Protein 5GU6 (pdb70)

Organism: Homo sapiens (NCBI:txid9606)

Solvent-accessible surface area: 19655 Å² total; per-residue (Å²): 126,94,77,103,28,172,17,67,59,2,44,62,148,37,0,85,116,37,5,90,81,0,68,2,0,0,0,3,1,20,1,44,137,1,144,15,5,67,124,0,17,74,42,1,35,96,0,14,95,52,1,137,83,85,38,92,62,107,51,45,14,33,16,0,20,0,26,5,81,138,40,58,68,0,8,132,112,34,197,8,23,2,13,4,2,6,17,2,1,16,62,27,67,66,17,99,69,18,22,39,33,131,52,31,36,149,21,0,0,35,32,0,78,118,12,61,64,104,44,14,112,93,8,186,84,35,56,63,28,120,112,31,78,38,97,106,53,4,0,1,0,4,0,118,44,117,118,26,86,34,8,113,14,0,74,99,0,0,39,11,7,45,72,34,10,21,3,14,2,0,29,31,135,47,0,45,98,78,36,111,101,32,33,14,0,24,6,21,13,50,29,157,112,33,108,75,84,83,13,152,34,59,16,84,61,35,100,69,0,33,93,47,0,59,90,22,3,67,32,78,2,54,69,0,36,130,145,35,0,23,20,2,13,66,74,66,40,27,0,0,0,0,0,9,81,144,105,40,85,127,9,26,85,61,0,45,82,22,0,47,195,27,0,106,83,26,67,59,58,0,11,12,0,22,0,5,0,70,105,2,124,130,11,0,85,58,12,146,61,54,16,94,72,23,42,10,3,1,0,0,29,23,176,30,2,22,60,14,74,71,26,149,37,0,112,85,119,37,89,0,84,92,13,0,44,12,26,99,82,32,54,20,70,105,36,77,28,100,11,108,41,90,77,153,136,65,119,136,130,48,163,102,58,104,81,66,3,40,113,11,3,0,80,174,38,16,20,38,105,174,68,9,23,63,73,163,138

InterPro domains:
  IPR013766 Thioredoxin domain [PF00085] (33-137)
  IPR013766 Thioredoxin domain [PS51352] (18-141)
  IPR036249 Thioredoxin-like superfamily [SSF52833] (22-142)
  IPR036249 Thioredoxin-like superfamily [SSF52833] (141-243)
  IPR036249 Thioredoxin-like superfamily [SSF52833] (240-368)
  IPR041862 Endoplasmic reticulum resident protein 44, second TRX-like domain b [cd03072] (245-355)
  IPR041870 Endoplasmic reticulum resident protein 44, first TRX-like domain b [cd03070] (144-234)
  IPR052643 Endoplasmic reticulum resident protein 44 [PTHR46295] (4-406)

Structure (mmCIF, N/CA/C/O backbone):
data_5GU6
#
_entry.id   5GU6
#
_cell.length_a   81.630
_cell.length_b   81.630
_cell.length_c   139.910
_cell.angle_alpha   90.00
_cell.angle_beta   90.00
_cell.angle_gamma   120.00
#
_symmetry.space_group_name_H-M   'P 31 2 1'
#
loop_
_entity.id
_entity.type
_entity.pdbx_description
1 polymer 'Endoplasmic reticulum resident protein 44'
2 non-polymer 'CHLORIDE ION'
3 water water
#
loop_
_atom_site.group_PDB
_atom_site.id
_atom_site.type_symbol
_atom_site.label_atom_id
_atom_site.label_alt_id
_atom_site.label_comp_id
_atom_site.label_asym_id
_atom_site.label_entity_id
_atom_site.label_seq_id
_atom_site.pdbx_PDB_ins_code
_atom_site.Cartn_x
_atom_site.Cartn_y
_atom_site.Cartn_z
_atom_site.occupancy
_atom_site.B_iso_or_equiv
_atom_site.auth_seq_id
_atom_site.auth_comp_id
_atom_site.auth_asym_id
_atom_site.auth_atom_id
_atom_site.pdbx_PDB_model_num
ATOM 1 N N . SER A 1 2 ? -45.256 -6.635 11.229 1.00 114.40 -4 SER A N 1
ATOM 2 C CA . SER A 1 2 ? -44.083 -7.438 10.899 1.00 122.69 -4 SER A CA 1
ATOM 3 C C . SER A 1 2 ? -42.804 -6.617 11.027 1.00 134.71 -4 SER A C 1
ATOM 4 O O . SER A 1 2 ? -42.570 -5.706 10.239 1.00 142.29 -4 SER A O 1
ATOM 7 N N . HIS A 1 3 ? -41.976 -6.946 12.017 1.00 135.15 -3 HIS A N 1
ATOM 8 C CA . HIS A 1 3 ? -40.722 -6.244 12.254 1.00 128.93 -3 HIS A CA 1
ATOM 9 C C . HIS A 1 3 ? -39.586 -7.250 12.369 1.00 133.86 -3 HIS A C 1
ATOM 10 O O . HIS A 1 3 ? -39.767 -8.342 12.916 1.00 135.84 -3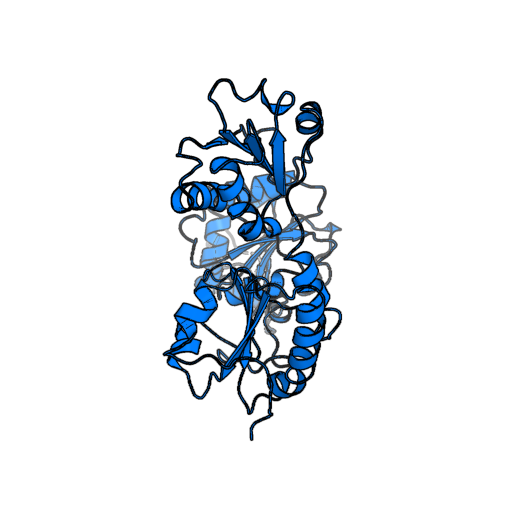 HIS A O 1
ATOM 12 N N . MET A 1 4 ? -38.418 -6.878 11.850 1.00 134.03 -2 MET A N 1
ATOM 13 C CA . MET A 1 4 ? -37.222 -7.708 11.912 1.00 130.99 -2 MET A CA 1
ATOM 14 C C . MET A 1 4 ? -36.220 -7.076 12.869 1.00 124.54 -2 MET A C 1
ATOM 15 O O . MET A 1 4 ? -35.882 -5.895 12.731 1.00 120.64 -2 MET A O 1
ATOM 20 N N . ALA A 1 5 ? -35.744 -7.868 13.828 1.00 117.10 -1 ALA A N 1
ATOM 21 C CA . ALA A 1 5 ? -34.900 -7.350 14.894 1.00 109.63 -1 ALA A CA 1
ATOM 22 C C . ALA A 1 5 ? -33.507 -6.998 14.380 1.00 111.37 -1 ALA A C 1
ATOM 23 O O . ALA A 1 5 ? -32.956 -7.663 13.500 1.00 108.90 -1 ALA A O 1
ATOM 25 N N . SER A 1 6 ? -32.933 -5.942 14.957 1.00 115.24 0 SER A N 1
ATOM 26 C CA . SER A 1 6 ? -31.604 -5.489 14.577 1.00 120.46 0 SER A CA 1
ATOM 27 C C . SER A 1 6 ? -30.911 -4.879 15.790 1.00 124.85 0 SER A C 1
ATOM 28 O O . SER A 1 6 ? -31.561 -4.332 16.684 1.00 125.92 0 SER A O 1
ATOM 31 N N . GLU A 1 7 ? -29.582 -4.988 15.813 1.00 120.47 1 GLU A N 1
ATOM 32 C CA . GLU A 1 7 ? -28.756 -4.361 16.838 1.00 112.93 1 GLU A CA 1
ATOM 33 C C . GLU A 1 7 ? -28.257 -2.984 16.424 1.00 108.11 1 GLU A C 1
ATOM 34 O O . GLU A 1 7 ? -27.378 -2.426 17.090 1.00 109.21 1 GLU A O 1
ATOM 40 N N . ILE A 1 8 ? -28.794 -2.436 15.347 1.00 97.05 2 ILE A N 1
ATOM 41 C CA . ILE A 1 8 ? -28.408 -1.131 14.827 1.00 80.53 2 ILE A CA 1
ATOM 42 C C . ILE A 1 8 ? -29.347 -0.086 15.412 1.00 75.06 2 ILE A C 1
ATOM 43 O O . ILE A 1 8 ? -30.537 -0.351 15.622 1.00 76.72 2 ILE A O 1
ATOM 48 N N . THR A 1 9 ? -28.818 1.104 15.689 1.00 72.09 3 THR A N 1
ATOM 49 C CA . THR A 1 9 ? -29.607 2.131 16.357 1.00 64.62 3 THR A CA 1
ATOM 50 C C . THR A 1 9 ? -30.717 2.645 15.445 1.00 68.16 3 THR A C 1
ATOM 51 O O . THR A 1 9 ? -30.462 3.058 14.310 1.00 74.15 3 THR A O 1
ATOM 55 N N . SER A 1 10 ? -31.951 2.616 15.946 1.00 61.48 4 SER A N 1
ATOM 56 C CA . SER A 1 10 ? -33.090 3.182 15.235 1.00 60.11 4 SER A CA 1
ATOM 57 C C . SER A 1 10 ? -33.238 4.651 15.607 1.00 62.03 4 SER A C 1
ATOM 58 O O . SER A 1 10 ? -33.311 4.997 16.792 1.00 66.89 4 SER A O 1
ATOM 61 N N . LEU A 1 11 ? -33.274 5.510 14.595 1.00 59.34 5 LEU A N 1
ATOM 62 C CA . LEU A 1 11 ? -33.409 6.940 14.823 1.00 61.21 5 LEU A CA 1
ATOM 63 C C . LEU A 1 11 ? -34.874 7.312 14.999 1.00 61.64 5 LEU A C 1
ATOM 64 O O . LEU A 1 11 ? -35.756 6.754 14.338 1.00 61.79 5 LEU A O 1
ATOM 69 N N . ASP A 1 12 ? -35.130 8.240 15.915 1.00 59.83 6 ASP A N 1
ATOM 70 C CA . ASP A 1 12 ? -36.434 8.864 16.078 1.00 58.61 6 ASP A CA 1
ATOM 71 C C . ASP A 1 12 ? -36.225 10.369 16.185 1.00 68.52 6 ASP A C 1
ATOM 72 O O . ASP A 1 12 ? -35.104 10.868 16.059 1.00 67.71 6 ASP A O 1
ATOM 77 N N . THR A 1 13 ? -37.312 11.099 16.434 1.00 74.30 7 THR A N 1
ATOM 78 C CA . THR A 1 13 ? -37.227 12.556 16.434 1.00 81.05 7 THR A CA 1
ATOM 79 C C . THR A 1 13 ? -36.302 13.070 17.532 1.00 86.79 7 THR A C 1
ATOM 80 O O . THR A 1 13 ? -35.668 14.119 17.369 1.00 78.61 7 THR A O 1
ATOM 84 N N . GLU A 1 14 ? -36.195 12.339 18.644 1.00 91.67 8 GLU A N 1
ATOM 85 C CA . GLU A 1 14 ? -35.415 12.813 19.783 1.00 94.07 8 GLU A CA 1
ATOM 86 C C . GLU A 1 14 ? -33.918 12.621 19.570 1.00 86.56 8 GLU A C 1
ATOM 87 O O . GLU A 1 14 ? -33.129 13.535 19.826 1.00 91.50 8 GLU A O 1
ATOM 93 N N . ASN A 1 15 ? -33.505 11.444 19.103 1.00 78.86 9 ASN A N 1
ATOM 94 C CA . ASN A 1 15 ? -32.088 11.106 19.078 1.00 77.65 9 ASN A CA 1
ATOM 95 C C . ASN A 1 15 ? -31.404 11.407 17.749 1.00 69.31 9 ASN A C 1
ATOM 96 O O . ASN A 1 15 ? -30.175 11.318 17.679 1.00 70.80 9 ASN A O 1
ATOM 101 N N . ILE A 1 16 ? -32.150 11.767 16.701 1.00 66.53 10 ILE A N 1
ATOM 102 C CA . ILE A 1 16 ? -31.568 11.761 15.360 1.00 60.64 10 ILE A CA 1
ATOM 103 C C . ILE A 1 16 ? -30.514 12.857 15.214 1.00 65.00 10 ILE A C 1
ATOM 104 O O . ILE A 1 16 ? -29.428 12.619 14.673 1.00 63.90 10 ILE A O 1
ATOM 109 N N . ASP A 1 17 ? -30.810 14.067 15.696 1.00 59.31 11 ASP A N 1
ATOM 110 C CA . ASP A 1 17 ? -29.895 15.183 15.473 1.00 70.13 11 ASP A CA 1
ATOM 111 C C . ASP A 1 17 ? -28.569 14.957 16.186 1.00 69.07 11 ASP A C 1
ATOM 112 O O . ASP A 1 17 ? -27.500 15.144 15.592 1.00 68.89 11 ASP A O 1
ATOM 117 N N . GLU A 1 18 ? -28.621 14.524 17.451 1.00 68.73 12 GLU A N 1
ATOM 118 C CA . GLU A 1 18 ? -27.403 14.241 18.207 1.00 76.21 12 GLU A CA 1
ATOM 119 C C . GLU A 1 18 ? -26.587 13.135 17.547 1.00 72.71 12 GLU A C 1
ATOM 120 O O . GLU A 1 18 ? -25.368 13.258 17.387 1.00 73.90 12 GLU A O 1
ATOM 126 N N . ILE A 1 19 ? -27.246 12.046 17.148 1.00 70.57 13 ILE A N 1
ATOM 127 C CA . ILE A 1 19 ? -26.521 10.900 16.603 1.00 70.53 13 ILE A CA 1
ATOM 128 C C . ILE A 1 19 ? -25.876 11.250 15.266 1.00 67.09 13 ILE A C 1
ATOM 129 O O . ILE A 1 19 ? -24.717 10.900 15.012 1.00 69.95 13 ILE A O 1
ATOM 134 N N . LEU A 1 20 ? -26.603 11.955 14.395 1.00 63.39 14 LEU A N 1
ATOM 135 C CA . LEU A 1 20 ? -26.046 12.290 13.087 1.00 58.77 14 LEU A CA 1
ATOM 136 C C . LEU A 1 20 ? -24.937 13.334 13.200 1.00 64.42 14 LEU A C 1
ATOM 137 O O . LEU A 1 20 ? -23.941 13.267 12.471 1.00 68.20 14 LEU A O 1
ATOM 142 N N . ASN A 1 21 ? -25.087 14.303 14.108 1.00 60.22 15 ASN A N 1
ATOM 143 C CA . ASN A 1 21 ? -24.072 15.342 14.249 1.00 70.00 15 ASN A CA 1
ATOM 144 C C . ASN A 1 21 ? -22.769 14.784 14.815 1.00 68.94 15 ASN A C 1
ATOM 145 O O . ASN A 1 21 ? -21.681 15.233 14.436 1.00 79.44 15 ASN A O 1
ATOM 150 N N . ASN A 1 22 ? -22.855 13.805 15.719 1.00 68.55 16 ASN A N 1
ATOM 151 C CA . ASN A 1 22 ? -21.654 13.287 16.371 1.00 78.20 16 ASN A CA 1
ATOM 152 C C . ASN A 1 22 ? -20.878 12.316 15.490 1.00 74.28 16 ASN A C 1
ATOM 153 O O . ASN A 1 22 ? -19.667 12.154 15.672 1.00 75.05 16 ASN A O 1
ATOM 158 N N . ALA A 1 23 ? -21.545 11.661 14.548 1.00 66.45 17 ALA A N 1
ATOM 159 C CA . ALA A 1 23 ? -20.908 10.635 13.732 1.00 68.34 17 ALA A CA 1
ATOM 160 C C . ALA A 1 23 ? -20.080 11.287 12.633 1.00 73.71 17 ALA A C 1
ATOM 161 O O . ALA A 1 23 ? -20.614 12.039 11.810 1.00 64.04 17 ALA A O 1
ATOM 163 N N . ASP A 1 24 ? -18.773 11.003 12.626 1.00 72.82 18 ASP A N 1
ATOM 164 C CA . ASP A 1 24 ? -17.924 11.470 11.534 1.00 73.68 18 ASP A CA 1
ATOM 165 C C . ASP A 1 24 ? -18.431 10.958 10.196 1.00 71.02 18 ASP A C 1
ATOM 166 O O . ASP A 1 24 ? -18.480 11.706 9.213 1.00 71.00 18 ASP A O 1
ATOM 171 N N . VAL A 1 25 ? -18.800 9.681 10.138 1.00 73.49 19 VAL A N 1
ATOM 172 C CA . VAL A 1 25 ? -19.468 9.086 8.988 1.00 70.06 19 VAL A CA 1
ATOM 173 C C . VAL A 1 25 ? -20.645 8.273 9.507 1.00 67.53 19 VAL A C 1
ATOM 174 O O . VAL A 1 25 ? -20.499 7.503 1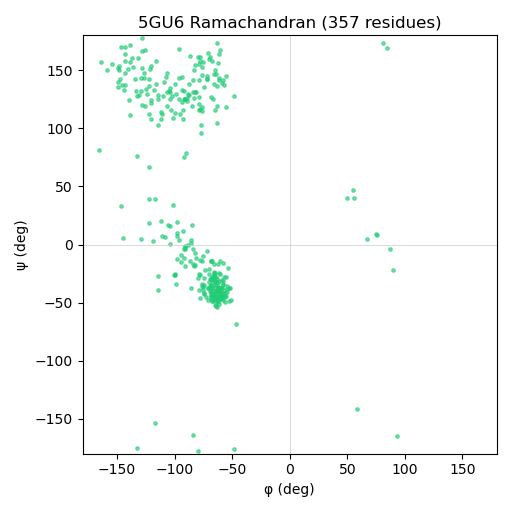0.463 1.00 65.48 19 VAL A O 1
ATOM 178 N N . ALA A 1 26 ? -21.813 8.458 8.897 1.00 64.01 20 ALA A N 1
ATOM 179 C CA . ALA A 1 26 ? -23.009 7.728 9.287 1.00 59.57 20 ALA A CA 1
ATOM 180 C C . ALA A 1 26 ? -23.693 7.188 8.041 1.00 52.89 20 ALA A C 1
ATOM 181 O O . ALA A 1 26 ? -23.940 7.937 7.094 1.00 55.43 20 ALA A O 1
ATOM 183 N N . LEU A 1 27 ? -23.977 5.888 8.037 1.00 55.17 21 LEU A N 1
ATOM 184 C CA . LEU A 1 27 ? -24.751 5.254 6.979 1.00 50.43 21 LEU A CA 1
ATOM 185 C C . LEU A 1 27 ? -26.129 4.933 7.537 1.00 59.02 21 LEU A C 1
ATOM 186 O O . LEU A 1 27 ? -26.246 4.171 8.503 1.00 59.53 21 LEU A O 1
ATOM 191 N N . VAL A 1 28 ? -27.165 5.509 6.929 1.00 52.14 22 VAL A N 1
ATOM 192 C CA . VAL A 1 28 ? -28.519 5.454 7.462 1.00 55.16 22 VAL A CA 1
ATOM 193 C C . VAL A 1 28 ? -29.428 4.775 6.447 1.00 54.03 22 VAL A C 1
ATOM 194 O O . VAL A 1 28 ? -29.562 5.245 5.307 1.00 47.73 22 VAL A O 1
ATOM 198 N N . ASN A 1 29 ? -30.070 3.688 6.874 1.00 52.00 23 ASN A N 1
ATOM 199 C CA . ASN A 1 29 ? -30.995 2.933 6.036 1.00 48.33 23 ASN A CA 1
ATOM 200 C C . ASN A 1 29 ? -32.417 3.417 6.303 1.00 47.51 23 ASN A C 1
ATOM 201 O O . ASN A 1 29 ? -32.957 3.207 7.394 1.00 50.96 23 ASN A O 1
ATOM 206 N N . PHE A 1 30 ? -33.017 4.068 5.309 1.00 47.57 24 PHE A N 1
ATOM 207 C CA . PHE A 1 30 ? -34.411 4.496 5.370 1.00 45.93 24 PHE A CA 1
ATOM 208 C C . PHE A 1 30 ? -35.271 3.406 4.749 1.00 47.80 24 PHE A C 1
ATOM 209 O O . PHE A 1 30 ? -35.160 3.143 3.547 1.00 49.66 24 PHE A O 1
ATOM 217 N N . TYR A 1 31 ? -36.133 2.786 5.556 1.00 48.90 25 TYR A N 1
ATOM 218 C CA . TYR A 1 31 ? -36.815 1.559 5.159 1.00 51.01 25 TYR A CA 1
ATOM 219 C C . TYR A 1 31 ? -38.270 1.588 5.608 1.00 50.33 25 TYR A C 1
ATOM 220 O O . TYR A 1 31 ? -38.694 2.457 6.372 1.00 47.03 25 TYR A O 1
ATOM 229 N N . ALA A 1 32 ? -39.024 0.590 5.149 1.00 49.78 26 ALA A N 1
ATOM 230 C CA . ALA A 1 32 ? -40.355 0.287 5.653 1.00 50.19 26 ALA A CA 1
ATOM 231 C C . ALA A 1 32 ? -40.462 -1.212 5.883 1.00 44.20 26 ALA A C 1
ATOM 232 O O . ALA A 1 32 ? -39.913 -2.002 5.109 1.00 47.15 26 ALA A O 1
ATOM 234 N N . ASP A 1 33 ? -41.165 -1.594 6.956 1.00 44.40 27 ASP A N 1
ATOM 235 C CA . ASP A 1 33 ? -41.333 -3.010 7.290 1.00 49.37 27 ASP A CA 1
ATOM 236 C C . ASP A 1 33 ? -41.900 -3.821 6.134 1.00 52.36 27 ASP A C 1
ATOM 237 O O . ASP A 1 33 ? -41.548 -4.999 5.970 1.00 49.45 27 ASP A O 1
ATOM 242 N N . TRP A 1 34 ? -42.800 -3.229 5.352 1.00 47.41 28 TRP A N 1
ATOM 243 C CA . TRP A 1 34 ? -43.546 -3.972 4.344 1.00 54.25 28 TRP A CA 1
ATOM 244 C C . TRP A 1 34 ? -42.879 -3.955 2.976 1.00 55.43 28 TRP A C 1
ATOM 245 O O . TRP A 1 34 ? -43.377 -4.606 2.052 1.00 51.43 28 TRP A O 1
ATOM 256 N N . CYS A 1 35 ? -41.779 -3.224 2.825 1.00 44.59 29 CYS A N 1
ATOM 257 C CA . CYS A 1 35 ? -41.024 -3.212 1.580 1.00 45.71 29 CYS A CA 1
ATOM 258 C C . CYS A 1 35 ? -40.215 -4.496 1.459 1.00 51.33 29 CYS A C 1
ATOM 259 O O . CYS A 1 35 ? -39.350 -4.766 2.298 1.00 49.50 29 CYS A O 1
ATOM 262 N N . ARG A 1 36 ? -40.493 -5.295 0.420 1.00 45.33 30 ARG A N 1
ATOM 263 C CA . ARG A 1 36 ? -39.779 -6.560 0.259 1.00 50.04 30 ARG A CA 1
ATOM 264 C C . ARG A 1 36 ? -38.299 -6.335 -0.022 1.00 48.60 30 ARG A C 1
ATOM 265 O O . ARG A 1 36 ? -37.465 -7.198 0.281 1.00 49.31 30 ARG A O 1
ATOM 273 N N . PHE A 1 37 ? -37.950 -5.182 -0.582 1.00 45.57 31 PHE A N 1
ATOM 274 C CA . PHE A 1 37 ? -36.546 -4.884 -0.827 1.00 53.68 31 PHE A CA 1
ATOM 275 C C . PHE A 1 37 ? -35.851 -4.435 0.454 1.00 52.69 31 PHE A C 1
ATOM 276 O O . PHE A 1 37 ? -34.712 -4.837 0.710 1.00 48.78 31 PHE A O 1
ATOM 284 N N . SER A 1 38 ? -36.530 -3.636 1.285 1.00 47.97 32 SER A N 1
ATOM 285 C CA . SER A 1 38 ? -36.012 -3.363 2.623 1.00 44.45 32 SER A CA 1
ATOM 286 C C . SER A 1 38 ? -35.814 -4.656 3.404 1.00 51.35 32 SER A C 1
ATOM 287 O O . SER A 1 38 ? -34.797 -4.830 4.086 1.00 50.26 32 SER A O 1
ATOM 290 N N . GLN A 1 39 ? -36.772 -5.581 3.299 1.00 45.06 33 GLN A N 1
ATOM 291 C CA . GLN A 1 39 ? -36.670 -6.859 3.997 1.00 49.29 33 GLN A CA 1
ATOM 292 C C . GLN A 1 39 ? -35.430 -7.637 3.572 1.00 51.37 33 GLN A C 1
ATOM 293 O O . GLN A 1 39 ? -34.720 -8.192 4.418 1.00 52.99 33 GLN A O 1
ATOM 299 N N . MET A 1 40 ? -35.153 -7.695 2.270 1.00 58.67 34 MET A N 1
ATOM 300 C CA . MET A 1 40 ? -33.970 -8.413 1.805 1.00 58.91 34 MET A CA 1
ATOM 301 C C . MET A 1 40 ? -32.685 -7.722 2.239 1.00 57.29 34 MET A C 1
ATOM 302 O O . MET A 1 40 ? -31.669 -8.386 2.449 1.00 52.42 34 MET A O 1
ATOM 307 N N . LEU A 1 41 ? -32.705 -6.392 2.368 1.00 54.58 35 LEU A N 1
ATOM 308 C CA . LEU A 1 41 ? -31.505 -5.643 2.722 1.00 49.99 35 LEU A CA 1
ATOM 309 C C . LEU A 1 41 ? -31.183 -5.738 4.209 1.00 51.24 35 LEU A C 1
ATOM 310 O O . LEU A 1 41 ? -30.009 -5.632 4.592 1.00 60.07 35 LEU A O 1
ATOM 315 N N A HIS A 1 42 ? -32.202 -5.951 5.042 0.55 52.25 36 HIS A N 1
ATOM 316 N N B HIS A 1 42 ? -32.195 -5.955 5.052 0.45 52.55 36 HIS A N 1
ATOM 317 C CA A HIS A 1 42 ? -32.048 -5.942 6.498 0.55 54.24 36 HIS A CA 1
ATOM 318 C CA B HIS A 1 42 ? -32.004 -5.912 6.503 0.45 54.39 36 HIS A CA 1
ATOM 319 C C A HIS A 1 42 ? -30.915 -6.826 7.011 0.55 54.06 36 HIS A C 1
ATOM 320 C C B HIS A 1 42 ? -30.891 -6.824 7.010 0.45 54.22 36 HIS A C 1
ATOM 321 O O A HIS A 1 42 ? -30.068 -6.321 7.767 0.55 53.84 36 HIS A O 1
ATOM 322 O O B HIS A 1 42 ? -30.026 -6.335 7.756 0.45 54.07 36 HIS A O 1
ATOM 335 N N . PRO A 1 43 ? -30.830 -8.119 6.666 1.00 53.66 37 PRO A N 1
ATOM 336 C CA . PRO A 1 43 ? -29.712 -8.928 7.186 1.00 64.83 37 PRO A CA 1
ATOM 337 C C . PRO A 1 43 ? -28.367 -8.528 6.606 1.00 62.08 37 PRO A C 1
ATOM 338 O O . PRO A 1 43 ? -27.350 -8.642 7.298 1.00 64.47 37 PRO A O 1
ATOM 342 N N . ILE A 1 44 ? -28.335 -8.051 5.361 1.00 54.51 38 ILE A N 1
ATOM 343 C CA . ILE A 1 44 ? -27.088 -7.591 4.760 1.00 55.23 38 ILE A CA 1
ATOM 344 C C . ILE A 1 44 ? -26.590 -6.334 5.463 1.00 59.57 38 ILE A C 1
ATOM 345 O O . ILE A 1 44 ? -25.400 -6.208 5.778 1.00 58.50 38 ILE A O 1
ATOM 350 N N . PHE A 1 45 ? -27.492 -5.382 5.711 1.00 60.58 39 PHE A N 1
ATOM 351 C CA . PHE A 1 45 ? -27.139 -4.183 6.464 1.00 52.85 39 PHE A CA 1
ATOM 352 C C . PHE A 1 45 ? -26.675 -4.543 7.870 1.00 55.18 39 PHE A C 1
ATOM 353 O O . PHE A 1 45 ? -25.739 -3.935 8.401 1.00 56.54 39 PHE A O 1
ATOM 361 N N . GLU A 1 46 ? -27.311 -5.544 8.478 1.00 55.30 40 GLU A N 1
ATOM 362 C CA . GLU A 1 46 ? -26.908 -5.997 9.808 1.00 68.76 40 GLU A CA 1
ATOM 363 C C . GLU A 1 46 ? -25.471 -6.509 9.814 1.00 68.04 40 GLU A C 1
ATOM 364 O O . GLU A 1 46 ? -24.657 -6.106 10.654 1.00 69.55 40 GLU A O 1
ATOM 370 N N . GLU A 1 47 ? -25.146 -7.412 8.887 1.00 69.69 41 GLU A N 1
ATOM 371 C CA . GLU A 1 47 ? -23.808 -7.995 8.853 1.00 65.13 41 GLU A CA 1
ATOM 372 C C . GLU A 1 47 ? -22.757 -6.976 8.432 1.00 69.19 41 GLU A C 1
ATOM 373 O O . GLU A 1 47 ? -21.631 -7.008 8.940 1.00 72.99 41 GLU A O 1
ATOM 379 N N . ALA A 1 48 ? -23.098 -6.067 7.515 1.00 63.13 42 ALA A N 1
ATOM 380 C CA . ALA A 1 48 ? -22.132 -5.060 7.087 1.00 61.26 42 ALA A CA 1
ATOM 381 C C . ALA A 1 48 ? -21.700 -4.181 8.252 1.00 65.17 42 ALA A C 1
ATOM 382 O O . ALA A 1 48 ? -20.517 -3.834 8.372 1.00 72.95 42 ALA A O 1
ATOM 384 N N . SER A 1 49 ? -22.643 -3.816 9.126 1.00 63.71 43 SER A N 1
ATOM 385 C CA . SER A 1 49 ? -22.298 -2.981 10.274 1.00 69.07 43 SER A CA 1
ATOM 386 C C . SER A 1 49 ? -21.337 -3.702 11.208 1.00 70.30 43 SER A C 1
ATOM 387 O O . SER A 1 49 ? -20.463 -3.073 11.816 1.00 66.71 43 SER A O 1
ATOM 390 N N . ASP A 1 50 ? -21.484 -5.023 11.338 1.00 61.63 44 ASP A N 1
ATOM 391 C CA . ASP A 1 50 ? -20.550 -5.788 12.159 1.00 68.32 44 ASP A CA 1
ATOM 392 C C . ASP A 1 50 ? -19.161 -5.807 11.531 1.00 68.66 44 ASP A C 1
ATOM 393 O O . ASP A 1 50 ? -18.153 -5.624 12.223 1.00 74.98 44 ASP A O 1
ATOM 398 N N . VAL A 1 51 ? -19.089 -6.020 10.216 1.00 71.38 45 VAL A N 1
ATOM 399 C CA . VAL A 1 51 ? -17.797 -6.037 9.532 1.00 76.48 45 VAL A CA 1
ATOM 400 C C . VAL A 1 51 ? -17.113 -4.681 9.652 1.00 80.11 45 VAL A C 1
ATOM 401 O O . VAL A 1 51 ? -15.893 -4.594 9.839 1.00 77.46 45 VAL A O 1
ATOM 405 N N . ILE A 1 52 ? -17.888 -3.600 9.561 1.00 65.46 46 ILE A N 1
ATOM 406 C CA . ILE A 1 52 ? -17.302 -2.266 9.598 1.00 66.98 46 ILE A CA 1
ATOM 407 C C . ILE A 1 52 ? -16.891 -1.884 11.016 1.00 75.95 46 ILE A C 1
ATOM 408 O O . ILE A 1 52 ? -15.835 -1.274 11.222 1.00 80.64 46 ILE A O 1
ATOM 413 N N . LYS A 1 53 ? -17.701 -2.242 12.017 1.00 74.05 47 LYS A N 1
ATOM 414 C CA . LYS A 1 53 ? -17.376 -1.864 13.389 1.00 84.69 47 LYS A CA 1
ATOM 415 C C . LYS A 1 53 ? -16.105 -2.547 13.878 1.00 81.20 47 LYS A C 1
ATOM 416 O O . LYS A 1 53 ? -15.407 -2.003 14.741 1.00 78.55 47 LYS A O 1
ATOM 422 N N . GLU A 1 54 ? -15.789 -3.731 13.350 1.00 79.79 48 GLU A N 1
ATOM 423 C CA . GLU A 1 54 ? -14.495 -4.337 13.649 1.00 83.30 48 GLU A CA 1
ATOM 424 C C . GLU A 1 54 ? -13.365 -3.545 13.006 1.00 78.57 48 GLU A C 1
ATOM 425 O O . GLU A 1 54 ? -12.341 -3.278 13.646 1.00 87.25 48 GLU A O 1
ATOM 427 N N . GLU A 1 55 ? -13.540 -3.149 11.744 1.00 76.96 49 GLU A N 1
ATOM 428 C CA . GLU A 1 55 ? -12.531 -2.353 11.053 1.00 86.46 49 GLU A CA 1
ATOM 429 C C . GLU A 1 55 ? -12.441 -0.937 11.605 1.00 94.44 49 GLU A C 1
ATOM 430 O O . GLU A 1 55 ? -11.361 -0.336 11.592 1.00 96.10 49 GLU A O 1
ATOM 436 N N . PHE A 1 56 ? -13.557 -0.385 12.076 1.00 87.73 50 PHE A N 1
ATOM 437 C CA . PHE A 1 56 ? -13.640 1.009 12.514 1.00 84.91 50 PHE A CA 1
ATOM 438 C C . PHE A 1 56 ? -14.343 1.067 13.864 1.00 78.93 50 PHE A C 1
ATOM 439 O O . PHE A 1 56 ? -15.515 1.462 13.955 1.00 82.05 50 PHE A O 1
ATOM 447 N N . PRO A 1 57 ? -13.649 0.695 14.939 1.00 81.56 51 PRO A N 1
ATOM 448 C CA . PRO A 1 57 ? -14.290 0.586 16.255 1.00 88.68 51 PRO A CA 1
ATOM 449 C C . PRO A 1 57 ? -14.246 1.838 17.120 1.00 98.75 51 PRO A C 1
ATOM 450 O O . PRO A 1 57 ? -14.821 1.813 18.214 1.00 100.70 51 PRO A O 1
ATOM 454 N N . ASN A 1 58 ? -13.588 2.912 16.683 1.00 102.57 52 ASN A N 1
ATOM 455 C CA . ASN A 1 58 ? -13.411 4.077 17.538 1.00 107.69 52 ASN A CA 1
ATOM 456 C C . ASN A 1 58 ? -14.762 4.700 17.894 1.00 114.43 52 ASN A C 1
ATOM 457 O O . ASN A 1 58 ? -15.816 4.319 17.377 1.00 115.39 52 ASN A O 1
ATOM 459 N N . GLU A 1 59 ? -14.705 5.695 18.785 1.00 117.19 53 GLU A N 1
ATOM 460 C CA . GLU A 1 59 ? -15.904 6.182 19.462 1.00 114.74 53 GLU A CA 1
ATOM 461 C C . GLU A 1 59 ? -16.986 6.624 18.485 1.00 117.02 53 GLU A C 1
ATOM 462 O O . GLU A 1 59 ? -18.169 6.331 18.690 1.00 127.18 53 GLU A O 1
ATOM 464 N N . ASN A 1 60 ? -16.607 7.326 17.406 1.00 107.11 54 ASN A N 1
ATOM 465 C CA . ASN A 1 60 ? -17.624 7.895 16.525 1.00 101.49 54 ASN A CA 1
ATOM 466 C C . ASN A 1 60 ? -17.199 7.923 15.061 1.00 92.20 54 ASN A C 1
ATOM 467 O O . ASN A 1 60 ? -17.607 8.830 14.325 1.00 88.67 54 ASN A O 1
ATOM 472 N N . GLN A 1 61 ? -16.410 6.950 14.605 1.00 85.45 55 GLN A N 1
ATOM 473 C CA . GLN A 1 61 ? -15.880 7.101 13.254 1.00 86.01 55 GLN A CA 1
ATOM 474 C C . GLN A 1 61 ? -16.821 6.580 12.171 1.00 71.70 55 GLN A C 1
ATOM 475 O O . GLN A 1 61 ? -16.907 7.191 11.102 1.00 80.78 55 GLN A O 1
ATOM 481 N N . VAL A 1 62 ? -17.532 5.473 12.400 1.00 67.64 56 VAL A N 1
ATOM 482 C CA . VAL A 1 62 ? -18.552 5.004 11.459 1.00 65.33 56 VAL A CA 1
ATOM 483 C C . VAL A 1 62 ? -19.756 4.502 12.245 1.00 67.70 56 VAL A C 1
ATOM 484 O O . VAL A 1 62 ? -19.622 3.605 13.085 1.00 64.42 56 VAL A O 1
ATOM 488 N N . VAL A 1 63 ? -20.935 5.054 11.957 1.00 63.27 57 VAL A N 1
ATOM 489 C CA . VAL A 1 63 ? -22.161 4.719 12.675 1.00 61.00 57 VAL A CA 1
ATOM 490 C C . VAL A 1 63 ? -23.215 4.287 11.666 1.00 64.00 57 VAL A C 1
ATOM 491 O O . VAL A 1 63 ? -23.604 5.074 10.795 1.00 63.98 57 VAL A O 1
ATOM 495 N N . PHE A 1 64 ? -23.681 3.047 11.789 1.00 59.23 58 PHE A N 1
ATOM 496 C CA . PHE A 1 64 ? -24.832 2.570 11.032 1.00 59.24 58 PHE A CA 1
ATOM 497 C C . PHE A 1 64 ? -26.106 2.900 11.800 1.00 61.19 58 PHE A C 1
ATOM 498 O O . PHE A 1 64 ? -26.164 2.744 13.023 1.00 61.33 58 PHE A O 1
ATOM 506 N N . ALA A 1 65 ? -27.128 3.357 11.082 1.00 60.05 59 ALA A N 1
ATOM 507 C CA . ALA A 1 65 ? -28.408 3.639 11.715 1.00 55.94 59 ALA A CA 1
ATOM 508 C C . ALA A 1 65 ? -29.522 3.324 10.730 1.00 54.15 59 ALA A C 1
ATOM 509 O O . ALA A 1 65 ? -29.282 3.070 9.548 1.00 54.51 59 ALA A O 1
ATOM 511 N N . ARG A 1 66 ? -30.755 3.334 11.238 1.00 51.11 60 ARG A N 1
ATOM 512 C CA . ARG A 1 66 ? -31.926 3.035 10.425 1.00 53.56 60 ARG A CA 1
ATOM 513 C C . ARG A 1 66 ? -33.068 3.959 10.813 1.00 49.15 60 ARG A C 1
ATOM 514 O O . ARG A 1 66 ? -33.186 4.373 11.969 1.00 52.25 60 ARG A O 1
ATOM 522 N N . VAL A 1 67 ? -33.933 4.239 9.840 1.00 49.00 61 VAL A N 1
ATOM 523 C CA . VAL A 1 67 ? -35.128 5.050 10.047 1.00 50.02 61 VAL A CA 1
ATOM 524 C C . VAL A 1 67 ? -36.330 4.279 9.515 1.00 50.25 61 VAL A C 1
ATOM 525 O O . VAL A 1 67 ? -36.388 3.960 8.323 1.00 48.59 61 VAL A O 1
ATOM 529 N N . ASP A 1 68 ? -37.287 3.997 10.396 1.00 52.53 62 ASP A N 1
ATOM 530 C CA . ASP A 1 68 ? -38.590 3.439 10.034 1.00 54.69 62 ASP A CA 1
ATOM 531 C C . ASP A 1 68 ? -39.437 4.568 9.460 1.00 50.73 62 ASP A C 1
ATOM 532 O O . ASP A 1 68 ? -39.970 5.397 10.200 1.00 49.97 62 ASP A O 1
ATOM 537 N N . CYS A 1 69 ? -39.577 4.606 8.133 1.00 47.19 63 CYS A N 1
ATOM 538 C CA . CYS A 1 69 ? -40.249 5.738 7.504 1.00 49.90 63 CYS A CA 1
ATOM 539 C C . CYS A 1 69 ? -41.765 5.706 7.653 1.00 50.13 63 CYS A C 1
ATOM 540 O O . CYS A 1 69 ? -42.417 6.720 7.388 1.00 53.74 63 CYS A O 1
ATOM 543 N N . ASP A 1 70 ? -42.348 4.575 8.046 1.00 51.14 64 ASP A N 1
ATOM 544 C CA . ASP A 1 70 ? -43.775 4.564 8.353 1.00 50.64 64 ASP A CA 1
ATOM 545 C C . ASP A 1 70 ? -44.045 5.236 9.690 1.00 55.51 64 ASP A C 1
ATOM 546 O O . ASP A 1 70 ? -45.012 5.992 9.832 1.00 53.04 64 ASP A O 1
ATOM 551 N N . GLN A 1 71 ? -43.206 4.958 10.688 1.00 54.27 65 GLN A N 1
ATOM 552 C CA . GLN A 1 71 ? -43.391 5.544 12.009 1.00 57.65 65 GLN A CA 1
ATOM 553 C C . GLN A 1 71 ? -42.882 6.974 12.074 1.00 61.20 65 GLN A C 1
ATOM 554 O O . GLN A 1 71 ? -43.383 7.771 12.873 1.00 66.03 65 GLN A O 1
ATOM 560 N N . HIS A 1 72 ? -41.885 7.320 11.267 1.00 56.19 66 HIS A N 1
ATOM 561 C CA . HIS A 1 72 ? -41.324 8.664 11.338 1.00 56.55 66 HIS A CA 1
ATOM 562 C C . HIS A 1 72 ? -41.428 9.340 9.978 1.00 55.24 66 HIS A C 1
ATOM 563 O O . HIS A 1 72 ? -40.422 9.601 9.311 1.00 52.99 66 HIS A O 1
ATOM 570 N N . SER A 1 73 ? -42.663 9.606 9.561 1.00 54.53 67 SER A N 1
ATOM 571 C CA . SER A 1 73 ? -42.888 10.233 8.268 1.00 61.70 67 SER A CA 1
ATOM 572 C C . SER A 1 73 ? -42.304 11.639 8.224 1.00 61.47 67 SER A C 1
ATOM 573 O O . SER A 1 73 ? -41.920 12.115 7.149 1.00 52.65 67 SER A O 1
ATOM 576 N N . ASP A 1 74 ? -42.224 12.313 9.375 1.00 60.96 68 ASP A N 1
ATOM 577 C CA . ASP A 1 74 ? -41.607 13.635 9.418 1.00 63.89 68 ASP A CA 1
ATOM 578 C C . ASP A 1 74 ? -40.137 13.560 9.022 1.00 56.95 68 ASP A C 1
ATOM 579 O O . ASP A 1 74 ? -39.654 14.374 8.226 1.00 53.90 68 ASP A O 1
ATOM 584 N N . ILE A 1 75 ? -39.421 12.564 9.546 1.00 53.55 69 ILE A N 1
ATOM 585 C CA . ILE A 1 75 ? -38.006 12.400 9.226 1.00 54.89 69 ILE A CA 1
ATOM 586 C C . ILE A 1 75 ? -37.826 11.998 7.767 1.00 53.18 69 ILE A C 1
ATOM 587 O O . ILE A 1 75 ? -36.918 12.490 7.083 1.00 51.51 69 ILE A O 1
ATOM 592 N N . ALA A 1 76 ? -38.671 11.089 7.268 1.00 52.71 70 ALA A N 1
ATOM 593 C CA . ALA A 1 76 ? -38.568 10.674 5.871 1.00 47.74 70 ALA A CA 1
ATOM 594 C C . ALA A 1 76 ? -38.742 11.863 4.928 1.00 53.76 70 ALA A C 1
ATOM 595 O O . ALA A 1 76 ? -37.999 12.010 3.950 1.00 47.46 70 ALA A O 1
ATOM 597 N N . GLN A 1 77 ? -39.726 12.726 5.206 1.00 50.41 71 GLN A N 1
ATOM 598 C CA . GLN A 1 77 ? -39.906 13.923 4.388 1.00 49.87 71 GLN A CA 1
ATOM 599 C C . GLN A 1 77 ? -38.745 14.885 4.567 1.00 48.87 71 GLN A C 1
ATOM 600 O O . GLN A 1 77 ? -38.308 15.523 3.603 1.00 51.55 71 GLN A O 1
ATOM 606 N N . ARG A 1 78 ? -38.236 14.993 5.796 1.00 48.31 72 ARG A N 1
ATOM 607 C CA . ARG A 1 78 ? -37.104 15.867 6.080 1.00 53.41 72 ARG A CA 1
ATOM 608 C C . ARG A 1 78 ? -35.933 15.580 5.152 1.00 58.66 72 ARG A C 1
ATOM 609 O O . ARG A 1 78 ? -35.246 16.504 4.702 1.00 60.39 72 ARG A O 1
ATOM 617 N N . TYR A 1 79 ? -35.701 14.305 4.830 1.00 48.66 73 TYR A N 1
ATOM 618 C CA . TYR A 1 79 ? -34.575 13.936 3.983 1.00 45.03 73 TYR A CA 1
ATOM 619 C C . TYR A 1 79 ? -35.010 13.562 2.574 1.00 46.78 73 TYR A C 1
ATOM 620 O O . TYR A 1 79 ? -34.235 12.950 1.826 1.00 50.83 73 TYR A O 1
ATOM 629 N N . ARG A 1 80 ? -36.235 13.940 2.199 1.00 49.07 74 ARG A N 1
ATOM 630 C CA . ARG A 1 80 ? -36.743 13.793 0.834 1.00 40.45 74 ARG A CA 1
ATOM 631 C C . ARG A 1 80 ? -36.659 12.345 0.355 1.00 45.05 74 ARG A C 1
ATOM 632 O O . ARG A 1 80 ? -36.326 12.068 -0.797 1.00 51.04 74 ARG A O 1
ATOM 640 N N . ILE A 1 81 ? -36.970 11.412 1.250 1.00 43.66 75 ILE A N 1
ATOM 641 C CA . ILE A 1 81 ? -36.965 10.000 0.880 1.00 37.79 75 ILE A CA 1
ATOM 642 C C . ILE A 1 81 ? -38.084 9.756 -0.127 1.00 44.74 75 ILE A C 1
ATOM 643 O O . ILE A 1 81 ? -39.250 10.083 0.126 1.00 45.37 75 ILE A O 1
ATOM 648 N N . SER A 1 82 ? -37.728 9.191 -1.279 1.00 46.56 76 SER A N 1
ATOM 649 C CA . SER A 1 82 ? -38.667 8.932 -2.362 1.00 46.90 76 SER A CA 1
ATOM 650 C C . SER A 1 82 ? -38.780 7.449 -2.701 1.00 44.91 76 SER A C 1
ATOM 651 O O . SER A 1 82 ? -39.493 7.095 -3.647 1.00 43.08 76 SER A O 1
ATOM 654 N N . LYS A 1 83 ? -38.093 6.577 -1.963 1.00 45.97 77 LYS A N 1
ATOM 655 C CA . LYS A 1 83 ? -38.083 5.146 -2.257 1.00 42.96 77 LYS A CA 1
ATOM 656 C C . LYS A 1 83 ? -37.553 4.397 -1.043 1.00 46.11 77 LYS A C 1
ATOM 657 O O . LYS A 1 83 ? -36.836 4.965 -0.217 1.00 40.80 77 LYS A O 1
ATOM 663 N N . TYR A 1 84 ? -37.909 3.112 -0.948 1.00 42.36 78 TYR A N 1
ATOM 664 C CA . TYR A 1 84 ? -37.299 2.215 0.042 1.00 46.61 78 TYR A CA 1
ATOM 665 C C . TYR A 1 84 ? -36.651 1.003 -0.642 1.00 37.41 78 TYR A C 1
ATOM 666 O O . TYR A 1 84 ? -37.185 0.484 -1.623 1.00 47.74 78 TYR A O 1
ATOM 675 N N . PRO A 1 85 ? -35.496 0.544 -0.129 1.00 42.28 79 PRO A N 1
ATOM 676 C CA . PRO A 1 85 ? -34.720 1.194 0.925 1.00 38.31 79 PRO A CA 1
ATOM 677 C C . PRO A 1 85 ? -33.827 2.274 0.348 1.00 47.00 79 PRO A C 1
ATOM 678 O O . PRO A 1 85 ? -33.382 2.167 -0.792 1.00 48.61 79 PRO A O 1
ATOM 682 N N . THR A 1 86 ? -33.553 3.304 1.138 1.00 40.12 80 THR A N 1
ATOM 683 C CA . THR A 1 86 ? -32.631 4.361 0.750 1.00 47.41 80 THR A CA 1
ATOM 684 C C . THR A 1 86 ? -31.469 4.360 1.735 1.00 49.34 80 THR A C 1
ATOM 685 O O . THR A 1 86 ? -31.680 4.299 2.951 1.00 48.80 80 THR A O 1
ATOM 689 N N . LEU A 1 87 ? -30.248 4.415 1.214 1.00 46.80 81 LEU A N 1
ATOM 690 C CA . LEU A 1 87 ? -29.034 4.411 2.030 1.00 48.39 81 LEU A CA 1
ATOM 691 C C . LEU A 1 87 ? -28.348 5.760 1.861 1.00 49.23 81 LEU A C 1
ATOM 692 O O . LEU A 1 87 ? -27.712 6.012 0.834 1.00 44.83 81 LEU A O 1
ATOM 697 N N . LYS A 1 88 ? -28.492 6.627 2.861 1.00 43.92 82 LYS A N 1
ATOM 698 C CA . LYS A 1 88 ? -27.877 7.946 2.862 1.00 42.66 82 LYS A CA 1
ATOM 699 C C . LYS A 1 88 ? -26.567 7.912 3.639 1.00 48.17 82 LYS A C 1
ATOM 700 O O . LYS A 1 88 ? -26.455 7.233 4.660 1.00 52.31 82 LYS A O 1
ATOM 706 N N . LEU A 1 89 ? -25.587 8.663 3.163 1.00 44.09 83 LEU A N 1
ATOM 707 C CA . LEU A 1 89 ? -24.334 8.860 3.884 1.00 48.31 83 LEU A CA 1
ATOM 708 C C . LEU A 1 89 ? -24.328 10.257 4.485 1.00 51.26 83 LEU A C 1
ATOM 709 O O . LEU A 1 89 ? -24.654 11.234 3.797 1.00 49.78 83 LEU A O 1
ATOM 714 N N . PHE A 1 90 ? -23.980 10.350 5.769 1.00 50.45 84 PHE A N 1
ATOM 715 C CA . PHE A 1 90 ? -23.795 11.633 6.436 1.00 55.20 84 PHE A CA 1
ATOM 716 C C . PHE A 1 90 ? -22.344 11.788 6.872 1.00 56.70 84 PHE A C 1
ATOM 717 O O . PHE A 1 90 ? -21.636 10.802 7.091 1.00 55.76 84 PHE A O 1
ATOM 725 N N . ARG A 1 91 ? -21.945 13.037 7.067 1.00 52.91 85 ARG A N 1
ATOM 726 C CA . ARG A 1 91 ? -20.628 13.391 7.571 1.00 60.03 85 ARG A CA 1
ATOM 727 C C . ARG A 1 91 ? -20.828 14.535 8.563 1.00 59.12 85 ARG A C 1
ATOM 728 O O . ARG A 1 91 ? -21.211 15.625 8.184 1.00 55.80 85 ARG A O 1
ATOM 736 N N . ASN A 1 92 ? -20.593 14.266 9.838 1.00 58.45 86 ASN A N 1
ATOM 737 C CA . ASN A 1 92 ? -20.782 15.267 10.889 1.00 59.07 86 ASN A CA 1
ATOM 738 C C . ASN A 1 92 ? -22.151 15.939 10.774 1.00 69.61 86 ASN A C 1
ATOM 739 O O . ASN A 1 92 ? -22.290 17.152 10.959 1.00 66.51 86 ASN A O 1
ATOM 744 N N . GLY A 1 93 ? -23.173 15.140 10.451 1.00 69.58 87 GLY A N 1
ATOM 745 C CA . GLY A 1 93 ? -24.534 15.628 10.345 1.00 63.57 87 GLY A CA 1
ATOM 746 C C . GLY A 1 93 ? -24.922 16.192 8.995 1.00 68.03 87 GLY A C 1
ATOM 747 O O . GLY A 1 93 ? -26.090 16.565 8.809 1.00 65.03 87 GLY A O 1
ATOM 748 N N . MET A 1 94 ? -23.991 16.265 8.050 1.00 61.39 88 MET A N 1
ATOM 749 C CA . MET A 1 94 ? -24.247 16.810 6.725 1.00 60.30 88 MET A CA 1
ATOM 750 C C . MET A 1 94 ? -24.556 15.667 5.770 1.00 60.70 88 MET A C 1
ATOM 751 O O . MET A 1 94 ? -23.775 14.714 5.661 1.00 50.91 88 MET A O 1
ATOM 756 N N . MET A 1 95 ? -25.701 15.751 5.096 1.00 61.57 89 MET A N 1
ATOM 757 C CA . MET A 1 95 ? -26.098 14.690 4.186 1.00 51.48 89 MET A CA 1
ATOM 758 C C . MET A 1 95 ? -25.343 14.825 2.873 1.00 52.61 89 MET A C 1
ATOM 759 O O . MET A 1 95 ? -25.353 15.886 2.240 1.00 56.36 89 MET A O 1
ATOM 764 N N . MET A 1 96 ? -24.694 13.745 2.467 1.00 50.60 90 MET A N 1
ATOM 765 C CA . MET A 1 96 ? -23.958 13.731 1.217 1.00 48.98 90 MET A CA 1
ATOM 766 C C . MET A 1 96 ? -24.921 13.617 0.043 1.00 47.92 90 MET A C 1
ATOM 767 O O . MET A 1 96 ? -25.966 12.963 0.133 1.00 46.95 90 MET A O 1
ATOM 772 N N . LYS A 1 97 ? -24.557 14.267 -1.067 1.00 49.51 91 LYS A N 1
ATOM 773 C CA . LYS A 1 97 ? -25.419 14.263 -2.247 1.00 50.06 91 LYS A CA 1
ATOM 774 C C . LYS A 1 97 ? -25.636 12.852 -2.779 1.00 50.37 91 LYS A C 1
ATOM 775 O O . LYS A 1 97 ? -26.750 12.500 -3.183 1.00 47.79 91 LYS A O 1
ATOM 781 N N . ARG A 1 98 ? -24.590 12.025 -2.786 1.00 46.54 92 ARG A N 1
ATOM 782 C CA . ARG A 1 98 ? -24.680 10.693 -3.371 1.00 51.01 92 ARG A CA 1
ATOM 783 C C . ARG A 1 98 ? -25.160 9.677 -2.332 1.00 49.46 92 ARG A C 1
ATOM 784 O O . ARG A 1 98 ? -24.642 9.625 -1.210 1.00 53.50 92 ARG A O 1
ATOM 792 N N . GLU A 1 99 ? -26.178 8.897 -2.695 1.00 46.52 93 GLU A N 1
ATOM 793 C CA . GLU A 1 99 ? -26.613 7.747 -1.911 1.00 44.75 93 GLU A CA 1
ATOM 794 C C . GLU A 1 99 ? -25.805 6.522 -2.308 1.00 48.10 93 GLU A C 1
ATOM 795 O O . GLU A 1 99 ? -25.204 6.467 -3.385 1.00 50.40 93 GLU A O 1
ATOM 801 N N . TYR A 1 100 ? -25.823 5.508 -1.450 1.00 47.81 94 TYR A N 1
ATOM 802 C CA . TYR A 1 100 ? -25.298 4.217 -1.872 1.00 49.72 94 TYR A CA 1
ATOM 803 C C . TYR A 1 100 ? -26.319 3.551 -2.782 1.00 53.41 94 TYR A C 1
ATOM 804 O O . TYR A 1 100 ? -27.417 3.203 -2.338 1.00 53.74 94 TYR A O 1
ATOM 813 N N . ARG A 1 101 ? -25.950 3.359 -4.049 1.00 50.54 95 ARG A N 1
ATOM 814 C CA . ARG A 1 101 ? -26.814 2.701 -5.022 1.00 48.08 95 ARG A CA 1
ATOM 815 C C . ARG A 1 101 ? -26.158 1.463 -5.633 1.00 53.92 95 ARG A C 1
ATOM 816 O O . ARG A 1 101 ? -26.598 0.988 -6.684 1.00 54.22 95 ARG A O 1
ATOM 824 N N . GLY A 1 102 ? -25.123 0.924 -4.991 1.00 57.46 96 GLY A N 1
ATOM 825 C CA . GLY A 1 102 ? -24.381 -0.198 -5.533 1.00 60.35 96 GLY A CA 1
ATOM 826 C C . GLY A 1 102 ? -25.028 -1.536 -5.227 1.00 62.33 96 GLY A C 1
ATOM 827 O O . GLY A 1 102 ? -26.194 -1.633 -4.844 1.00 55.16 96 GLY A O 1
ATOM 828 N N . GLN A 1 103 ? -24.236 -2.593 -5.406 1.00 53.65 97 GLN A N 1
ATOM 829 C CA . GLN A 1 103 ? -24.707 -3.945 -5.140 1.00 51.31 97 GLN A CA 1
ATOM 830 C C . GLN A 1 103 ? -25.101 -4.098 -3.672 1.00 51.99 97 GLN A C 1
ATOM 831 O O . GLN A 1 103 ? -24.444 -3.561 -2.775 1.00 54.19 97 GLN A O 1
ATOM 837 N N . ARG A 1 104 ? -26.180 -4.845 -3.423 1.00 49.06 98 ARG A N 1
ATOM 838 C CA . ARG A 1 104 ? -26.648 -5.089 -2.056 1.00 52.27 98 ARG A CA 1
ATOM 839 C C . ARG A 1 104 ? -26.012 -6.375 -1.542 1.00 56.93 98 ARG A C 1
ATOM 840 O O . ARG A 1 104 ? -26.637 -7.433 -1.452 1.00 60.64 98 ARG A O 1
ATOM 848 N N . SER A 1 105 ? -24.734 -6.272 -1.194 1.00 55.21 99 SER A N 1
ATOM 849 C CA . SER A 1 105 ? -24.014 -7.385 -0.594 1.00 62.98 99 SER A CA 1
ATOM 850 C C . SER A 1 105 ? -23.176 -6.854 0.556 1.00 63.40 99 SER A C 1
ATOM 851 O O . SER A 1 105 ? -22.904 -5.655 0.650 1.00 63.43 99 SER A O 1
ATOM 854 N N . VAL A 1 106 ? -22.779 -7.767 1.442 1.00 58.04 100 VAL A N 1
ATOM 855 C CA . VAL A 1 106 ? -21.953 -7.378 2.580 1.00 63.84 100 VAL A CA 1
ATOM 856 C C . VAL A 1 106 ? -20.653 -6.752 2.096 1.00 67.21 100 VAL A C 1
ATOM 857 O O . VAL A 1 106 ? -20.253 -5.674 2.558 1.00 62.15 100 VAL A O 1
ATOM 861 N N A LYS A 1 107 ? -19.979 -7.414 1.150 0.50 65.53 101 LYS A N 1
ATOM 862 N N B LYS A 1 107 ? -19.975 -7.413 1.153 0.50 65.56 101 LYS A N 1
ATOM 863 C CA A LYS A 1 107 ? -18.696 -6.915 0.664 0.50 67.19 101 LYS A CA 1
ATOM 864 C CA B LYS A 1 107 ? -18.692 -6.904 0.674 0.50 67.19 101 LYS A CA 1
ATOM 865 C C A LYS A 1 107 ? -18.842 -5.549 0.006 0.50 61.96 101 LYS A C 1
ATOM 866 C C B LYS A 1 107 ? -18.845 -5.542 0.011 0.50 61.88 101 LYS A C 1
ATOM 867 O O A LYS A 1 107 ? -18.031 -4.647 0.243 0.50 65.19 101 LYS A O 1
ATOM 868 O O B LYS A 1 107 ? -18.042 -4.633 0.252 0.50 65.28 101 LYS A O 1
ATOM 879 N N . ALA A 1 108 ? -19.867 -5.383 -0.834 1.00 57.95 102 ALA A N 1
ATOM 880 C CA . ALA A 1 108 ? -20.049 -4.120 -1.543 1.00 58.99 102 ALA A CA 1
ATOM 881 C C . ALA A 1 108 ? -20.298 -2.969 -0.577 1.00 61.11 102 ALA A C 1
ATOM 882 O O . ALA A 1 108 ? -19.708 -1.892 -0.720 1.00 68.81 102 ALA A O 1
ATOM 884 N N . LEU A 1 109 ? -21.157 -3.182 0.424 1.00 65.41 103 LEU A N 1
ATOM 885 C CA . LEU A 1 109 ? -21.408 -2.147 1.425 1.00 68.43 103 LEU A CA 1
ATOM 886 C C . LEU A 1 109 ? -20.146 -1.828 2.218 1.00 63.11 103 LEU A C 1
ATOM 887 O O . LEU A 1 109 ? -19.784 -0.658 2.391 1.00 62.20 103 LEU A O 1
ATOM 892 N N . ALA A 1 110 ? -19.469 -2.862 2.720 1.00 61.97 104 ALA A N 1
ATOM 893 C CA . ALA A 1 110 ? -18.245 -2.640 3.483 1.00 56.50 104 ALA A CA 1
ATOM 894 C C . ALA A 1 110 ? -17.194 -1.924 2.643 1.00 58.84 104 ALA A C 1
ATOM 895 O O . ALA A 1 110 ? -16.529 -1.002 3.128 1.00 66.57 104 ALA A O 1
ATOM 897 N N . ASP A 1 111 ? -17.039 -2.326 1.377 1.00 62.52 105 ASP A N 1
ATOM 898 C CA . ASP A 1 111 ? -16.085 -1.653 0.497 1.00 58.51 105 ASP A CA 1
ATOM 899 C C . ASP A 1 111 ? -16.429 -0.176 0.335 1.00 56.93 105 ASP A C 1
ATOM 900 O O . ASP A 1 111 ? -15.535 0.678 0.340 1.00 62.39 105 ASP A O 1
ATOM 905 N N . TYR A 1 112 ? -17.718 0.142 0.194 1.00 56.65 106 TYR A N 1
ATOM 906 C CA . TYR A 1 112 ? -18.134 1.536 0.056 1.00 51.62 106 TYR A CA 1
ATOM 907 C C . TYR A 1 112 ? -17.685 2.360 1.254 1.00 57.36 106 TYR A C 1
ATOM 908 O O . TYR A 1 112 ? -17.104 3.440 1.098 1.00 73.17 106 TYR A O 1
ATOM 917 N N . ILE A 1 113 ? -17.936 1.855 2.464 1.00 52.18 107 ILE A N 1
ATOM 918 C CA . ILE A 1 113 ? -17.457 2.526 3.669 1.00 56.74 107 ILE A CA 1
ATOM 919 C C . ILE A 1 113 ? -15.935 2.639 3.643 1.00 65.60 107 ILE A C 1
ATOM 920 O O . ILE A 1 113 ? -15.368 3.709 3.903 1.00 56.88 107 ILE A O 1
ATOM 925 N N . ARG A 1 114 ? -15.253 1.537 3.314 1.00 60.22 108 ARG A N 1
ATOM 926 C CA . ARG A 1 114 ? -13.794 1.560 3.243 1.00 69.28 108 ARG A CA 1
ATOM 927 C C . ARG A 1 114 ? -13.312 2.638 2.283 1.00 66.84 108 ARG A C 1
ATOM 928 O O . ARG A 1 114 ? -12.392 3.400 2.603 1.00 65.18 108 ARG A O 1
ATOM 936 N N . GLN A 1 115 ? -13.936 2.724 1.106 1.00 61.40 109 GLN A N 1
ATOM 937 C CA . GLN A 1 115 ? -13.543 3.737 0.133 1.00 68.37 109 GLN A CA 1
ATOM 938 C C . GLN A 1 115 ? -13.819 5.139 0.661 1.00 73.21 109 GLN A C 1
ATOM 939 O O . GLN A 1 115 ? -12.986 6.042 0.511 1.00 72.55 109 GLN A O 1
ATOM 945 N N . GLN A 1 116 ? -14.960 5.331 1.293 1.00 64.96 110 GLN A N 1
ATOM 946 C CA . GLN A 1 116 ? -15.309 6.636 1.807 1.00 69.00 110 GLN A CA 1
ATOM 947 C C . GLN A 1 116 ? -14.410 7.072 2.940 1.00 65.30 110 GLN A C 1
ATOM 948 O O . GLN A 1 116 ? -14.187 8.239 3.127 1.00 72.92 110 GLN A O 1
ATOM 954 N N A LYS A 1 117 ? -13.902 6.142 3.730 0.50 61.79 111 LYS A N 1
ATOM 955 N N B LYS A 1 117 ? -13.901 6.142 3.730 0.50 61.79 111 LYS A N 1
ATOM 956 C CA A LYS A 1 117 ? -13.029 6.459 4.852 0.50 63.92 111 LYS A CA 1
ATOM 957 C CA B LYS A 1 117 ? -13.027 6.458 4.852 0.50 63.93 111 LYS A CA 1
ATOM 958 C C A LYS A 1 117 ? -11.572 6.643 4.446 0.50 67.58 111 LYS A C 1
ATOM 959 C C B LYS A 1 117 ? -11.572 6.641 4.446 0.50 67.58 111 LYS A C 1
ATOM 960 O O A LYS A 1 117 ? -10.777 7.123 5.260 0.50 69.04 111 LYS A O 1
ATOM 961 O O B LYS A 1 117 ? -10.776 7.118 5.262 0.50 69.01 111 LYS A O 1
ATOM 972 N N . SER A 1 118 ? -11.201 6.271 3.224 1.00 66.58 112 SER A N 1
ATOM 973 C CA . SER A 1 118 ? -9.819 6.417 2.797 1.00 74.74 112 SER A CA 1
ATOM 974 C C . SER A 1 118 ? -9.506 7.877 2.479 1.00 83.56 112 SER A C 1
ATOM 975 O O . SER A 1 118 ? -10.398 8.716 2.309 1.00 81.65 112 SER A O 1
ATOM 978 N N . ASP A 1 119 ? -8.212 8.168 2.400 1.00 77.05 113 ASP A N 1
ATOM 979 C CA . ASP A 1 119 ? -7.744 9.517 2.115 1.00 70.55 113 ASP A CA 1
ATOM 980 C C . ASP A 1 119 ? -7.863 9.800 0.623 1.00 65.36 113 ASP A C 1
ATOM 981 O O . ASP A 1 119 ? -7.179 9.152 -0.176 1.00 68.60 113 ASP A O 1
ATOM 986 N N . PRO A 1 120 ? -8.705 10.749 0.206 1.00 65.36 114 PRO A N 1
ATOM 987 C CA . PRO A 1 120 ? -8.871 11.026 -1.226 1.00 67.13 114 PRO A CA 1
ATOM 988 C C . PRO A 1 120 ? -7.870 12.015 -1.803 1.00 67.42 114 PRO A C 1
ATOM 989 O O . PRO A 1 120 ? -7.757 12.105 -3.034 1.00 69.69 114 PRO A O 1
ATOM 993 N N . ILE A 1 121 ? -7.150 12.748 -0.960 1.00 57.81 115 ILE A N 1
ATOM 994 C CA . ILE A 1 121 ? -6.252 13.802 -1.422 1.00 67.29 115 ILE A CA 1
ATOM 995 C C . ILE A 1 121 ? -4.932 13.187 -1.867 1.00 68.29 115 ILE A C 1
ATOM 996 O O . ILE A 1 121 ? -4.331 12.380 -1.147 1.00 67.03 115 ILE A O 1
ATOM 1001 N N . GLN A 1 122 ? -4.473 13.572 -3.054 1.00 68.80 116 GLN A N 1
ATOM 1002 C CA . GLN A 1 122 ? -3.166 13.154 -3.547 1.00 75.20 116 GLN A CA 1
ATOM 1003 C C . GLN A 1 122 ? -2.136 14.219 -3.192 1.00 73.84 116 GLN A C 1
ATOM 1004 O O . GLN A 1 122 ? -2.284 15.385 -3.574 1.00 63.09 116 GLN A O 1
ATOM 1010 N N . GLU A 1 123 ? -1.099 13.822 -2.460 1.00 76.18 117 GLU A N 1
ATOM 1011 C CA . GLU A 1 123 ? -0.037 14.740 -2.071 1.00 77.78 117 GLU A CA 1
ATOM 1012 C C . GLU A 1 123 ? 0.996 14.820 -3.188 1.00 71.97 117 GLU A C 1
ATOM 1013 O O . GLU A 1 123 ? 1.617 13.812 -3.542 1.00 76.64 117 GLU A O 1
ATOM 1019 N N . ILE A 1 124 ? 1.176 16.019 -3.737 1.00 70.89 118 ILE A N 1
ATOM 1020 C CA . ILE A 1 124 ? 2.201 16.233 -4.745 1.00 82.39 118 ILE A CA 1
ATOM 1021 C C . ILE A 1 124 ? 3.573 16.200 -4.082 1.00 85.18 118 ILE A C 1
ATOM 1022 O O . ILE A 1 124 ? 3.751 16.665 -2.947 1.00 85.49 118 ILE A O 1
ATOM 1027 N N . ARG A 1 125 ? 4.547 15.618 -4.775 1.00 83.16 119 ARG A N 1
ATOM 1028 C CA . ARG A 1 125 ? 5.912 15.560 -4.266 1.00 87.24 119 ARG A CA 1
ATOM 1029 C C . ARG A 1 125 ? 6.812 16.628 -4.865 1.00 91.68 119 ARG A C 1
ATOM 1030 O O . ARG A 1 125 ? 7.784 17.034 -4.221 1.00 100.18 119 ARG A O 1
ATOM 1038 N N . ASP A 1 126 ? 6.503 17.094 -6.073 1.00 92.60 120 ASP A N 1
ATOM 1039 C CA . ASP A 1 126 ? 7.270 18.136 -6.740 1.00 99.21 120 ASP A CA 1
ATOM 1040 C C . ASP A 1 126 ? 6.330 18.943 -7.621 1.00 92.00 120 ASP A C 1
ATOM 1041 O O . ASP A 1 126 ? 5.523 18.372 -8.359 1.00 83.73 120 ASP A O 1
ATOM 1046 N N . LEU A 1 127 ? 6.466 20.273 -7.561 1.00 91.01 121 LEU A N 1
ATOM 1047 C CA . LEU A 1 127 ? 5.535 21.168 -8.246 1.00 91.20 121 LEU A CA 1
ATOM 1048 C C . LEU A 1 127 ? 5.466 20.931 -9.751 1.00 91.17 121 LEU A C 1
ATOM 1049 O O . LEU A 1 127 ? 4.519 21.397 -10.394 1.00 83.82 121 LEU A O 1
ATOM 1054 N N . ALA A 1 128 ? 6.437 20.224 -10.330 1.00 92.73 122 ALA A N 1
ATOM 1055 C CA . ALA A 1 128 ? 6.370 19.911 -11.751 1.00 90.62 122 ALA A CA 1
ATOM 1056 C C . ALA A 1 128 ? 5.243 18.941 -12.087 1.00 87.34 122 ALA A C 1
ATOM 1057 O O . ALA A 1 128 ? 4.910 18.799 -13.269 1.00 90.27 122 ALA A O 1
ATOM 1059 N N . GLU A 1 129 ? 4.654 18.273 -11.089 1.00 88.69 123 GLU A N 1
ATOM 1060 C CA . GLU A 1 129 ? 3.486 17.433 -11.338 1.00 94.86 123 GLU A CA 1
ATOM 1061 C C . GLU A 1 129 ? 2.272 18.243 -11.770 1.00 94.44 123 GLU A C 1
ATOM 1062 O O . GLU A 1 129 ? 1.362 17.688 -12.397 1.00 99.13 123 GLU A O 1
ATOM 1068 N N . ILE A 1 130 ? 2.225 19.532 -11.431 1.00 84.22 124 ILE A N 1
ATOM 1069 C CA . ILE A 1 130 ? 1.104 20.368 -11.849 1.00 89.12 124 ILE A CA 1
ATOM 1070 C C . ILE A 1 130 ? 1.134 20.580 -13.357 1.00 96.69 124 ILE A C 1
ATOM 1071 O O . ILE A 1 130 ? 0.086 20.642 -14.011 1.00 93.77 124 ILE A O 1
ATOM 1076 N N . THR A 1 131 ? 2.332 20.682 -13.935 1.00 105.61 125 THR A N 1
ATOM 1077 C CA . THR A 1 131 ? 2.441 20.809 -15.384 1.00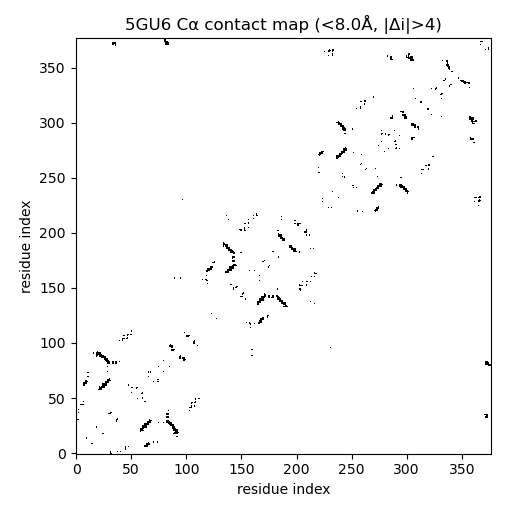 109.71 125 THR A CA 1
ATOM 1078 C C . THR A 1 131 ? 1.908 19.565 -16.083 1.00 108.73 125 THR A C 1
ATOM 1079 O O . THR A 1 131 ? 1.238 19.661 -17.119 1.00 108.60 125 THR A O 1
ATOM 1083 N N . THR A 1 132 ? 2.185 18.386 -15.524 1.00 110.03 126 THR A N 1
ATOM 1084 C CA . THR A 1 132 ? 1.742 17.112 -16.072 1.00 108.96 126 THR A CA 1
ATOM 1085 C C . THR A 1 132 ? 0.335 16.733 -15.624 1.00 103.16 126 THR A C 1
ATOM 1086 O O . THR A 1 132 ? -0.048 15.562 -15.741 1.00 99.75 126 THR A O 1
ATOM 1090 N N . LEU A 1 133 ? -0.437 17.690 -15.118 1.00 98.79 127 LEU A N 1
ATOM 1091 C CA . LEU A 1 133 ? -1.744 17.395 -14.551 1.00 92.55 127 LEU A CA 1
ATOM 1092 C C . LEU A 1 133 ? -2.760 17.099 -15.645 1.00 91.55 127 LEU A C 1
ATOM 1093 O O . LEU A 1 133 ? -2.828 17.801 -16.658 1.00 93.48 127 LEU A O 1
ATOM 1098 N N . ASP A 1 134 ? -3.553 16.050 -15.429 1.00 87.68 128 ASP A N 1
ATOM 1099 C CA . ASP A 1 134 ? -4.636 15.698 -16.339 1.00 91.57 128 ASP A CA 1
ATOM 1100 C C . ASP A 1 134 ? -5.676 16.813 -16.374 1.00 92.70 128 ASP A C 1
ATOM 1101 O O . ASP A 1 134 ? -6.467 16.962 -15.437 1.00 96.87 128 ASP A O 1
ATOM 1106 N N . ARG A 1 135 ? -5.680 17.602 -17.447 1.00 88.46 129 ARG A N 1
ATOM 1107 C CA . ARG A 1 135 ? -6.598 18.725 -17.577 1.00 84.38 129 ARG A CA 1
ATOM 1108 C C . ARG A 1 135 ? -7.951 18.324 -18.150 1.00 88.63 129 ARG A C 1
ATOM 1109 O O . ARG A 1 135 ? -8.788 19.199 -18.395 1.00 93.15 129 ARG A O 1
ATOM 1117 N N . SER A 1 136 ? -8.183 17.032 -18.382 1.00 93.65 130 SER A N 1
ATOM 1118 C CA . SER A 1 136 ? -9.527 16.579 -18.717 1.00 91.75 130 SER A CA 1
ATOM 1119 C C . SER A 1 136 ? -10.462 16.715 -17.524 1.00 94.44 130 SER A C 1
ATOM 1120 O O . SER A 1 136 ? -11.670 16.916 -17.702 1.00 90.17 130 SER A O 1
ATOM 1123 N N . LYS A 1 137 ? -9.923 16.614 -16.314 1.00 97.22 131 LYS A N 1
ATOM 1124 C CA . LYS A 1 137 ? -10.690 16.740 -15.085 1.00 96.92 131 LYS A CA 1
ATOM 1125 C C . LYS A 1 137 ? -10.597 18.157 -14.534 1.00 84.04 131 LYS A C 1
ATOM 1126 O O . LYS A 1 137 ? -9.775 18.974 -14.958 1.00 79.60 131 LYS A O 1
ATOM 1132 N N . ARG A 1 138 ? -11.458 18.436 -13.563 1.00 69.03 132 ARG A N 1
ATOM 1133 C CA . ARG A 1 138 ? -11.242 19.565 -12.677 1.00 68.29 132 ARG A CA 1
ATOM 1134 C C . ARG A 1 138 ? -10.213 19.180 -11.620 1.00 69.17 132 ARG A C 1
ATOM 1135 O O . ARG A 1 138 ? -10.027 18.001 -11.302 1.00 71.76 132 ARG A O 1
ATOM 1143 N N . ASN A 1 139 ? -9.533 20.188 -11.079 1.00 65.95 133 ASN A N 1
ATOM 1144 C CA . ASN A 1 139 ? -8.543 19.955 -10.036 1.00 63.12 133 ASN A CA 1
ATOM 1145 C C . ASN A 1 139 ? -8.564 21.097 -9.037 1.00 59.68 133 ASN A C 1
ATOM 1146 O O . ASN A 1 139 ? -8.566 22.270 -9.427 1.00 64.96 133 ASN A O 1
ATOM 1151 N N . ILE A 1 140 ? -8.585 20.745 -7.754 1.00 56.41 134 ILE A N 1
ATOM 1152 C CA . ILE A 1 140 ? -8.447 21.692 -6.656 1.00 56.59 134 ILE A CA 1
ATOM 1153 C C . ILE A 1 140 ? -7.138 21.382 -5.944 1.00 59.03 134 ILE A C 1
ATOM 1154 O O . ILE A 1 140 ? -6.910 20.242 -5.527 1.00 58.05 134 ILE A O 1
ATOM 1159 N N . ILE A 1 141 ? -6.278 22.390 -5.812 1.00 58.28 135 ILE A N 1
ATOM 1160 C CA . ILE A 1 141 ? -4.945 22.218 -5.242 1.00 59.63 135 ILE A CA 1
ATOM 1161 C C . ILE A 1 141 ? -4.822 23.113 -4.016 1.00 59.53 135 ILE A C 1
ATOM 1162 O O . ILE A 1 141 ? -5.040 24.331 -4.109 1.00 58.83 135 ILE A O 1
ATOM 1167 N N . GLY A 1 142 ? -4.476 22.519 -2.884 1.00 48.89 136 GLY A N 1
ATOM 1168 C CA . GLY A 1 142 ? -4.166 23.266 -1.688 1.00 53.67 136 GLY A CA 1
ATOM 1169 C C . GLY A 1 142 ? -2.668 23.310 -1.455 1.00 59.64 136 GLY A C 1
ATOM 1170 O O . GLY A 1 142 ? -2.008 22.270 -1.417 1.00 63.08 136 GLY A O 1
ATOM 1171 N N . TYR A 1 143 ? -2.134 24.526 -1.322 1.00 57.88 137 TYR A N 1
ATOM 1172 C CA . TYR A 1 143 ? -0.739 24.746 -0.945 1.00 65.46 137 TYR A CA 1
ATOM 1173 C C . TYR A 1 143 ? -0.709 25.147 0.526 1.00 65.53 137 TYR A C 1
ATOM 1174 O O . TYR A 1 143 ? -1.236 26.201 0.900 1.00 68.03 137 TYR A O 1
ATOM 1183 N N . PHE A 1 144 ? -0.091 24.314 1.356 1.00 58.32 138 PHE A N 1
ATOM 1184 C CA . PHE A 1 144 ? -0.038 24.536 2.793 1.00 65.67 138 PHE A CA 1
ATOM 1185 C C . PHE A 1 144 ? 1.402 24.620 3.271 1.00 73.87 138 PHE A C 1
ATOM 1186 O O . PHE A 1 144 ? 2.304 24.008 2.689 1.00 73.39 138 PHE A O 1
ATOM 1194 N N . GLU A 1 145 ? 1.607 25.379 4.348 1.00 67.06 139 GLU A N 1
ATOM 1195 C CA . GLU A 1 145 ? 2.886 25.321 5.044 1.00 75.51 139 GLU A CA 1
ATOM 1196 C C . GLU A 1 145 ? 3.061 23.974 5.738 1.00 83.60 139 GLU A C 1
ATOM 1197 O O . GL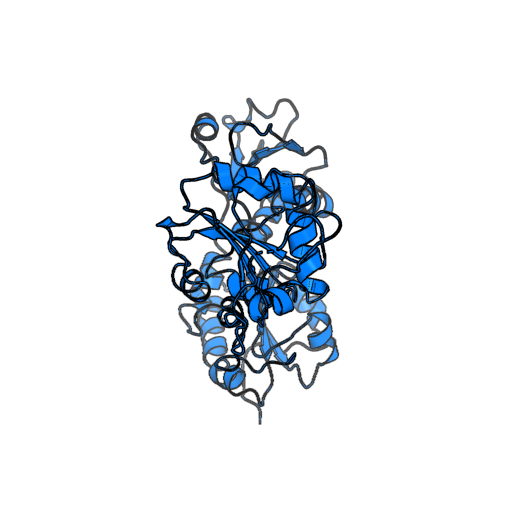U A 1 145 ? 4.110 23.332 5.611 1.00 80.96 139 GLU A O 1
ATOM 1203 N N . GLN A 1 146 ? 2.034 23.516 6.454 1.00 72.57 140 GLN A N 1
ATOM 1204 C CA . GLN A 1 146 ? 2.124 22.281 7.220 1.00 77.16 140 GLN A CA 1
ATOM 1205 C C . GLN A 1 146 ? 0.797 21.537 7.168 1.00 81.83 140 GLN A C 1
ATOM 1206 O O . GLN A 1 146 ? -0.274 22.145 7.108 1.00 81.04 140 GLN A O 1
ATOM 1208 N N . LYS A 1 147 ? 0.883 20.205 7.210 1.00 73.90 141 LYS A N 1
ATOM 1209 C CA . LYS A 1 147 ? -0.323 19.384 7.232 1.00 78.08 141 LYS A CA 1
ATOM 1210 C C . LYS A 1 147 ? -1.069 19.517 8.553 1.00 77.10 141 LYS A C 1
ATOM 1211 O O . LYS A 1 147 ? -2.297 19.380 8.587 1.00 70.02 141 LYS A O 1
ATOM 1217 N N . ASP A 1 148 ? -0.350 19.787 9.643 1.00 71.22 142 ASP A N 1
ATOM 1218 C CA . ASP A 1 148 ? -0.962 19.961 10.961 1.00 79.30 142 ASP A CA 1
ATOM 1219 C C . ASP A 1 148 ? -1.308 21.436 11.143 1.00 77.98 142 ASP A C 1
ATOM 1220 O O . ASP A 1 148 ? -0.613 22.199 11.817 1.00 74.42 142 ASP A O 1
ATOM 1225 N N . SER A 1 149 ? -2.418 21.836 10.527 1.00 72.41 143 SER A N 1
ATOM 1226 C CA . SER A 1 149 ? -2.878 23.213 10.595 1.00 77.63 143 SER A CA 1
ATOM 1227 C C . SER A 1 149 ? -4.396 23.235 10.533 1.00 75.56 143 SER A C 1
ATOM 1228 O O . SER A 1 149 ? -5.025 22.320 9.993 1.00 69.22 143 SER A O 1
ATOM 1231 N N . ASP A 1 150 ? -4.981 24.288 11.106 1.00 70.06 144 ASP A N 1
ATOM 1232 C CA . ASP A 1 150 ? -6.417 24.488 10.963 1.00 65.88 144 ASP A CA 1
ATOM 1233 C C . ASP A 1 150 ? -6.801 24.611 9.495 1.00 63.77 144 ASP A C 1
ATOM 1234 O O . ASP A 1 150 ? -7.846 24.098 9.078 1.00 67.59 144 ASP A O 1
ATOM 1239 N N . ASN A 1 151 ? -5.956 25.272 8.695 1.00 60.72 145 ASN A N 1
ATOM 1240 C CA . ASN A 1 151 ? -6.231 25.425 7.270 1.00 65.35 145 ASN A CA 1
ATOM 1241 C C . ASN A 1 151 ? -6.357 24.070 6.588 1.00 71.40 145 ASN A C 1
ATOM 1242 O O . ASN A 1 151 ? -7.283 23.844 5.800 1.00 68.80 145 ASN A O 1
ATOM 1247 N N . TYR A 1 152 ? -5.429 23.151 6.870 1.00 64.67 146 TYR A N 1
ATOM 1248 C CA . TYR A 1 152 ? -5.491 21.856 6.205 1.00 62.59 146 TYR A CA 1
ATOM 1249 C C . TYR A 1 152 ? -6.691 21.046 6.677 1.00 66.09 146 TYR A C 1
ATOM 1250 O O . TYR A 1 152 ? -7.318 20.343 5.876 1.00 61.41 146 TYR A O 1
ATOM 1259 N N . ARG A 1 153 ? -7.025 21.128 7.970 1.00 68.51 147 ARG A N 1
ATOM 1260 C CA . ARG A 1 153 ? -8.151 20.357 8.488 1.00 74.49 147 ARG A CA 1
ATOM 1261 C C . ARG A 1 153 ? -9.471 20.767 7.836 1.00 69.99 147 ARG A C 1
ATOM 1262 O O . ARG A 1 153 ? -10.351 19.920 7.639 1.00 60.41 147 ARG A O 1
ATOM 1270 N N . VAL A 1 154 ? -9.621 22.045 7.474 1.00 65.22 148 VAL A N 1
ATOM 1271 C CA . VAL A 1 154 ? -10.783 22.461 6.690 1.00 58.46 148 VAL A CA 1
ATOM 1272 C C . VAL A 1 154 ? -10.724 21.852 5.294 1.00 49.89 148 VAL A C 1
ATOM 1273 O O . VAL A 1 154 ? -11.706 21.282 4.801 1.00 51.50 148 VAL A O 1
ATOM 1277 N N . PHE A 1 155 ? -9.566 21.964 4.638 1.00 51.69 149 PHE A N 1
ATOM 1278 C CA . PHE A 1 155 ? -9.392 21.400 3.303 1.00 56.69 149 PHE A CA 1
ATOM 1279 C C . PHE A 1 155 ? -9.691 19.907 3.296 1.00 54.94 149 PHE A C 1
ATOM 1280 O O . PHE A 1 155 ? -10.362 19.401 2.389 1.00 54.53 149 PHE A O 1
ATOM 1288 N N A GLU A 1 156 ? -9.170 19.191 4.295 0.50 53.31 150 GLU A N 1
ATOM 1289 N N B GLU A 1 156 ? -9.220 19.183 4.315 0.50 53.15 150 GLU A N 1
ATOM 1290 C CA A GLU A 1 156 ? -9.427 17.764 4.454 0.50 55.50 150 GLU A CA 1
ATOM 1291 C CA B GLU A 1 156 ? -9.451 17.742 4.358 0.50 55.21 150 GLU A CA 1
ATOM 1292 C C A GLU A 1 156 ? -10.922 17.479 4.511 0.50 57.07 150 GLU A C 1
ATOM 1293 C C B GLU A 1 156 ? -10.931 17.422 4.553 0.50 57.04 150 GLU A C 1
ATOM 1294 O O A GLU A 1 156 ? -11.431 16.599 3.806 0.50 55.00 150 GLU A O 1
ATOM 1295 O O B GLU A 1 156 ? -11.438 16.447 3.984 0.50 56.95 150 GLU A O 1
ATOM 1306 N N . ARG A 1 157 ? -11.644 18.233 5.342 1.00 51.64 151 ARG A N 1
ATOM 1307 C CA . ARG A 1 157 ? -13.081 18.027 5.493 1.00 54.31 151 ARG A CA 1
ATOM 1308 C C . ARG A 1 157 ? -13.814 18.271 4.181 1.00 52.98 151 ARG A C 1
ATOM 1309 O O . ARG A 1 157 ? -14.694 17.493 3.799 1.00 59.33 151 ARG A O 1
ATOM 1317 N N . VAL A 1 158 ? -13.463 19.347 3.475 1.00 48.95 152 VAL A N 1
ATOM 1318 C CA . VAL A 1 158 ? -14.111 19.638 2.199 1.00 46.58 152 VAL A CA 1
ATOM 1319 C C . VAL A 1 158 ? -13.846 18.520 1.201 1.00 51.99 152 VAL A C 1
ATOM 1320 O O . VAL A 1 158 ? -14.757 18.057 0.505 1.00 55.23 152 VAL A O 1
ATOM 1324 N N . ALA A 1 159 ? -12.602 18.084 1.126 1.00 47.01 153 ALA A N 1
ATOM 1325 C CA . ALA A 1 159 ? -12.230 17.030 0.204 1.00 53.70 153 ALA A CA 1
ATOM 1326 C C . ALA A 1 159 ? -12.991 15.744 0.469 1.00 56.51 153 ALA A C 1
ATOM 1327 O O . ALA A 1 159 ? -13.349 15.036 -0.449 1.00 54.74 153 ALA A O 1
ATOM 1329 N N . ASN A 1 160 ? -13.229 15.441 1.733 1.00 57.07 154 ASN A N 1
ATOM 1330 C CA . ASN A 1 160 ? -13.962 14.244 2.078 1.00 59.21 154 ASN A CA 1
ATOM 1331 C C . ASN A 1 160 ? -15.366 14.311 1.510 1.00 62.61 154 ASN A C 1
ATOM 1332 O O . ASN A 1 160 ? -15.904 13.311 1.081 1.00 61.47 154 ASN A O 1
ATOM 1337 N N . ILE A 1 161 ? -15.957 15.498 1.506 1.00 53.68 155 ILE A N 1
ATOM 1338 C CA . ILE A 1 161 ? -17.316 15.657 1.007 1.00 58.49 155 ILE A CA 1
ATOM 1339 C C . ILE A 1 161 ? -17.350 15.584 -0.514 1.00 57.71 155 ILE A C 1
ATOM 1340 O O . ILE A 1 161 ? -18.220 14.932 -1.098 1.00 55.94 155 ILE A O 1
ATOM 1345 N N . LEU A 1 162 ? -16.399 16.228 -1.182 1.00 49.67 156 LEU A N 1
ATOM 1346 C CA . LEU A 1 162 ? -16.517 16.518 -2.605 1.00 53.50 156 LEU A CA 1
ATOM 1347 C C . LEU A 1 162 ? -15.590 15.686 -3.481 1.00 52.79 156 LEU A C 1
ATOM 1348 O O . LEU A 1 162 ? -15.497 15.957 -4.685 1.00 50.16 156 LEU A O 1
ATOM 1353 N N . HIS A 1 163 ? -14.895 14.715 -2.908 1.00 55.65 157 HIS A N 1
ATOM 1354 C CA . HIS A 1 163 ? -13.953 13.922 -3.690 1.00 57.79 157 HIS A CA 1
ATOM 1355 C C . HIS A 1 163 ? -14.579 13.208 -4.873 1.00 60.06 157 HIS A C 1
ATOM 1356 O O . HIS A 1 163 ? -13.941 13.046 -5.894 1.00 59.36 157 HIS A O 1
ATOM 1363 N N . ASP A 1 164 ? -15.818 12.765 -4.730 1.00 58.97 158 ASP A N 1
ATOM 1364 C CA . ASP A 1 164 ? -16.494 12.123 -5.850 1.00 62.60 158 ASP A CA 1
ATOM 1365 C C . ASP A 1 164 ? -16.800 13.096 -6.980 1.00 66.88 158 ASP A C 1
ATOM 1366 O O . ASP A 1 164 ? -17.118 12.654 -8.090 1.00 67.49 158 ASP A O 1
ATOM 1371 N N . ASP A 1 165 ? -16.701 14.400 -6.728 1.00 63.08 159 ASP A N 1
ATOM 1372 C CA . ASP A 1 165 ? -16.962 15.421 -7.736 1.00 69.46 159 ASP A CA 1
ATOM 1373 C C . ASP A 1 165 ? -15.702 15.987 -8.370 1.00 67.30 159 ASP A C 1
ATOM 1374 O O . ASP A 1 165 ? -15.760 16.468 -9.507 1.00 64.16 159 ASP A O 1
ATOM 1379 N N . CYS A 1 166 ? -14.569 15.942 -7.670 1.00 65.00 160 CYS A N 1
ATOM 1380 C CA . CYS A 1 166 ? -13.386 16.665 -8.110 1.00 63.65 160 CYS A CA 1
ATOM 1381 C C . CYS A 1 166 ? -12.149 16.050 -7.469 1.00 64.74 160 CYS A C 1
ATOM 1382 O O . CYS A 1 166 ? -12.216 15.498 -6.366 1.00 65.18 160 CYS A O 1
ATOM 1385 N N . ALA A 1 167 ? -11.023 16.146 -8.177 1.00 61.05 161 ALA A N 1
ATOM 1386 C CA . ALA A 1 167 ? -9.747 15.673 -7.654 1.00 62.71 161 ALA A CA 1
ATOM 1387 C C . ALA A 1 167 ? -9.140 16.733 -6.747 1.00 67.34 161 ALA A C 1
ATOM 1388 O O . ALA A 1 167 ? -9.071 17.912 -7.112 1.00 70.06 161 ALA A O 1
ATOM 1390 N N . PHE A 1 168 ? -8.701 16.314 -5.564 1.00 58.69 162 PHE A N 1
ATOM 1391 C CA . PHE A 1 168 ? -8.132 17.218 -4.575 1.00 56.23 162 PHE A CA 1
ATOM 1392 C C . PHE A 1 168 ? -6.664 16.883 -4.364 1.00 59.81 162 PHE A C 1
ATOM 1393 O O . PHE A 1 168 ? -6.314 15.722 -4.121 1.00 60.25 162 PHE A O 1
ATOM 1401 N N . LEU A 1 169 ? -5.813 17.901 -4.456 1.00 60.53 163 LEU A N 1
ATOM 1402 C CA . LEU A 1 169 ? -4.373 17.728 -4.359 1.00 66.57 163 LEU A CA 1
ATOM 1403 C C . LEU A 1 169 ? -3.814 18.656 -3.290 1.00 63.74 163 LEU A C 1
ATOM 1404 O O . LEU A 1 169 ? -4.321 19.762 -3.078 1.00 58.32 163 LEU A O 1
ATOM 1409 N N . SER A 1 170 ? -2.757 18.195 -2.620 1.00 66.82 164 SER A N 1
ATOM 1410 C CA . SER A 1 170 ? -2.141 18.932 -1.528 1.00 61.17 164 SER A CA 1
ATOM 1411 C C . SER A 1 170 ? -0.642 19.059 -1.764 1.00 60.55 164 SER A C 1
ATOM 1412 O O . SER A 1 170 ? -0.024 18.209 -2.410 1.00 69.79 164 SER A O 1
ATOM 1415 N N . ALA A 1 171 ? -0.065 20.132 -1.223 1.00 60.53 165 ALA A N 1
ATOM 1416 C CA . ALA A 1 171 ? 1.363 20.413 -1.299 1.00 73.25 165 ALA A CA 1
ATOM 1417 C C . ALA A 1 171 ? 1.807 21.041 0.011 1.00 79.81 165 ALA A C 1
ATOM 1418 O O . ALA A 1 171 ? 1.120 21.916 0.547 1.00 72.70 165 ALA A O 1
ATOM 1420 N N . PHE A 1 172 ? 2.964 20.613 0.515 1.00 84.45 166 PHE A N 1
ATOM 1421 C CA . PHE A 1 172 ? 3.414 21.024 1.836 1.00 77.06 166 PHE A CA 1
ATOM 1422 C C . PHE A 1 172 ? 4.859 21.502 1.805 1.00 83.10 166 PHE A C 1
ATOM 1423 O O . PHE A 1 172 ? 5.618 21.214 0.877 1.00 86.20 166 PHE A O 1
ATOM 1431 N N . GLY A 1 173 ? 5.218 22.255 2.844 1.00 76.72 167 GLY A N 1
ATOM 1432 C CA . GLY A 1 173 ? 6.612 22.540 3.149 1.00 77.70 167 GLY A CA 1
ATOM 1433 C C . GLY A 1 173 ? 7.348 23.221 2.017 1.00 86.54 167 GLY A C 1
ATOM 1434 O O . GLY A 1 173 ? 6.806 24.085 1.318 1.00 81.06 167 GLY A O 1
ATOM 1435 N N . ASP A 1 174 ? 8.614 22.826 1.837 1.00 90.71 168 ASP A N 1
ATOM 1436 C CA . ASP A 1 174 ? 9.446 23.392 0.783 1.00 96.16 168 ASP A CA 1
ATOM 1437 C C . ASP A 1 174 ? 8.884 23.129 -0.607 1.00 101.03 168 ASP A C 1
ATOM 1438 O O . ASP A 1 174 ? 9.191 23.880 -1.539 1.00 111.63 168 ASP A O 1
ATOM 1443 N N . VAL A 1 175 ? 8.075 22.079 -0.769 1.00 95.72 169 VAL A N 1
ATOM 1444 C CA . VAL A 1 175 ? 7.448 21.822 -2.061 1.00 89.81 169 VAL A CA 1
ATOM 1445 C C . VAL A 1 175 ? 6.487 22.950 -2.417 1.00 81.24 169 VAL A C 1
ATOM 1446 O O . VAL A 1 175 ? 6.459 23.425 -3.557 1.00 79.79 169 VAL A O 1
ATOM 1450 N N . SER A 1 176 ? 5.703 23.413 -1.445 1.00 80.07 170 SER A N 1
ATOM 1451 C CA . SER A 1 176 ? 4.670 24.408 -1.708 1.00 76.54 170 SER A CA 1
ATOM 1452 C C . SER A 1 176 ? 5.122 25.843 -1.471 1.00 80.16 170 SER A C 1
ATOM 1453 O O . SER A 1 176 ? 4.437 26.766 -1.923 1.00 75.43 170 SER A O 1
ATOM 1456 N N . LYS A 1 177 ? 6.248 26.053 -0.787 1.00 86.11 171 LYS A N 1
ATOM 1457 C CA . LYS A 1 177 ? 6.675 27.409 -0.448 1.00 88.26 171 LYS A CA 1
ATOM 1458 C C . LYS A 1 177 ? 6.774 28.343 -1.651 1.00 92.42 171 LYS A C 1
ATOM 1459 O O . LYS A 1 177 ? 6.381 29.514 -1.512 1.00 94.98 171 LYS A O 1
ATOM 1461 N N . PRO A 1 178 ? 7.278 27.929 -2.821 1.00 98.29 172 PRO A N 1
ATOM 1462 C CA . PRO A 1 178 ? 7.253 28.840 -3.979 1.00 98.46 172 PRO A CA 1
ATOM 1463 C C . PRO A 1 178 ? 5.871 29.374 -4.328 1.00 96.53 172 PRO A C 1
ATOM 1464 O O . PRO A 1 178 ? 5.773 30.475 -4.883 1.00 105.74 172 PRO A O 1
ATOM 1468 N N . GLU A 1 179 ? 4.799 28.640 -4.026 1.00 85.24 173 GLU A N 1
ATOM 1469 C CA . GLU A 1 179 ? 3.443 29.077 -4.338 1.00 81.58 173 GLU A CA 1
ATOM 1470 C C . GLU A 1 179 ? 2.738 29.722 -3.150 1.00 81.10 173 GLU A C 1
ATOM 1471 O O . GLU A 1 179 ? 1.529 29.971 -3.223 1.00 78.71 173 GLU A O 1
ATOM 1477 N N . ARG A 1 180 ? 3.458 30.000 -2.065 1.00 78.43 174 ARG A N 1
ATOM 1478 C CA . ARG A 1 180 ? 2.866 30.464 -0.815 1.00 87.11 174 ARG A CA 1
ATOM 1479 C C . ARG A 1 180 ? 3.442 31.806 -0.373 1.00 98.67 174 ARG A C 1
ATOM 1480 O O . ARG A 1 180 ? 3.672 32.038 0.817 1.00 99.85 174 ARG A O 1
ATOM 1488 N N . TYR A 1 181 ? 3.682 32.716 -1.322 1.00 95.89 175 TYR A N 1
ATOM 1489 C CA . TYR A 1 181 ? 4.087 34.067 -0.941 1.00 95.56 175 TYR A CA 1
ATOM 1490 C C . TYR A 1 181 ? 2.976 34.776 -0.175 1.00 96.90 175 TYR A C 1
ATOM 1491 O O . TYR A 1 181 ? 3.245 35.689 0.614 1.00 95.39 175 TYR A O 1
ATOM 1493 N N . SER A 1 182 ? 1.731 34.362 -0.386 1.00 106.35 176 SER A N 1
ATOM 1494 C CA . SER A 1 182 ? 0.573 34.885 0.322 1.00 111.41 176 SER A CA 1
ATOM 1495 C C . SER A 1 182 ? 0.245 34.101 1.583 1.00 108.33 176 SER A C 1
ATOM 1496 O O . SER A 1 182 ? -0.695 34.466 2.297 1.00 112.75 176 SER A O 1
ATOM 1499 N N . GLY A 1 183 ? 1.000 33.053 1.880 1.00 98.39 177 GLY A N 1
ATOM 1500 C CA . GLY A 1 183 ? 0.577 32.077 2.856 1.00 93.63 177 GLY A CA 1
ATOM 1501 C C . GLY A 1 183 ? -0.145 30.935 2.172 1.00 80.82 177 GLY A C 1
ATOM 1502 O O . GLY A 1 183 ? -0.080 30.754 0.951 1.00 83.47 177 GLY A O 1
ATOM 1503 N N . ASP A 1 184 ? -0.848 30.146 2.981 1.00 70.95 178 ASP A N 1
ATOM 1504 C CA . ASP A 1 184 ? -1.653 29.063 2.432 1.00 62.33 178 ASP A CA 1
ATOM 1505 C C . ASP A 1 184 ? -2.668 29.617 1.440 1.00 58.38 178 ASP A C 1
ATOM 1506 O O . ASP A 1 184 ? -3.236 30.694 1.643 1.00 59.50 178 ASP A O 1
ATOM 1511 N N . ASN A 1 185 ? -2.887 28.884 0.349 1.00 54.60 179 ASN A N 1
ATOM 1512 C CA . ASN A 1 185 ? -3.885 29.299 -0.624 1.00 59.60 179 ASN A CA 1
ATOM 1513 C C . ASN A 1 185 ? -4.390 28.081 -1.380 1.00 56.26 179 ASN A C 1
ATOM 1514 O O . ASN A 1 185 ? -3.715 27.052 -1.471 1.00 57.50 179 ASN A O 1
ATOM 1519 N N . ILE A 1 186 ? -5.606 28.209 -1.903 1.00 51.27 180 ILE A N 1
ATOM 1520 C CA . ILE A 1 186 ? -6.284 27.153 -2.642 1.00 55.43 180 ILE A CA 1
ATOM 1521 C C . ILE A 1 186 ? -6.484 27.636 -4.069 1.00 57.14 180 ILE A C 1
ATOM 1522 O O . ILE A 1 186 ? -6.854 28.794 -4.294 1.00 59.23 180 ILE A O 1
ATOM 1527 N N . ILE A 1 187 ? -6.250 26.752 -5.033 1.00 60.46 181 ILE A N 1
ATOM 1528 C CA . ILE A 1 187 ? -6.343 27.104 -6.444 1.00 63.86 181 ILE A CA 1
ATOM 1529 C C . ILE A 1 187 ? -7.219 26.085 -7.158 1.00 65.52 181 ILE A C 1
ATOM 1530 O O . ILE A 1 187 ? -7.046 24.873 -6.980 1.00 60.82 181 ILE A O 1
ATOM 1535 N N . TYR A 1 188 ? -8.164 26.577 -7.957 1.00 63.98 182 TYR A N 1
ATOM 1536 C CA . TYR A 1 188 ? -9.015 25.734 -8.785 1.00 63.63 182 TYR A CA 1
ATOM 1537 C C . TYR A 1 188 ? -8.517 25.777 -10.222 1.00 67.08 182 TYR A C 1
ATOM 1538 O O . TYR A 1 188 ? -8.340 26.859 -10.792 1.00 66.13 182 TYR A O 1
ATOM 1547 N N . LYS A 1 189 ? -8.294 24.604 -10.800 1.00 71.69 183 LYS A N 1
ATOM 1548 C CA . LYS A 1 189 ? -7.816 24.513 -12.172 1.00 71.68 183 LYS A CA 1
ATOM 1549 C C . LYS A 1 189 ? -8.915 23.931 -13.047 1.00 66.68 183 LYS A C 1
ATOM 1550 O O . LYS A 1 189 ? -9.215 22.731 -12.943 1.00 65.07 183 LYS A O 1
ATOM 1556 N N . PRO A 1 190 ? -9.546 24.733 -13.899 1.00 67.71 184 PRO A N 1
ATOM 1557 C CA . PRO A 1 190 ? -10.664 24.237 -14.711 1.00 65.95 184 PRO A CA 1
ATOM 1558 C C . PRO A 1 190 ? -10.172 23.285 -15.784 1.00 73.51 184 PRO A C 1
ATOM 1559 O O . PRO A 1 190 ? -8.964 23.217 -16.056 1.00 79.37 184 PRO A O 1
ATOM 1563 N N . PRO A 1 191 ? -11.070 22.521 -16.405 1.00 79.79 185 PRO A N 1
ATOM 1564 C CA . PRO A 1 191 ? -10.653 21.656 -17.513 1.00 84.98 185 PRO A CA 1
ATOM 1565 C C . PRO A 1 191 ? -10.170 22.473 -18.701 1.00 92.15 185 PRO A C 1
ATOM 1566 O O . PRO A 1 191 ? -10.611 23.601 -18.931 1.00 94.94 185 PRO A O 1
ATOM 1570 N N . GLY A 1 192 ? -9.246 21.889 -19.458 1.00 96.22 186 GLY A N 1
ATOM 1571 C CA . GLY A 1 192 ? -8.694 22.539 -20.627 1.00 98.64 186 GLY A CA 1
ATOM 1572 C C . GLY A 1 192 ? -7.544 23.469 -20.289 1.00 101.73 186 GLY A C 1
ATOM 1573 O O . GLY A 1 192 ? -7.275 23.799 -19.132 1.00 107.48 186 GLY A O 1
ATOM 1574 N N . HIS A 1 193 ? -6.851 23.907 -21.338 1.00 98.92 187 HIS A N 1
ATOM 1575 C CA . HIS A 1 193 ? -5.698 24.784 -21.197 1.00 101.96 187 HIS A CA 1
ATOM 1576 C C . HIS A 1 193 ? -6.002 26.231 -21.559 1.00 106.76 187 HIS A C 1
ATOM 1577 O O . HIS A 1 193 ? -5.104 27.074 -21.483 1.00 104.86 187 HIS A O 1
ATOM 1584 N N . SER A 1 194 ? -7.239 26.538 -21.945 1.00 114.15 188 SER A N 1
ATOM 1585 C CA . SER A 1 194 ? -7.635 27.912 -22.220 1.00 116.52 188 SER A CA 1
ATOM 1586 C C . SER A 1 194 ? -8.192 28.620 -20.994 1.00 111.31 188 SER A C 1
ATOM 1587 O O . SER A 1 194 ? -8.239 29.856 -20.977 1.00 109.07 188 SER A O 1
ATOM 1590 N N . ALA A 1 195 ? -8.607 27.874 -19.973 1.00 107.65 189 ALA A N 1
ATOM 1591 C CA . ALA A 1 195 ? -9.218 28.472 -18.793 1.00 101.47 189 ALA A CA 1
ATOM 1592 C C . ALA A 1 195 ? -8.147 28.854 -17.781 1.00 99.11 189 ALA A C 1
ATOM 1593 O O . ALA A 1 195 ? -7.300 28.019 -17.439 1.00 100.18 189 ALA A O 1
ATOM 1595 N N . PRO A 1 196 ? -8.149 30.089 -17.290 1.00 94.46 190 PRO A N 1
ATOM 1596 C CA . PRO A 1 196 ? -7.163 30.492 -16.287 1.00 89.18 190 PRO A CA 1
ATOM 1597 C C . PRO A 1 196 ? -7.531 29.977 -14.904 1.00 79.44 190 PRO A C 1
ATOM 1598 O O . PRO A 1 196 ? -8.676 29.613 -14.626 1.00 76.57 190 PRO A O 1
ATOM 1602 N N . ASP A 1 197 ? -6.526 29.961 -14.032 1.00 75.81 191 ASP A N 1
ATOM 1603 C CA . ASP A 1 197 ? -6.737 29.529 -12.660 1.00 76.54 191 ASP A CA 1
ATOM 1604 C C . ASP A 1 197 ? -7.735 30.449 -11.960 1.00 71.57 191 ASP A C 1
ATOM 1605 O O . ASP A 1 197 ? -7.935 31.604 -12.342 1.00 77.83 191 ASP A O 1
ATOM 1610 N N . MET A 1 198 ? -8.374 29.914 -10.924 1.00 61.45 192 MET A N 1
ATOM 1611 C CA . MET A 1 198 ? -9.231 30.685 -10.034 1.00 63.50 192 MET A CA 1
ATOM 1612 C C . MET A 1 198 ? -8.722 30.504 -8.612 1.00 62.03 192 MET A C 1
ATOM 1613 O O . MET A 1 198 ? -8.515 29.372 -8.163 1.00 63.23 192 MET A O 1
ATOM 1618 N N . VAL A 1 199 ? -8.520 31.610 -7.909 1.00 60.47 193 VAL A N 1
ATOM 1619 C CA . VAL A 1 199 ? -7.903 31.596 -6.588 1.00 66.30 193 VAL A CA 1
ATOM 1620 C C . VAL A 1 199 ? -8.965 31.889 -5.537 1.00 65.33 193 VAL A C 1
ATOM 1621 O O . VAL A 1 199 ? -9.900 32.663 -5.777 1.00 57.86 193 VAL A O 1
ATOM 1625 N N . TYR A 1 200 ? -8.834 31.241 -4.383 1.00 61.39 194 TYR A N 1
ATOM 1626 C CA . TYR A 1 200 ? -9.745 31.435 -3.265 1.00 53.13 194 TYR A CA 1
ATOM 1627 C C . TYR A 1 200 ? -9.213 32.537 -2.365 1.00 53.98 194 TYR A C 1
ATOM 1628 O O . TYR A 1 200 ? -8.069 32.471 -1.903 1.00 51.68 194 TYR A O 1
ATOM 1637 N N . LEU A 1 201 ? -10.044 33.547 -2.112 1.00 54.54 195 LEU A N 1
ATOM 1638 C CA . LEU A 1 201 ? -9.629 34.701 -1.325 1.00 55.41 195 LEU A CA 1
ATOM 1639 C C . LEU A 1 201 ? -10.322 34.762 0.025 1.00 60.50 195 LEU A C 1
ATOM 1640 O O . LEU A 1 201 ? -10.173 35.757 0.741 1.00 65.14 195 LEU A O 1
ATOM 1645 N N . GLY A 1 202 ? -11.079 33.730 0.391 1.00 52.66 196 GLY A N 1
ATOM 1646 C CA . GLY A 1 202 ? -11.657 33.666 1.712 1.00 54.52 196 GLY A CA 1
ATOM 1647 C C . GLY A 1 202 ? -10.649 33.190 2.737 1.00 55.59 196 GLY A C 1
ATOM 1648 O O . GLY A 1 202 ? -9.479 32.946 2.446 1.00 54.25 196 GLY A O 1
ATOM 1649 N N . ALA A 1 203 ? -11.123 33.065 3.970 1.00 48.54 197 ALA A N 1
ATOM 1650 C CA . ALA A 1 203 ? -10.295 32.575 5.060 1.00 55.88 197 ALA A CA 1
ATOM 1651 C C . ALA A 1 203 ? -10.305 31.054 5.019 1.00 50.76 197 ALA A C 1
ATOM 1652 O O . ALA A 1 203 ? -11.373 30.435 5.006 1.00 49.35 197 ALA A O 1
ATOM 1654 N N . MET A 1 204 ? -9.120 30.451 4.980 1.00 54.45 198 MET A N 1
ATOM 1655 C CA . MET A 1 204 ? -9.071 29.001 4.860 1.00 59.84 198 MET A CA 1
ATOM 1656 C C . MET A 1 204 ? -9.413 28.288 6.163 1.00 59.16 198 MET A C 1
ATOM 1657 O O . MET A 1 204 ? -9.609 27.069 6.143 1.00 55.56 198 MET A O 1
ATOM 1662 N N . THR A 1 205 ? -9.514 29.010 7.282 1.00 57.06 199 THR A N 1
ATOM 1663 C CA . THR A 1 205 ? -10.031 28.426 8.515 1.00 56.19 199 THR A CA 1
ATOM 1664 C C . THR A 1 205 ? -11.554 28.376 8.555 1.00 55.70 199 THR A C 1
ATOM 1665 O O . THR A 1 205 ? -12.117 27.731 9.445 1.00 51.41 199 THR A O 1
ATOM 1669 N N . ASN A 1 206 ? -12.234 29.045 7.633 1.00 50.46 200 ASN A N 1
ATOM 1670 C CA . ASN A 1 206 ? -13.689 29.140 7.650 1.00 49.26 200 ASN A CA 1
ATOM 1671 C C . ASN A 1 206 ? -14.256 28.008 6.803 1.00 49.57 200 ASN A C 1
ATOM 1672 O O . ASN A 1 206 ? -14.158 28.041 5.572 1.00 48.06 200 ASN A O 1
ATOM 1677 N N . PHE A 1 207 ? -14.858 27.010 7.453 1.00 49.64 201 PHE A N 1
ATOM 1678 C CA . PHE A 1 207 ? -15.344 25.854 6.704 1.00 50.81 201 PHE A CA 1
ATOM 1679 C C . PHE A 1 207 ? -16.465 26.241 5.748 1.00 43.67 201 PHE A C 1
ATOM 1680 O O . PHE A 1 207 ? -16.411 25.917 4.557 1.00 46.34 201 PHE A O 1
ATOM 1688 N N . ASP A 1 208 ? -17.498 26.925 6.258 1.00 49.94 202 ASP A N 1
ATOM 1689 C CA . ASP A 1 208 ? -18.656 27.273 5.436 1.00 51.95 202 ASP A CA 1
ATOM 1690 C C . ASP A 1 208 ? -18.239 27.986 4.156 1.00 50.88 202 ASP A C 1
ATOM 1691 O O . ASP A 1 208 ? -18.682 27.633 3.055 1.00 42.39 202 ASP A O 1
ATOM 1696 N N . VAL A 1 209 ? -17.377 28.997 4.284 1.00 43.43 203 VAL A N 1
ATOM 1697 C CA . VAL A 1 209 ? -17.013 29.809 3.127 1.00 46.55 203 VAL A CA 1
ATOM 1698 C C . VAL A 1 209 ? -16.094 29.025 2.197 1.00 47.12 203 VAL A C 1
ATOM 1699 O O . VAL A 1 209 ? -16.276 29.026 0.973 1.00 46.27 203 VAL A O 1
ATOM 1703 N N . THR A 1 210 ? -15.095 28.342 2.763 1.00 47.55 204 THR A N 1
ATOM 1704 C CA . THR A 1 210 ? -14.189 27.559 1.931 1.00 42.86 204 THR A CA 1
ATOM 1705 C C . THR A 1 210 ? -14.944 26.466 1.192 1.00 42.37 204 THR A C 1
ATOM 1706 O O . THR A 1 210 ? -14.749 26.278 -0.015 1.00 47.38 204 THR A O 1
ATOM 1710 N N . TYR A 1 211 ? -15.835 25.754 1.893 1.00 45.66 205 TYR A N 1
ATOM 1711 C CA . TYR A 1 211 ? -16.635 24.720 1.240 1.00 50.48 205 TYR A CA 1
ATOM 1712 C C . TYR A 1 211 ? -17.495 25.312 0.132 1.00 50.08 205 TYR A C 1
ATOM 1713 O O . TYR A 1 211 ? -17.561 24.769 -0.979 1.00 45.79 205 TYR A O 1
ATOM 1722 N N . ASN A 1 212 ? -18.171 26.429 0.418 1.00 43.39 206 ASN A N 1
ATOM 1723 C CA . ASN A 1 212 ? -19.073 27.013 -0.571 1.00 46.75 206 ASN A CA 1
ATOM 1724 C C . ASN A 1 212 ? -18.325 27.424 -1.835 1.00 47.05 206 ASN A C 1
ATOM 1725 O O . ASN A 1 212 ? -18.814 27.208 -2.952 1.00 45.88 206 ASN A O 1
ATOM 1730 N N . TRP A 1 213 ? -17.136 28.012 -1.681 1.00 41.26 207 TRP A N 1
ATOM 1731 C CA . TRP A 1 213 ? -16.358 28.410 -2.850 1.00 42.86 207 TRP A CA 1
ATOM 1732 C C . TRP A 1 213 ? -15.879 27.194 -3.636 1.00 49.97 207 TRP A C 1
ATOM 1733 O O . TRP A 1 213 ? -15.961 27.173 -4.870 1.00 49.62 207 TRP A O 1
ATOM 1744 N N . ILE A 1 214 ? -15.389 26.168 -2.941 1.00 45.42 208 ILE A N 1
ATOM 1745 C CA . ILE A 1 214 ? -14.900 24.975 -3.629 1.00 43.01 208 ILE A CA 1
ATOM 1746 C C . ILE A 1 214 ? -16.049 24.244 -4.314 1.00 52.16 208 ILE A C 1
ATOM 1747 O O . ILE A 1 214 ? -15.964 23.892 -5.498 1.00 50.24 208 ILE A O 1
ATOM 1752 N N . GLN A 1 215 ? -17.146 24.017 -3.583 1.00 51.84 209 GLN A N 1
ATOM 1753 C CA . GLN A 1 215 ? -18.306 23.331 -4.152 1.00 53.33 209 GLN A CA 1
ATOM 1754 C C . GLN A 1 215 ? -18.797 24.018 -5.422 1.00 54.06 209 GLN A C 1
ATOM 1755 O O . GLN A 1 215 ? -19.215 23.351 -6.377 1.00 50.68 209 GLN A O 1
ATOM 1761 N N . ASP A 1 216 ? -18.756 25.353 -5.448 1.00 48.88 210 ASP A N 1
ATOM 1762 C CA . ASP A 1 216 ? -19.174 26.102 -6.627 1.00 52.25 210 ASP A CA 1
ATOM 1763 C C . ASP A 1 216 ? -18.320 25.767 -7.842 1.00 57.58 210 ASP A C 1
ATOM 1764 O O . ASP A 1 216 ? -18.808 25.815 -8.976 1.00 58.61 210 ASP A O 1
ATOM 1769 N N . LYS A 1 217 ? -17.045 25.441 -7.633 1.00 52.24 211 LYS A N 1
ATOM 1770 C CA . LYS A 1 217 ? -16.173 25.111 -8.750 1.00 49.76 211 LYS A CA 1
ATOM 1771 C C . LYS A 1 217 ? -16.316 23.659 -9.193 1.00 51.07 211 LYS A C 1
ATOM 1772 O O . LYS A 1 217 ? -15.929 23.326 -10.317 1.00 64.88 211 LYS A O 1
ATOM 1778 N N . CYS A 1 218 ? -16.872 22.795 -8.344 1.00 53.65 212 CYS A N 1
ATOM 1779 C CA . CYS A 1 218 ? -16.911 21.367 -8.634 1.00 55.36 212 CYS A CA 1
ATOM 1780 C C . CYS A 1 218 ? -18.060 20.960 -9.548 1.00 65.49 212 CYS A C 1
ATOM 1781 O O . CYS A 1 218 ? -18.005 19.869 -10.124 1.00 73.16 212 CYS A O 1
ATOM 1784 N N . VAL A 1 219 ? -19.087 21.791 -9.695 1.00 69.90 213 VAL A N 1
ATOM 1785 C CA . VAL A 1 219 ? -20.315 21.411 -10.390 1.00 85.44 213 VAL A CA 1
ATOM 1786 C C . VAL A 1 219 ? -20.274 22.005 -11.794 1.00 80.02 213 VAL A C 1
ATOM 1787 O O . VAL A 1 219 ? -20.435 23.229 -11.944 1.00 81.00 213 VAL A O 1
ATOM 1791 N N . PRO A 1 220 ? -20.094 21.201 -12.840 1.00 69.68 214 PRO A N 1
ATOM 1792 C CA . PRO A 1 220 ? -20.125 21.740 -14.201 1.00 70.58 214 PRO A CA 1
ATOM 1793 C C . PRO A 1 220 ? -21.535 22.160 -14.582 1.00 74.85 214 PRO A C 1
ATOM 1794 O O . PRO A 1 220 ? -22.526 21.725 -13.990 1.00 71.84 214 PRO A O 1
ATOM 1798 N N . LEU A 1 221 ? -21.618 23.028 -15.592 1.00 69.15 215 LEU A N 1
ATOM 1799 C CA . LEU A 1 221 ? -22.927 23.405 -16.112 1.00 71.35 215 LEU A CA 1
ATOM 1800 C C . LEU A 1 221 ? -23.613 22.212 -16.764 1.00 71.10 215 LEU A C 1
ATOM 1801 O O . LE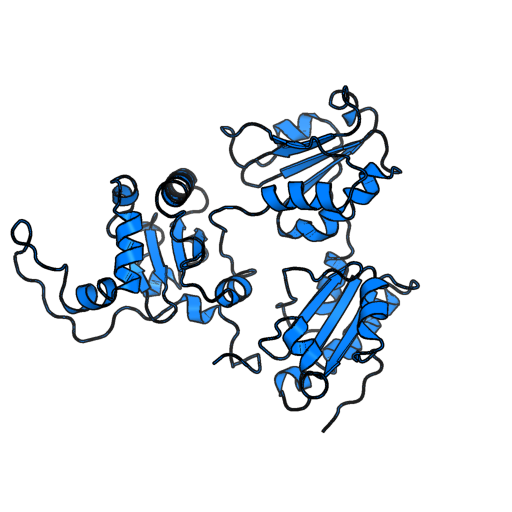U A 1 221 ? -24.800 21.958 -16.521 1.00 65.96 215 LEU A O 1
ATOM 1806 N N . VAL A 1 222 ? -22.881 21.465 -17.585 1.00 64.01 216 VAL A N 1
ATOM 1807 C CA . VAL A 1 222 ? -23.376 20.238 -18.191 1.00 73.38 216 VAL A CA 1
ATOM 1808 C C . VAL A 1 222 ? -22.599 19.082 -17.564 1.00 71.86 216 VAL A C 1
ATOM 1809 O O . VAL A 1 222 ? -21.378 18.958 -17.730 1.00 69.59 216 VAL A O 1
ATOM 1813 N N . ARG A 1 223 ? -23.293 18.263 -16.790 1.00 61.59 217 ARG A N 1
ATOM 1814 C CA . ARG A 1 223 ? -22.642 17.141 -16.139 1.00 66.15 217 ARG A CA 1
ATOM 1815 C C . ARG A 1 223 ? -22.531 15.971 -17.104 1.00 71.99 217 ARG A C 1
ATOM 1816 O O . ARG A 1 223 ? -23.310 15.846 -18.054 1.00 65.32 217 ARG A O 1
ATOM 1824 N N . GLU A 1 224 ? -21.542 15.117 -16.867 1.00 65.70 218 GLU A N 1
ATOM 1825 C CA . GLU A 1 224 ? -21.452 13.878 -17.621 1.00 66.42 218 GLU A CA 1
ATOM 1826 C C . GLU A 1 224 ? -22.353 12.841 -16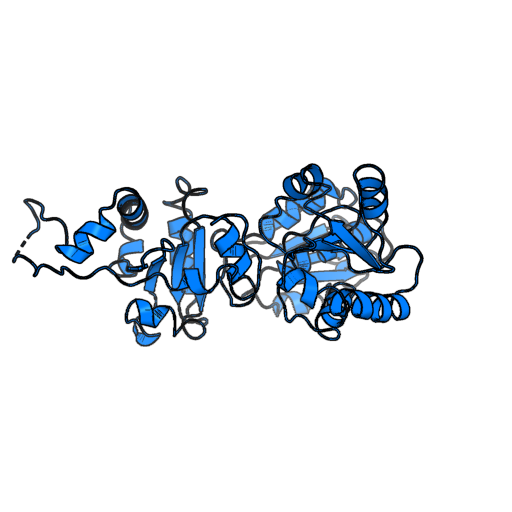.973 1.00 58.78 218 GLU A C 1
ATOM 1827 O O . GLU A 1 224 ? -22.324 12.657 -15.754 1.00 63.02 218 GLU A O 1
ATOM 1833 N N . ILE A 1 225 ? -23.173 12.184 -17.773 1.00 58.55 219 ILE A N 1
ATOM 1834 C CA . ILE A 1 225 ? -23.980 11.087 -17.267 1.00 52.95 219 ILE A CA 1
ATOM 1835 C C . ILE A 1 225 ? -23.200 9.797 -17.463 1.00 55.56 219 ILE A C 1
ATOM 1836 O O . ILE A 1 225 ? -22.608 9.568 -18.527 1.00 55.38 219 ILE A O 1
ATOM 1841 N N . THR A 1 226 ? -23.141 8.987 -16.410 1.00 53.59 220 THR A N 1
ATOM 1842 C CA . THR A 1 226 ? -22.495 7.686 -16.431 1.00 57.43 220 THR A CA 1
ATOM 1843 C C . THR A 1 226 ? -23.471 6.653 -15.882 1.00 56.06 220 THR A C 1
ATOM 1844 O O . THR A 1 226 ? -24.580 6.983 -15.451 1.00 60.26 220 THR A O 1
ATOM 1848 N N . PHE A 1 227 ? -23.049 5.387 -15.879 1.00 57.73 221 PHE A N 1
ATOM 1849 C CA . PHE A 1 227 ? -23.848 4.371 -15.200 1.00 59.10 221 PHE A CA 1
ATOM 1850 C C . PHE A 1 227 ? -23.905 4.625 -13.701 1.00 60.74 221 PHE A C 1
ATOM 1851 O O . PHE A 1 227 ? -24.901 4.287 -13.052 1.00 59.85 221 PHE A O 1
ATOM 1859 N N . GLU A 1 228 ? -22.868 5.254 -13.147 1.00 65.07 222 GLU A N 1
ATOM 1860 C CA . GLU A 1 228 ? -22.802 5.466 -11.705 1.00 78.95 222 GLU A CA 1
ATOM 1861 C C . GLU A 1 228 ? -23.820 6.505 -11.242 1.00 75.31 222 GLU A C 1
ATOM 1862 O O . GLU A 1 228 ? -24.542 6.280 -10.263 1.00 69.47 222 GLU A O 1
ATOM 1868 N N . ASN A 1 229 ? -23.898 7.650 -11.926 1.00 62.04 223 ASN A N 1
ATOM 1869 C CA . ASN A 1 229 ? -24.771 8.736 -11.489 1.00 67.89 223 ASN A CA 1
ATOM 1870 C C . ASN A 1 229 ? -26.125 8.755 -12.193 1.00 68.54 223 ASN A C 1
ATOM 1871 O O . ASN A 1 229 ? -26.920 9.668 -11.944 1.00 66.31 223 ASN A O 1
ATOM 1876 N N . GLY A 1 230 ? -26.407 7.777 -13.054 1.00 62.52 224 GLY A N 1
ATOM 1877 C CA . GLY A 1 230 ? -27.622 7.833 -13.854 1.00 59.83 224 GLY A CA 1
ATOM 1878 C C . GLY A 1 230 ? -28.884 7.913 -13.017 1.00 59.16 224 GLY A C 1
ATOM 1879 O O . GLY A 1 230 ? -29.784 8.704 -13.307 1.00 55.76 224 GLY A O 1
ATOM 1880 N N . GLU A 1 231 ? -28.964 7.095 -11.966 1.00 50.61 225 GLU A N 1
ATOM 1881 C CA . GLU A 1 231 ? -30.145 7.080 -11.109 1.00 56.57 225 GLU A CA 1
ATOM 1882 C C . GLU A 1 231 ? -30.350 8.430 -10.439 1.00 57.11 225 GLU A C 1
ATOM 1883 O O . GLU A 1 231 ? -31.459 8.982 -10.448 1.00 61.50 225 GLU A O 1
ATOM 1889 N N . GLU A 1 232 ? -29.285 8.970 -9.843 1.00 46.95 226 GLU A N 1
ATOM 1890 C CA . GLU A 1 232 ? -29.362 10.269 -9.183 1.00 54.30 226 GLU A CA 1
ATOM 1891 C C . GLU A 1 232 ? -29.834 11.361 -10.138 1.00 63.59 226 GLU A C 1
ATOM 1892 O O . GLU A 1 232 ? -30.596 12.255 -9.746 1.00 64.43 226 GLU A O 1
ATOM 1898 N N . LEU A 1 233 ? -29.383 11.319 -11.391 1.00 60.73 227 LEU A N 1
ATOM 1899 C CA . LEU A 1 233 ? -29.758 12.377 -12.324 1.00 58.46 227 LEU A CA 1
ATOM 1900 C C . LEU A 1 233 ? -31.239 12.299 -12.672 1.00 56.54 227 LEU A C 1
ATOM 1901 O O . LEU A 1 233 ? -31.917 13.330 -12.754 1.00 54.85 227 LEU A O 1
ATOM 1906 N N . THR A 1 234 ? -31.769 11.086 -12.855 1.00 48.19 228 THR A N 1
ATOM 1907 C CA . THR A 1 234 ? -33.196 10.956 -13.129 1.00 56.25 228 THR A CA 1
ATOM 1908 C C . THR A 1 234 ? -34.040 11.427 -11.950 1.00 62.80 228 THR A C 1
ATOM 1909 O O . THR A 1 234 ? -35.142 11.952 -12.149 1.00 59.17 228 THR A O 1
ATOM 1913 N N . GLU A 1 235 ? -33.544 11.260 -10.722 1.00 59.63 229 GLU A N 1
ATOM 1914 C CA . GLU A 1 235 ? -34.306 11.675 -9.548 1.00 59.10 229 GLU A CA 1
ATOM 1915 C C . GLU A 1 235 ? -34.452 13.181 -9.433 1.00 67.89 229 GLU A C 1
ATOM 1916 O O . GLU A 1 235 ? -35.282 13.646 -8.644 1.00 71.97 229 GLU A O 1
ATOM 1922 N N . GLU A 1 236 ? -33.671 13.955 -10.180 1.00 70.34 230 GLU A N 1
ATOM 1923 C CA . GLU A 1 236 ? -33.874 15.396 -10.164 1.00 68.38 230 GLU A CA 1
ATOM 1924 C C . GLU A 1 236 ? -35.150 15.813 -10.884 1.00 70.55 230 GLU A C 1
ATOM 1925 O O . GLU A 1 236 ? -35.503 16.996 -10.847 1.00 72.32 230 GLU A O 1
ATOM 1931 N N . GLY A 1 237 ? -35.851 14.874 -11.522 1.00 66.37 231 GLY A N 1
ATOM 1932 C CA . GLY A 1 237 ? -37.191 15.114 -12.020 1.00 68.78 231 GLY A CA 1
ATOM 1933 C C . GLY A 1 237 ? -37.294 15.959 -13.267 1.00 64.40 231 GLY A C 1
ATOM 1934 O O . GLY A 1 237 ? -38.407 16.337 -13.646 1.00 60.97 231 GLY A O 1
ATOM 1935 N N . LEU A 1 238 ? -36.177 16.263 -13.919 1.00 63.34 232 LEU A N 1
ATOM 1936 C CA . LEU A 1 238 ? -36.168 17.064 -15.129 1.00 60.67 232 LEU A CA 1
ATOM 1937 C C . LEU A 1 238 ? -35.887 16.193 -16.350 1.00 61.68 232 LEU A C 1
ATOM 1938 O O . LEU A 1 238 ? -35.148 15.209 -16.258 1.00 51.25 232 LEU A O 1
ATOM 1943 N N . PRO A 1 239 ? -36.458 16.529 -17.507 1.00 57.87 233 PRO A N 1
ATOM 1944 C CA . PRO A 1 239 ? -36.037 15.876 -18.752 1.00 56.12 233 PRO A CA 1
ATOM 1945 C C . PRO A 1 239 ? -34.565 16.151 -19.038 1.00 51.95 233 PRO A C 1
ATOM 1946 O O . PRO A 1 239 ? -33.955 17.058 -18.470 1.00 58.93 233 PRO A O 1
ATOM 1950 N N . PHE A 1 240 ? -33.999 15.350 -19.942 1.00 52.56 234 PHE A N 1
ATOM 1951 C CA . PHE A 1 240 ? -32.579 15.383 -20.282 1.00 53.37 234 PHE A CA 1
ATOM 1952 C C . PHE A 1 240 ? -32.374 16.019 -21.652 1.00 52.45 234 PHE A C 1
ATOM 1953 O O . PHE A 1 240 ? -33.038 15.634 -22.622 1.00 50.38 234 PHE A O 1
ATOM 1961 N N . LEU A 1 241 ? -31.435 16.966 -21.732 1.00 50.71 235 LEU A N 1
ATOM 1962 C CA . LEU A 1 241 ? -30.874 17.445 -22.995 1.00 48.97 235 LEU A CA 1
ATOM 1963 C C . LEU A 1 241 ? -29.426 16.972 -23.030 1.00 57.62 235 LEU A C 1
ATOM 1964 O O . LEU A 1 241 ? -28.610 17.406 -22.210 1.00 57.40 235 LEU A O 1
ATOM 1969 N N . ILE A 1 242 ? -29.102 16.080 -23.965 1.00 53.54 236 ILE A N 1
ATOM 1970 C CA . ILE A 1 242 ? -27.877 15.293 -23.892 1.00 54.49 236 ILE A CA 1
ATOM 1971 C C . ILE A 1 242 ? -27.066 15.475 -25.160 1.00 55.40 236 ILE A C 1
ATOM 1972 O O . ILE A 1 242 ? -27.607 15.391 -26.268 1.00 53.88 236 ILE A O 1
ATOM 1977 N N . LEU A 1 243 ? -25.766 15.694 -24.994 1.00 56.40 237 LEU A N 1
ATOM 1978 C CA . LEU A 1 243 ? -24.807 15.617 -26.087 1.00 54.90 237 LEU A CA 1
ATOM 1979 C C . LEU A 1 243 ? -24.117 14.259 -26.026 1.00 57.20 237 LEU A C 1
ATOM 1980 O O . LEU A 1 243 ? -23.375 13.976 -25.082 1.00 51.03 237 LEU A O 1
ATOM 1985 N N . PHE A 1 244 ? -24.364 13.418 -27.026 1.00 53.29 238 PHE A N 1
ATOM 1986 C CA . PHE A 1 244 ? -23.623 12.174 -27.181 1.00 54.18 238 PHE A CA 1
ATOM 1987 C C . PHE A 1 244 ? -22.393 12.455 -28.030 1.00 59.74 238 PHE A C 1
ATOM 1988 O O . PHE A 1 244 ? -22.511 12.952 -29.156 1.00 58.74 238 PHE A O 1
ATOM 1996 N N . HIS A 1 245 ? -21.216 12.137 -27.497 1.00 63.30 239 HIS A N 1
ATOM 1997 C CA . HIS A 1 245 ? -19.977 12.406 -28.206 1.00 65.30 239 HIS A CA 1
ATOM 1998 C C . HIS A 1 245 ? -18.945 11.358 -27.826 1.00 67.68 239 HIS A C 1
ATOM 1999 O O . HIS A 1 245 ? -18.986 10.793 -26.730 1.00 67.79 239 HIS A O 1
ATOM 2006 N N . MET A 1 246 ? -18.024 11.097 -28.745 1.00 70.37 240 MET A N 1
ATOM 2007 C CA . MET A 1 246 ? -16.874 10.276 -28.405 1.00 82.50 240 MET A CA 1
ATOM 2008 C C . MET A 1 246 ? -16.026 10.984 -27.353 1.00 82.66 240 MET A C 1
ATOM 2009 O O . MET A 1 246 ? -15.952 12.215 -27.310 1.00 75.96 240 MET A O 1
ATOM 2014 N N . LYS A 1 247 ? -15.402 10.189 -26.478 1.00 80.10 241 LYS A N 1
ATOM 2015 C CA . LYS A 1 247 ? -14.691 10.752 -25.331 1.00 90.95 241 LYS A CA 1
ATOM 2016 C C . LYS A 1 247 ? -13.552 11.670 -25.761 1.00 93.23 241 LYS A C 1
ATOM 2017 O O . LYS A 1 247 ? -13.289 12.683 -25.102 1.00 88.67 241 LYS A O 1
ATOM 2023 N N . GLU A 1 248 ? -12.868 11.298 -26.832 1.00 95.36 242 GLU A N 1
ATOM 2024 C CA . GLU A 1 248 ? -11.783 12.090 -27.397 1.00 107.87 242 GLU A CA 1
ATOM 2025 C C . GLU A 1 248 ? -12.212 13.430 -27.990 1.00 104.59 242 GLU A C 1
ATOM 2026 O O . GLU A 1 248 ? -11.523 14.429 -27.835 1.00 98.41 242 GLU A O 1
ATOM 2032 N N . ASP A 1 249 ? -13.375 13.466 -28.626 1.00 91.33 243 ASP A N 1
ATOM 2033 C CA . ASP A 1 249 ? -13.792 14.683 -29.290 1.00 86.84 243 ASP A CA 1
ATOM 2034 C C . ASP A 1 249 ? -14.272 15.633 -28.242 1.00 85.93 243 ASP A C 1
ATOM 2035 O O . ASP A 1 249 ? -15.413 15.605 -27.823 1.00 80.16 243 ASP A O 1
ATOM 2040 N N . THR A 1 250 ? -13.353 16.499 -27.844 1.00 90.29 244 THR A N 1
ATOM 2041 C CA . THR A 1 250 ? -13.612 17.495 -26.831 1.00 84.52 244 THR A CA 1
ATOM 2042 C C . THR A 1 250 ? -14.086 18.837 -27.368 1.00 78.84 244 THR A C 1
ATOM 2043 O O . THR A 1 250 ? -14.542 19.672 -26.603 1.00 87.48 244 THR A O 1
ATOM 2047 N N . GLU A 1 251 ? -13.996 19.056 -28.672 1.00 74.51 245 GLU A N 1
ATOM 2048 C CA . GLU A 1 251 ? -14.465 20.333 -29.198 1.00 81.79 245 GLU A CA 1
ATOM 2049 C C . GLU A 1 251 ? -15.986 20.403 -29.279 1.00 78.60 245 GLU A C 1
ATOM 2050 O O . GLU A 1 251 ? -16.558 21.480 -29.078 1.00 69.73 245 GLU A O 1
ATOM 2056 N N . SER A 1 252 ? -16.656 19.281 -29.564 1.00 70.28 246 SER A N 1
ATOM 2057 C CA . SER A 1 252 ? -18.116 19.287 -29.573 1.00 73.66 246 SER A CA 1
ATOM 2058 C C . SER A 1 252 ? -18.664 19.587 -28.187 1.00 71.41 246 SER A C 1
ATOM 2059 O O . SER A 1 252 ? -19.640 20.333 -28.044 1.00 68.72 246 SER A O 1
ATOM 2062 N N . LEU A 1 253 ? -18.043 19.020 -27.150 1.00 68.55 247 LEU A N 1
ATOM 2063 C CA . LEU A 1 253 ? -18.460 19.319 -25.784 1.00 64.16 247 LEU A CA 1
ATOM 2064 C C . LEU A 1 253 ? -18.272 20.800 -25.467 1.00 73.22 247 LEU A C 1
ATOM 2065 O O . LEU A 1 253 ? -19.185 21.454 -24.950 1.00 73.23 247 LEU A O 1
ATOM 2070 N N . GLU A 1 254 ? -17.096 21.351 -25.782 1.00 82.92 248 GLU A N 1
ATOM 2071 C CA . GLU A 1 254 ? -16.860 22.777 -25.558 1.00 90.22 248 GLU A CA 1
ATOM 2072 C C . GLU A 1 254 ? -17.907 23.625 -26.272 1.00 84.23 248 GLU A C 1
ATOM 2073 O O . GLU A 1 254 ? -18.505 24.529 -25.674 1.00 90.39 248 GLU A O 1
ATOM 2079 N N . ILE A 1 255 ? -18.138 23.344 -27.557 1.00 76.00 249 ILE A N 1
ATOM 2080 C CA . ILE A 1 255 ? -19.187 24.032 -28.306 1.00 75.60 249 ILE A CA 1
ATOM 2081 C C . ILE A 1 255 ? -20.531 23.888 -27.603 1.00 69.87 249 ILE A C 1
ATOM 2082 O O . ILE A 1 255 ? -21.277 24.864 -27.453 1.00 73.58 249 ILE A O 1
ATOM 2087 N N . PHE A 1 256 ? -20.848 22.675 -27.140 1.00 64.49 250 PHE A N 1
ATOM 2088 C CA . PHE A 1 256 ? -22.139 22.424 -26.506 1.00 65.02 250 PHE A CA 1
ATOM 2089 C C . PHE A 1 256 ? -22.276 23.213 -25.210 1.00 69.92 250 PHE A C 1
ATOM 2090 O O . PHE A 1 256 ? -23.315 23.835 -24.958 1.00 69.99 250 PHE A O 1
ATOM 2098 N N . GLN A 1 257 ? -21.234 23.195 -24.371 1.00 71.01 251 GLN A N 1
ATOM 2099 C CA . GLN A 1 257 ? -21.300 23.904 -23.096 1.00 74.44 251 GLN A CA 1
ATOM 2100 C C . GLN A 1 257 ? -21.473 25.401 -23.309 1.00 63.01 251 GLN A C 1
ATOM 2101 O O . GLN A 1 257 ? -22.218 26.058 -22.575 1.00 69.39 251 GLN A O 1
ATOM 2107 N N . ASN A 1 258 ? -20.792 25.957 -24.310 1.00 70.21 252 ASN A N 1
ATOM 2108 C CA . ASN A 1 258 ? -20.864 27.398 -24.528 1.00 77.05 252 ASN A CA 1
ATOM 2109 C C . ASN A 1 258 ? -22.269 27.828 -24.938 1.00 89.65 252 ASN A C 1
ATOM 2110 O O . ASN A 1 258 ? -22.772 28.853 -24.464 1.00 82.70 252 ASN A O 1
ATOM 2115 N N . GLU A 1 259 ? -22.934 27.040 -25.790 1.00 86.93 253 GLU A N 1
ATOM 2116 C CA . GLU A 1 259 ? -24.275 27.412 -26.234 1.00 79.23 253 GLU A CA 1
ATOM 2117 C C . GLU A 1 259 ? -25.316 27.197 -25.142 1.00 82.89 253 GLU A C 1
ATOM 2118 O O . GLU A 1 259 ? -26.280 27.965 -25.050 1.00 89.49 253 GLU A O 1
ATOM 2124 N N . VAL A 1 260 ? -25.153 26.159 -24.315 1.00 83.85 254 VAL A N 1
ATOM 2125 C CA . VAL A 1 260 ? -26.022 26.012 -23.150 1.00 72.81 254 VAL A CA 1
ATOM 2126 C C . VAL A 1 260 ? -25.879 27.225 -22.241 1.00 71.52 254 VAL A C 1
ATOM 2127 O O . VAL A 1 260 ? -26.870 27.777 -21.746 1.00 73.41 254 VAL A O 1
ATOM 2131 N N . ALA A 1 261 ? -24.643 27.675 -22.029 1.00 67.88 255 ALA A N 1
ATOM 2132 C CA . ALA A 1 261 ? -24.425 28.872 -21.227 1.00 81.69 255 ALA A CA 1
ATOM 2133 C C . ALA A 1 261 ? -24.995 30.112 -21.909 1.00 79.99 255 ALA A C 1
ATOM 2134 O O . ALA A 1 261 ? -25.523 31.006 -21.239 1.00 85.10 255 ALA A O 1
ATOM 2136 N N A ARG A 1 262 ? -24.921 30.175 -23.242 0.50 81.57 256 ARG A N 1
ATOM 2137 N N B ARG A 1 262 ? -24.907 30.178 -23.241 0.50 81.62 256 ARG A N 1
ATOM 2138 C CA A ARG A 1 262 ? -25.372 31.367 -23.957 0.50 85.05 256 ARG A CA 1
ATOM 2139 C CA B ARG A 1 262 ? -25.374 31.360 -23.962 0.50 85.04 256 ARG A CA 1
ATOM 2140 C C A ARG A 1 262 ? -26.893 31.446 -24.034 0.50 85.37 256 ARG A C 1
ATOM 2141 C C B ARG A 1 262 ? -26.896 31.433 -23.994 0.50 85.34 256 ARG A C 1
ATOM 2142 O O A ARG A 1 262 ? -27.480 32.501 -23.768 0.50 83.95 256 ARG A O 1
ATOM 2143 O O B ARG A 1 262 ? -27.486 32.469 -23.665 0.50 84.56 256 ARG A O 1
ATOM 2158 N N . GLN A 1 263 ? -27.547 30.346 -24.404 1.00 81.26 257 GLN A N 1
ATOM 2159 C CA . GLN A 1 263 ? -28.969 30.370 -24.727 1.00 90.26 257 GLN A CA 1
ATOM 2160 C C . GLN A 1 263 ? -29.880 29.848 -23.626 1.00 93.31 257 GLN A C 1
ATOM 2161 O O . GLN A 1 263 ? -31.025 30.301 -23.528 1.00 98.51 257 GLN A O 1
ATOM 2167 N N . LEU A 1 264 ? -29.417 28.916 -22.792 1.00 82.37 258 LEU A N 1
ATOM 2168 C CA . LEU A 1 264 ? -30.323 28.104 -21.989 1.00 89.93 258 LEU A CA 1
ATOM 2169 C C . LEU A 1 264 ? -30.242 28.393 -20.493 1.00 101.70 258 LEU A C 1
ATOM 2170 O O . LEU A 1 264 ? -30.664 27.558 -19.687 1.00 105.51 258 LEU A O 1
ATOM 2175 N N . ILE A 1 265 ? -29.723 29.558 -20.097 1.00 106.34 259 ILE A N 1
ATOM 2176 C CA . ILE A 1 265 ? -29.757 29.919 -18.681 1.00 106.07 259 ILE A CA 1
ATOM 2177 C C . ILE A 1 265 ? -31.196 30.089 -18.213 1.00 93.80 259 ILE A C 1
ATOM 2178 O O . ILE A 1 265 ? -31.526 29.795 -17.055 1.00 86.13 259 ILE A O 1
ATOM 2183 N N . SER A 1 266 ? -32.081 30.533 -19.108 1.00 90.85 260 SER A N 1
ATOM 2184 C CA . SER A 1 266 ? -33.501 30.619 -18.784 1.00 100.36 260 SER A CA 1
ATOM 2185 C C . SER A 1 266 ? -34.094 29.255 -18.435 1.00 106.85 260 SER A C 1
ATOM 2186 O O . SER A 1 266 ? -35.088 29.180 -17.702 1.00 98.42 260 SER A O 1
ATOM 2189 N N . GLU A 1 267 ? -33.504 28.170 -18.937 1.00 113.71 261 GLU A N 1
ATOM 2190 C CA . GLU A 1 267 ? -34.044 26.827 -18.758 1.00 115.63 261 GLU A CA 1
ATOM 2191 C C . GLU A 1 267 ? -33.320 26.045 -17.665 1.00 108.91 261 GLU A C 1
ATOM 2192 O O . GLU A 1 267 ? -33.180 24.822 -17.771 1.00 106.06 261 GLU A O 1
ATOM 2198 N N . LYS A 1 268 ? -32.871 26.724 -16.607 1.00 100.65 262 LYS A N 1
ATOM 2199 C CA . LYS A 1 268 ? -32.052 26.065 -15.593 1.00 91.02 262 LYS A CA 1
ATOM 2200 C C . LYS A 1 268 ? -32.828 24.965 -14.879 1.00 93.86 262 LYS A C 1
ATOM 2201 O O . LYS A 1 268 ? -32.376 23.816 -14.805 1.00 91.39 262 LYS A O 1
ATOM 2203 N N . GLY A 1 269 ? -34.000 25.295 -14.345 1.00 97.78 263 GLY A N 1
ATOM 2204 C CA . GLY A 1 269 ? -34.746 24.330 -13.564 1.00 95.02 263 GLY A CA 1
ATOM 2205 C C . GLY A 1 269 ? -35.842 23.606 -14.319 1.00 90.42 263 GLY A C 1
ATOM 2206 O O . GLY A 1 269 ? -36.747 23.042 -13.698 1.00 91.61 263 GLY A O 1
ATOM 2207 N N . THR A 1 270 ? -35.781 23.608 -15.653 1.00 86.48 264 THR A N 1
ATOM 2208 C CA . THR A 1 270 ? -36.779 22.920 -16.464 1.00 83.65 264 THR A CA 1
ATOM 2209 C C . THR A 1 270 ? -36.228 21.744 -17.257 1.00 74.82 264 THR A C 1
ATOM 2210 O O . THR A 1 270 ? -36.986 20.819 -17.561 1.00 67.82 264 THR A O 1
ATOM 2214 N N . ILE A 1 271 ? -34.941 21.751 -17.601 1.00 67.66 265 ILE A N 1
ATOM 2215 C CA . ILE A 1 271 ? -34.335 20.633 -18.318 1.00 68.28 265 ILE A CA 1
ATOM 2216 C C . ILE A 1 271 ? -32.882 20.502 -17.879 1.00 64.56 265 ILE A C 1
ATOM 2217 O O . ILE A 1 271 ? -32.197 21.502 -17.644 1.00 63.67 265 ILE A O 1
ATOM 2222 N N . ASN A 1 272 ? -32.424 19.254 -17.759 1.00 63.23 266 ASN A N 1
ATOM 2223 C CA . ASN A 1 272 ? -31.089 18.931 -17.267 1.00 64.61 266 ASN A CA 1
ATOM 2224 C C . ASN A 1 272 ? -30.111 18.840 -18.435 1.00 61.45 266 ASN A C 1
ATOM 2225 O O . ASN A 1 272 ? -30.331 18.061 -19.371 1.00 63.28 266 ASN A O 1
ATOM 2230 N N . PHE A 1 273 ? -29.020 19.604 -18.364 1.00 55.07 267 PHE A N 1
ATOM 2231 C CA . PHE A 1 273 ? -28.006 19.616 -19.416 1.00 61.60 267 PHE A CA 1
ATOM 2232 C C . PHE A 1 273 ? -26.927 18.589 -19.107 1.00 64.07 267 PHE A C 1
ATOM 2233 O O . PHE A 1 273 ? -26.316 18.629 -18.034 1.00 68.41 267 PHE A O 1
ATOM 2241 N N . LEU A 1 274 ? -26.673 17.689 -20.056 1.00 57.08 268 LEU A N 1
ATOM 2242 C CA . LEU A 1 274 ? -25.776 16.566 -19.826 1.00 61.08 268 LEU A CA 1
ATOM 2243 C C . LEU A 1 274 ? -24.980 16.270 -21.087 1.00 61.03 268 LEU A C 1
ATOM 2244 O O . LEU A 1 274 ? -25.326 16.706 -22.188 1.00 59.96 268 LEU A O 1
ATOM 2249 N N . HIS A 1 275 ? -23.905 15.503 -20.916 1.00 57.05 269 HIS A N 1
ATOM 2250 C CA . HIS A 1 275 ? -23.192 14.925 -22.045 1.00 57.45 269 HIS A CA 1
ATOM 2251 C C . HIS A 1 275 ? -22.816 13.494 -21.696 1.00 59.65 269 HIS A C 1
ATOM 2252 O O . HIS A 1 275 ? -22.735 13.124 -20.524 1.00 63.33 269 HIS A O 1
ATOM 2259 N N . ALA A 1 276 ? -22.603 12.681 -22.729 1.00 61.65 270 ALA A N 1
ATOM 2260 C CA . ALA A 1 276 ? -22.441 11.249 -22.531 1.00 64.06 270 ALA A CA 1
ATOM 2261 C C . ALA A 1 276 ? -21.448 10.679 -23.534 1.00 65.59 270 ALA A C 1
ATOM 2262 O O . ALA A 1 276 ? -21.481 11.022 -24.718 1.00 62.14 270 ALA A O 1
ATOM 2264 N N . ASP A 1 277 ? -20.569 9.804 -23.045 1.00 64.68 271 ASP A N 1
ATOM 2265 C CA . ASP A 1 277 ? -19.665 9.049 -23.906 1.00 59.95 271 ASP A CA 1
ATOM 2266 C C . ASP A 1 277 ? -20.481 8.123 -24.797 1.00 58.65 271 ASP A C 1
ATOM 2267 O O . ASP A 1 277 ? -21.126 7.191 -24.302 1.00 53.80 271 ASP A O 1
ATOM 2272 N N . CYS A 1 278 ? -20.438 8.360 -26.114 1.00 56.83 272 CYS A N 1
ATOM 2273 C CA . CYS A 1 278 ? -21.309 7.612 -27.018 1.00 65.20 272 CYS A CA 1
ATOM 2274 C C . CYS A 1 278 ? -20.962 6.128 -27.048 1.00 69.86 272 CYS A C 1
ATOM 2275 O O . CYS A 1 278 ? -21.829 5.297 -27.340 1.00 61.88 272 CYS A O 1
ATOM 2278 N N . ASP A 1 279 ? -19.713 5.770 -26.756 1.00 65.37 273 ASP A N 1
ATOM 2279 C CA . ASP A 1 279 ? -19.346 4.362 -26.797 1.00 65.89 273 ASP A CA 1
ATOM 2280 C C . ASP A 1 279 ? -19.832 3.610 -25.564 1.00 59.55 273 ASP A C 1
ATOM 2281 O O . ASP A 1 279 ? -20.059 2.398 -25.630 1.00 69.40 273 ASP A O 1
ATOM 2286 N N . LYS A 1 280 ? -20.010 4.299 -24.440 1.00 54.85 274 LYS A N 1
ATOM 2287 C CA . LYS A 1 280 ? -20.615 3.658 -23.283 1.00 57.76 274 LYS A CA 1
ATOM 2288 C C . LYS A 1 280 ? -22.138 3.667 -23.341 1.00 68.97 274 LYS A C 1
ATOM 2289 O O . LYS A 1 280 ? -22.777 2.897 -22.615 1.00 70.41 274 LYS A O 1
ATOM 2295 N N . PHE A 1 281 ? -22.732 4.508 -24.188 1.00 66.17 275 PHE A N 1
ATOM 2296 C CA . PHE A 1 281 ? -24.181 4.646 -24.270 1.00 56.32 275 PHE A CA 1
ATOM 2297 C C . PHE A 1 281 ? -24.699 4.236 -25.643 1.00 56.70 275 PHE A C 1
ATOM 2298 O O . PHE A 1 281 ? -25.627 4.841 -26.186 1.00 48.53 275 PHE A O 1
ATOM 2306 N N . ARG A 1 282 ? -24.116 3.177 -26.213 1.00 48.26 276 ARG A N 1
ATOM 2307 C CA . ARG A 1 282 ? -24.551 2.719 -27.529 1.00 62.50 276 ARG A CA 1
ATOM 2308 C C . ARG A 1 282 ? -25.990 2.224 -27.512 1.00 61.12 276 ARG A C 1
ATOM 2309 O O . ARG A 1 282 ? -26.707 2.362 -28.511 1.00 66.19 276 ARG A O 1
ATOM 2317 N N A HIS A 1 283 ? -26.424 1.626 -26.393 0.50 55.75 277 HIS A N 1
ATOM 2318 N N B HIS A 1 283 ? -26.442 1.680 -26.395 0.50 55.52 277 HIS A N 1
ATOM 2319 C CA A HIS A 1 283 ? -27.787 1.099 -26.318 0.50 58.55 277 HIS A CA 1
ATOM 2320 C CA B HIS A 1 283 ? -27.789 1.132 -26.393 0.50 58.60 277 HIS A CA 1
ATOM 2321 C C A HIS A 1 283 ? -28.815 2.226 -26.281 0.50 55.59 277 HIS A C 1
ATOM 2322 C C B HIS A 1 283 ? -28.844 2.233 -26.288 0.50 55.49 277 HIS A C 1
ATOM 2323 O O A HIS A 1 283 ? -29.794 2.164 -27.046 0.50 49.99 277 HIS A O 1
ATOM 2324 O O B HIS A 1 283 ? -29.858 2.160 -26.993 0.50 49.83 277 HIS A O 1
ATOM 2337 N N . PRO A 1 284 ? -28.669 3.267 -25.451 1.00 54.29 278 PRO A N 1
ATOM 2338 C CA . PRO A 1 284 ? -29.582 4.422 -25.573 1.00 53.32 278 PRO A CA 1
ATOM 2339 C C . PRO A 1 284 ? -29.584 5.054 -26.955 1.00 57.38 278 PRO A C 1
ATOM 2340 O O . PRO A 1 284 ? -30.653 5.418 -27.458 1.00 65.06 278 PRO A O 1
ATOM 2344 N N . LEU A 1 285 ? -28.416 5.187 -27.589 1.00 58.08 279 LEU A N 1
ATOM 2345 C CA . LEU A 1 285 ? -28.374 5.710 -28.950 1.00 61.92 279 LEU A CA 1
ATOM 2346 C C . LEU A 1 285 ? -29.200 4.859 -29.905 1.00 73.03 279 LEU A C 1
ATOM 2347 O O . LEU A 1 285 ? -29.746 5.378 -30.886 1.00 72.31 279 LEU A O 1
ATOM 2352 N N . LEU A 1 286 ? -29.307 3.555 -29.636 1.00 68.59 280 LEU A N 1
ATOM 2353 C CA . LEU A 1 286 ? -30.107 2.695 -30.499 1.00 68.71 280 LEU A CA 1
ATOM 2354 C C . LEU A 1 286 ? -31.584 3.050 -30.428 1.00 56.65 280 LEU A C 1
ATOM 2355 O O . LEU A 1 286 ? -32.295 2.908 -31.428 1.00 66.60 280 LEU A O 1
ATOM 2360 N N . HIS A 1 287 ? -32.062 3.512 -29.267 1.00 52.83 281 HIS A N 1
ATOM 2361 C CA . HIS A 1 287 ? -33.439 3.989 -29.165 1.00 64.73 281 HIS A CA 1
ATOM 2362 C C . HIS A 1 287 ? -33.759 5.011 -30.248 1.00 55.01 281 HIS A C 1
ATOM 2363 O O . HIS A 1 287 ? -34.875 5.034 -30.777 1.00 51.00 281 HIS A O 1
ATOM 2370 N N . ILE A 1 288 ? -32.796 5.869 -30.585 1.00 53.60 282 ILE A N 1
ATOM 2371 C CA . ILE A 1 288 ? -32.976 6.858 -31.639 1.00 47.44 282 ILE A CA 1
ATOM 2372 C C . ILE A 1 288 ? -32.237 6.458 -32.918 1.00 47.73 282 ILE A C 1
ATOM 2373 O O . ILE A 1 288 ? -32.028 7.292 -33.796 1.00 51.85 282 ILE A O 1
ATOM 2378 N N . GLN A 1 289 ? -31.832 5.195 -33.028 1.00 44.31 283 GLN A N 1
ATOM 2379 C CA . GLN A 1 289 ? -31.204 4.660 -34.241 1.00 53.92 283 GLN A CA 1
ATOM 2380 C C . GLN A 1 289 ? -29.988 5.490 -34.665 1.00 56.40 283 GLN A C 1
ATOM 2381 O O . GLN A 1 289 ? -29.811 5.844 -35.834 1.00 55.69 283 GLN A O 1
ATOM 2387 N N . LYS A 1 290 ? -29.136 5.792 -33.692 1.00 51.59 284 LYS A N 1
ATOM 2388 C CA . LYS A 1 290 ? -27.842 6.407 -33.940 1.00 53.56 284 LYS A CA 1
ATOM 2389 C C . LYS A 1 290 ? -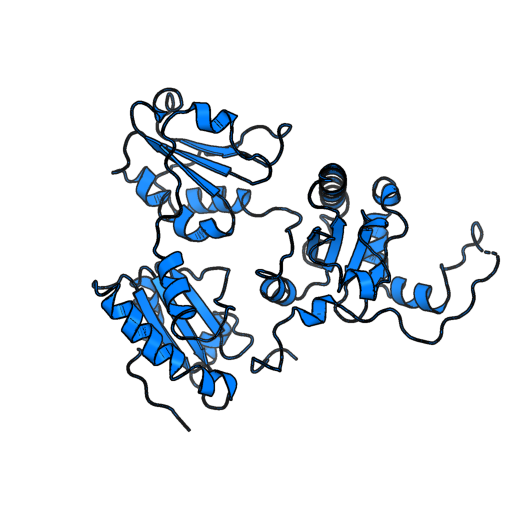26.736 5.501 -33.411 1.00 62.39 284 LYS A C 1
ATOM 2390 O O . LYS A 1 290 ? -26.949 4.705 -32.491 1.00 67.66 284 LYS A O 1
ATOM 2396 N N . THR A 1 291 ? -25.559 5.622 -34.010 1.00 60.11 285 THR A N 1
ATOM 2397 C CA . THR A 1 291 ? -24.354 4.913 -33.605 1.00 61.25 285 THR A CA 1
ATOM 2398 C C . THR A 1 291 ? -23.249 5.931 -33.382 1.00 66.83 285 THR A C 1
ATOM 2399 O O . THR A 1 291 ? -23.386 7.099 -33.759 1.00 62.35 285 THR A O 1
ATOM 2403 N N . PRO A 1 292 ? -22.129 5.524 -32.750 1.00 70.12 286 PRO A N 1
ATOM 2404 C CA . PRO A 1 292 ? -21.003 6.458 -32.578 1.00 63.20 286 PRO A CA 1
ATOM 2405 C C . PRO A 1 292 ? -20.527 7.098 -33.875 1.00 65.83 286 PRO A C 1
ATOM 2406 O O . PRO A 1 292 ? -19.882 8.151 -33.850 1.00 71.67 286 PRO A O 1
ATOM 2410 N N . ALA A 1 293 ? -20.849 6.475 -35.014 1.00 62.24 287 ALA A N 1
ATOM 2411 C CA . ALA A 1 293 ? -20.491 7.051 -36.306 1.00 71.65 287 ALA A CA 1
ATOM 2412 C C . ALA A 1 293 ? -21.210 8.375 -36.551 1.00 77.61 287 ALA A C 1
ATOM 2413 O O . ALA A 1 293 ? -20.649 9.290 -37.165 1.00 71.76 287 ALA A O 1
ATOM 2415 N N . ASP A 1 294 ? -22.453 8.496 -36.083 1.00 76.52 288 ASP A N 1
ATOM 2416 C CA . ASP A 1 294 ? -23.232 9.706 -36.315 1.00 70.45 288 ASP A CA 1
ATOM 2417 C C . ASP A 1 294 ? -22.915 10.822 -35.332 1.00 61.60 288 ASP A C 1
ATOM 2418 O O . ASP A 1 294 ? -23.417 11.936 -35.508 1.00 61.32 288 ASP A O 1
ATOM 2423 N N . CYS A 1 295 ? -22.117 10.557 -34.306 1.00 58.34 289 CYS A N 1
ATOM 2424 C CA . CYS A 1 295 ? -21.853 11.562 -33.287 1.00 66.96 289 CYS A CA 1
ATOM 2425 C C . CYS A 1 295 ? -20.861 12.623 -33.781 1.00 67.21 289 CYS A C 1
ATOM 2426 O O . CYS A 1 295 ? -20.038 12.344 -34.655 1.00 68.79 289 CYS A O 1
ATOM 2429 N N . PRO A 1 296 ? -20.941 13.848 -33.232 1.00 63.21 290 PRO A N 1
ATOM 2430 C CA . PRO A 1 296 ? -21.792 14.329 -32.130 1.00 62.37 290 PRO A CA 1
ATOM 2431 C C . PRO A 1 296 ? -23.299 14.333 -32.427 1.00 62.81 290 PRO A C 1
ATOM 2432 O O . PRO A 1 296 ? -23.711 14.703 -33.529 1.00 62.37 290 PRO A O 1
ATOM 2436 N N . VAL A 1 297 ? -24.099 13.905 -31.448 1.00 57.95 291 VAL A N 1
ATOM 2437 C CA . VAL A 1 297 ? -25.556 13.883 -31.554 1.00 59.73 291 VAL A CA 1
ATOM 2438 C C . VAL A 1 297 ? -26.150 14.528 -30.308 1.00 51.81 291 VAL A C 1
ATOM 2439 O O . VAL A 1 297 ? -25.803 14.150 -29.184 1.00 56.08 291 VAL A O 1
ATOM 2443 N N . ILE A 1 298 ? -27.052 15.487 -30.510 1.00 51.12 292 ILE A N 1
ATOM 2444 C CA . ILE A 1 298 ? -27.809 16.115 -29.432 1.00 48.65 292 ILE A CA 1
ATOM 2445 C C . ILE A 1 298 ? -29.222 15.549 -29.443 1.00 53.58 292 ILE A C 1
ATOM 2446 O O . ILE A 1 298 ? -29.873 15.504 -30.494 1.00 49.28 292 ILE A O 1
ATOM 2451 N N . ALA A 1 299 ? -29.705 15.129 -28.278 1.00 51.74 293 ALA A N 1
ATOM 2452 C CA . ALA A 1 299 ? -31.042 14.569 -28.180 1.00 53.72 293 ALA A CA 1
ATOM 2453 C C . ALA A 1 299 ? -31.679 14.997 -26.869 1.00 52.35 293 ALA A C 1
ATOM 2454 O O . ALA A 1 299 ? -30.997 15.366 -25.911 1.00 51.33 293 ALA A O 1
ATOM 2456 N N . ILE A 1 300 ? -33.004 14.956 -26.846 1.00 47.72 294 ILE A N 1
ATOM 2457 C CA . ILE A 1 300 ? -33.783 15.162 -25.634 1.00 46.55 294 ILE A CA 1
ATOM 2458 C C . ILE A 1 300 ? -34.387 13.827 -25.234 1.00 48.03 294 ILE A C 1
ATOM 2459 O O . ILE A 1 300 ? -34.808 13.045 -26.094 1.00 45.31 294 ILE A O 1
ATOM 2464 N N . ASP A 1 301 ? -34.405 13.550 -23.934 1.00 44.67 295 ASP A N 1
ATOM 2465 C CA . ASP A 1 301 ? -35.151 12.416 -23.395 1.00 41.21 295 ASP A CA 1
ATOM 2466 C C . ASP A 1 301 ? -36.122 12.995 -22.376 1.00 49.84 295 ASP A C 1
ATOM 2467 O O . ASP A 1 301 ? -35.704 13.546 -21.351 1.00 48.05 295 ASP A O 1
ATOM 2472 N N . SER A 1 302 ? -37.411 12.921 -22.687 1.00 47.29 296 SER A N 1
ATOM 2473 C CA . SER A 1 302 ? -38.447 13.448 -21.813 1.00 47.38 296 SER A CA 1
ATOM 2474 C C . SER A 1 302 ? -38.864 12.452 -20.748 1.00 49.28 296 SER A C 1
ATOM 2475 O O . SER A 1 302 ? -39.769 12.752 -19.963 1.00 50.70 296 SER A O 1
ATOM 2478 N N . PHE A 1 303 ? -38.242 11.275 -20.727 1.00 45.42 297 PHE A N 1
ATOM 2479 C CA . PHE A 1 303 ? -38.607 10.117 -19.918 1.00 48.11 297 PHE A CA 1
ATOM 2480 C C . PHE A 1 303 ? -39.942 9.521 -20.349 1.00 56.01 297 PHE A C 1
ATOM 2481 O O . PHE A 1 303 ? -40.422 8.570 -19.717 1.00 51.48 297 PHE A O 1
ATOM 2489 N N . ARG A 1 304 ? -40.547 10.036 -21.417 1.00 46.48 298 ARG A N 1
ATOM 2490 C CA . ARG A 1 304 ? -41.566 9.332 -22.182 1.00 49.47 298 ARG A CA 1
ATOM 2491 C C . ARG A 1 304 ? -41.105 9.014 -23.594 1.00 51.14 298 ARG A C 1
ATOM 2492 O O . ARG A 1 304 ? -41.389 7.926 -24.105 1.00 47.57 298 ARG A O 1
ATOM 2500 N N . HIS A 1 305 ? -40.384 9.937 -24.231 1.00 47.01 299 HIS A N 1
ATOM 2501 C CA . HIS A 1 305 ? -39.922 9.765 -25.599 1.00 48.96 299 HIS A CA 1
ATOM 2502 C C . HIS A 1 305 ? -38.534 10.365 -25.755 1.00 47.31 299 HIS A C 1
ATOM 2503 O O . HIS A 1 305 ? -38.032 11.066 -24.875 1.00 46.53 299 HIS A O 1
ATOM 2510 N N . MET A 1 306 ? -37.915 10.082 -26.898 1.00 43.97 300 MET A N 1
ATOM 2511 C CA . MET A 1 306 ? -36.624 10.658 -27.241 1.00 43.84 300 MET A CA 1
ATOM 2512 C C . MET A 1 306 ? -36.752 11.397 -28.560 1.00 43.88 300 MET A C 1
ATOM 2513 O O . MET A 1 306 ? -37.362 10.893 -29.508 1.00 47.02 300 MET A O 1
ATOM 2518 N N . TYR A 1 307 ? -36.171 12.588 -28.618 1.00 46.75 301 TYR A N 1
ATOM 2519 C CA . TYR A 1 307 ? -36.210 13.416 -29.813 1.00 56.07 301 TYR A CA 1
ATOM 2520 C C . TYR A 1 307 ? -34.787 13.802 -30.186 1.00 52.29 301 TYR A C 1
ATOM 2521 O O . TYR A 1 307 ? -33.950 14.035 -29.312 1.00 51.47 301 TYR A O 1
ATOM 2530 N N . VAL A 1 308 ? -34.512 13.859 -31.487 1.00 50.47 302 VAL A N 1
ATOM 2531 C CA . VAL A 1 308 ? -33.176 14.150 -31.995 1.00 49.45 302 VAL A CA 1
ATOM 2532 C C . VAL A 1 308 ? -33.117 15.586 -32.505 1.00 57.07 302 VAL A C 1
ATOM 2533 O O . VAL A 1 308 ? -34.017 16.045 -33.219 1.00 54.76 302 VAL A O 1
ATOM 2537 N N . PHE A 1 309 ? -32.046 16.286 -32.136 1.00 52.23 303 PHE A N 1
ATOM 2538 C CA . PHE A 1 309 ? -31.748 17.596 -32.702 1.00 60.17 303 PHE A CA 1
ATOM 2539 C C . PHE A 1 309 ? -31.285 17.431 -34.145 1.00 66.39 303 PHE A C 1
ATOM 2540 O O . PHE A 1 309 ? -30.581 16.474 -34.478 1.00 72.42 303 PHE A O 1
ATOM 2548 N N . GLY A 1 310 ? -31.688 18.366 -35.003 1.00 71.82 304 GLY A N 1
ATOM 2549 C CA . GLY A 1 310 ? -31.452 18.259 -36.433 1.00 85.20 304 GLY A CA 1
ATOM 2550 C C . GLY A 1 310 ? -30.046 17.869 -36.852 1.00 93.82 304 GLY A C 1
ATOM 2551 O O . GLY A 1 310 ? -29.824 16.776 -37.379 1.00 103.89 304 GLY A O 1
ATOM 2552 N N . ASP A 1 311 ? -29.090 18.763 -36.620 1.00 86.85 305 ASP A N 1
ATOM 2553 C CA . ASP A 1 311 ? -27.697 18.555 -36.987 1.00 84.61 305 ASP A CA 1
ATOM 2554 C C . ASP A 1 311 ? -26.858 19.308 -35.969 1.00 74.41 305 ASP A C 1
ATOM 2555 O O . ASP A 1 311 ? -27.226 20.415 -35.566 1.00 62.66 305 ASP A O 1
ATOM 2560 N N . PHE A 1 312 ? -25.741 18.708 -35.545 1.00 69.88 306 PHE A N 1
ATOM 2561 C CA . PHE A 1 312 ? -24.961 19.337 -34.484 1.00 67.95 306 PHE A CA 1
ATOM 2562 C C . PHE A 1 312 ? -24.508 20.739 -34.865 1.00 57.29 306 PHE A C 1
ATOM 2563 O O . PHE A 1 312 ? -24.416 21.610 -33.993 1.00 71.11 306 PHE A O 1
ATOM 2571 N N . LYS A 1 313 ? -24.223 20.976 -36.151 1.00 68.05 307 LYS A N 1
ATOM 2572 C CA . LYS A 1 313 ? -23.809 22.308 -36.587 1.00 65.24 307 LYS A CA 1
ATOM 2573 C C . LYS A 1 313 ? -24.855 23.362 -36.254 1.00 73.87 307 LYS A C 1
ATOM 2574 O O . LYS A 1 313 ? -24.507 24.526 -36.016 1.00 70.82 307 LYS A O 1
ATOM 2580 N N . ASP A 1 314 ? -26.137 22.982 -36.248 1.00 77.74 308 ASP A N 1
ATOM 2581 C CA . ASP A 1 314 ? -27.202 23.952 -36.021 1.00 85.80 308 ASP A CA 1
ATOM 2582 C C . ASP A 1 314 ? -27.104 24.602 -34.651 1.00 77.07 308 ASP A C 1
ATOM 2583 O O . ASP A 1 314 ? -27.716 25.653 -34.429 1.00 68.17 308 ASP A O 1
ATOM 2588 N N . VAL A 1 315 ? -26.336 24.009 -33.733 1.00 75.46 309 VAL A N 1
ATOM 2589 C CA . VAL A 1 315 ? -26.175 24.584 -32.406 1.00 80.53 309 VAL A CA 1
ATOM 2590 C C . VAL A 1 315 ? -25.443 25.918 -32.465 1.00 82.59 309 VAL A C 1
ATOM 2591 O O . VAL A 1 315 ? -25.498 26.697 -31.506 1.00 91.27 309 VAL A O 1
ATOM 2595 N N . LEU A 1 316 ? -24.760 26.205 -33.580 1.00 81.04 310 LEU A N 1
ATOM 2596 C CA . LEU A 1 316 ? -24.131 27.507 -33.774 1.00 82.87 310 LEU A CA 1
ATOM 2597 C C . LEU A 1 316 ? -25.162 28.578 -34.117 1.00 90.41 310 LEU A C 1
ATOM 2598 O O . LEU A 1 316 ? -25.025 29.735 -33.703 1.00 92.21 310 LEU A O 1
ATOM 2603 N N . ILE A 1 317 ? -26.186 28.213 -34.883 1.00 89.71 311 ILE A N 1
ATOM 2604 C CA . ILE A 1 317 ? -27.234 29.138 -35.311 1.00 84.11 311 ILE A CA 1
ATOM 2605 C C . ILE A 1 317 ? -27.977 29.645 -34.082 1.00 79.57 311 ILE A C 1
ATOM 2606 O O . ILE A 1 317 ? -28.583 28.846 -33.356 1.00 76.02 311 ILE A O 1
ATOM 2611 N N . PRO A 1 318 ? -27.966 30.949 -33.816 1.00 84.22 312 PRO A N 1
ATOM 2612 C CA . PRO A 1 318 ? -28.579 31.453 -32.580 1.00 86.50 312 PRO A CA 1
ATOM 2613 C C . PRO A 1 318 ? -30.057 31.096 -32.496 1.00 89.28 312 PRO A C 1
ATOM 2614 O O . PRO A 1 318 ? -30.790 31.152 -33.487 1.00 79.56 312 PRO A O 1
ATOM 2618 N N . GLY A 1 319 ? -30.484 30.699 -31.296 1.00 90.16 313 GLY A N 1
ATOM 2619 C CA . GLY A 1 319 ? -31.871 30.416 -31.019 1.00 89.78 313 GLY A CA 1
ATOM 2620 C C . GLY A 1 319 ? -32.307 28.985 -31.263 1.00 74.40 313 GLY A C 1
ATOM 2621 O O . GLY A 1 319 ? -33.318 28.562 -30.693 1.00 78.78 313 GLY A O 1
ATOM 2622 N N . LYS A 1 320 ? -31.579 28.230 -32.091 1.00 73.08 314 LYS A N 1
ATOM 2623 C CA . LYS A 1 320 ? -32.017 26.884 -32.464 1.00 69.10 314 LYS A CA 1
ATOM 2624 C C . LYS A 1 320 ? -32.085 25.962 -31.255 1.00 67.18 314 LYS A C 1
ATOM 2625 O O . LYS A 1 320 ? -33.048 25.201 -31.094 1.00 66.99 314 LYS A O 1
ATOM 2631 N N . LEU A 1 321 ? -31.053 25.991 -30.411 1.00 63.93 315 LEU A N 1
ATOM 2632 C CA . LEU A 1 321 ? -31.025 25.106 -29.253 1.00 65.48 315 LEU A CA 1
ATOM 2633 C C . LEU A 1 321 ? -32.140 25.462 -28.283 1.00 67.11 315 LEU A C 1
ATOM 2634 O O . LEU A 1 321 ? -32.881 24.587 -27.821 1.00 63.37 315 LEU A O 1
ATOM 2639 N N . LYS A 1 322 ? -32.274 26.753 -27.975 1.00 65.12 316 LYS A N 1
ATOM 2640 C CA . LYS A 1 322 ? -33.404 27.238 -27.191 1.00 69.65 316 LYS A CA 1
ATOM 2641 C C . LYS A 1 322 ? -34.724 26.755 -27.781 1.00 65.42 316 LYS A C 1
ATOM 2642 O O . LYS A 1 322 ? -35.588 26.234 -27.067 1.00 62.57 316 LYS A O 1
ATOM 2648 N N . GLN A 1 323 ? -34.880 26.903 -29.098 1.00 64.43 317 GLN A N 1
ATOM 2649 C CA . GLN A 1 323 ? -36.120 26.508 -29.757 1.00 67.02 317 GLN A CA 1
ATOM 2650 C C . GLN A 1 323 ? -36.384 25.013 -29.609 1.00 61.52 317 GLN A C 1
ATOM 2651 O O . GLN A 1 323 ? -37.538 24.594 -29.448 1.00 59.06 317 GLN A O 1
ATOM 2657 N N . PHE A 1 324 ? -35.327 24.195 -29.672 1.00 50.72 318 PHE A N 1
ATOM 2658 C CA . PHE A 1 324 ? -35.467 22.755 -29.479 1.00 52.37 318 PHE A CA 1
ATOM 2659 C C . PHE A 1 324 ? -36.048 22.439 -28.105 1.00 60.77 318 PHE A C 1
ATOM 2660 O O . PHE A 1 324 ? -36.925 21.574 -27.974 1.00 58.13 318 PHE A O 1
ATOM 2668 N N . VAL A 1 325 ? -35.580 23.138 -27.068 1.00 62.61 319 VAL A N 1
ATOM 2669 C CA . VAL A 1 325 ? -36.142 22.949 -25.734 1.00 61.37 319 VAL A CA 1
ATOM 2670 C C . VAL A 1 325 ? -37.589 23.428 -25.685 1.00 61.63 319 VAL A C 1
ATOM 2671 O O . VAL A 1 325 ? -38.461 22.753 -25.125 1.00 58.66 319 VAL A O 1
ATOM 2675 N N . PHE A 1 326 ? -37.872 24.590 -26.276 1.00 57.54 320 PHE A N 1
ATOM 2676 C CA . PHE A 1 326 ? -39.235 25.112 -26.253 1.00 63.96 320 PHE A CA 1
ATOM 2677 C C . PHE A 1 326 ? -40.200 24.156 -26.946 1.00 67.03 320 PHE A C 1
ATOM 2678 O O . PHE A 1 326 ? -41.337 23.972 -26.495 1.00 66.47 320 PHE A O 1
ATOM 2680 N N . ASP A 1 327 ? -39.751 23.521 -28.031 1.00 61.11 321 ASP A N 1
ATOM 2681 C CA . ASP A 1 327 ? -40.632 22.646 -28.796 1.00 60.05 321 ASP A CA 1
ATOM 2682 C C . ASP A 1 327 ? -40.973 21.375 -28.029 1.00 58.90 321 ASP A C 1
ATOM 2683 O O . ASP A 1 327 ? -42.023 20.770 -28.278 1.00 62.71 321 ASP A O 1
ATOM 2688 N N . LEU A 1 328 ? -40.108 20.954 -27.100 1.00 55.37 322 LEU A N 1
ATOM 2689 C CA . LEU A 1 328 ? -40.453 19.845 -26.215 1.00 58.30 322 LEU A CA 1
ATOM 2690 C C . LEU A 1 328 ? -41.656 20.196 -25.346 1.00 57.88 322 LEU A C 1
ATOM 2691 O O . LEU A 1 328 ? -42.656 19.469 -25.318 1.00 58.65 322 LEU A O 1
ATOM 2696 N N . HIS A 1 329 ? -41.575 21.322 -24.635 1.00 60.00 323 HIS A N 1
ATOM 2697 C CA . HIS A 1 329 ? -42.621 21.686 -23.684 1.00 70.52 323 HIS A CA 1
ATOM 2698 C C . HIS A 1 329 ? -43.943 22.023 -24.372 1.00 66.54 323 HIS A C 1
ATOM 2699 O O . HIS A 1 329 ? -45.010 21.828 -23.781 1.00 75.34 323 HIS A O 1
ATOM 2706 N N . SER A 1 330 ? -43.901 22.520 -25.606 1.00 60.14 324 SER A N 1
ATOM 2707 C CA . SER A 1 330 ? -45.115 22.876 -26.334 1.00 63.87 324 SER A CA 1
ATOM 2708 C C . SER A 1 330 ? -45.766 21.692 -27.041 1.00 72.76 324 SER A C 1
ATOM 2709 O O . SER A 1 330 ? -46.838 21.864 -27.635 1.00 67.58 324 SER A O 1
ATOM 2712 N N . GLY A 1 331 ? -45.151 20.510 -27.000 1.00 59.85 325 GLY A N 1
ATOM 2713 C CA . GLY A 1 331 ? -45.646 19.378 -27.756 1.00 58.13 325 GLY A CA 1
ATOM 2714 C C . GLY A 1 331 ? -45.363 19.438 -29.239 1.00 62.95 325 GLY A C 1
ATOM 2715 O O . GLY A 1 331 ? -45.876 18.597 -29.986 1.00 71.10 325 GLY A O 1
ATOM 2716 N N . LYS A 1 332 ? -44.556 20.401 -29.691 1.00 55.45 326 LYS A N 1
ATOM 2717 C CA . LYS A 1 332 ? -44.252 20.500 -31.115 1.00 56.60 326 LYS A CA 1
ATOM 2718 C C . LYS A 1 332 ? -43.351 19.357 -31.570 1.00 53.58 326 LYS A C 1
ATOM 2719 O O . LYS A 1 332 ? -43.511 18.842 -32.684 1.00 57.64 326 LYS A O 1
ATOM 2725 N N . LEU A 1 333 ? -42.399 18.944 -30.728 1.00 50.57 327 LEU A N 1
ATOM 2726 C CA . LEU A 1 333 ? -41.536 17.826 -31.099 1.00 47.87 327 LEU A CA 1
ATOM 2727 C C . LEU A 1 333 ? -42.361 16.573 -31.341 1.00 49.01 327 LEU A C 1
ATOM 2728 O O . LEU A 1 333 ? -42.180 15.880 -32.349 1.00 56.48 327 LEU A O 1
ATOM 2733 N N . HIS A 1 334 ? -43.295 16.286 -30.429 1.00 51.16 328 HIS A N 1
ATOM 2734 C CA . HIS A 1 334 ? -44.144 15.108 -30.558 1.00 56.98 328 HIS A CA 1
ATOM 2735 C C . HIS A 1 334 ? -45.013 15.180 -31.814 1.00 62.13 328 HIS A C 1
ATOM 2736 O O . HIS A 1 334 ? -45.222 14.166 -32.491 1.00 70.12 328 HIS A O 1
ATOM 2743 N N . ARG A 1 335 ? -45.513 16.375 -32.153 1.00 54.58 329 ARG A N 1
ATOM 2744 C CA . ARG A 1 335 ? -46.345 16.513 -33.348 1.00 46.42 329 ARG A CA 1
ATOM 2745 C C . ARG A 1 335 ? -45.534 16.306 -34.624 1.00 59.11 329 ARG A C 1
ATOM 2746 O O . ARG A 1 335 ? -46.012 15.677 -35.577 1.00 53.13 329 ARG A O 1
ATOM 2754 N N . GLU A 1 336 ? -44.311 16.838 -34.671 1.00 54.40 330 GLU A N 1
ATOM 2755 C CA . GLU A 1 336 ? -43.530 16.786 -35.901 1.00 53.04 330 GLU A CA 1
ATOM 2756 C C . GLU A 1 336 ? -42.984 15.395 -36.182 1.00 58.22 330 GLU A C 1
ATOM 2757 O O . GLU A 1 336 ? -42.667 15.087 -37.335 1.00 66.56 330 GLU A O 1
ATOM 2763 N N . PHE A 1 337 ? -42.867 14.544 -35.170 1.00 44.53 331 PHE A N 1
ATOM 2764 C CA . PHE A 1 337 ? -42.554 13.152 -35.457 1.00 56.80 331 PHE A CA 1
ATOM 2765 C C . PHE A 1 337 ? -43.675 12.505 -36.259 1.00 63.77 331 PHE A C 1
ATOM 2766 O O . PHE A 1 337 ? -43.422 11.791 -37.237 1.00 52.82 331 PHE A O 1
ATOM 2774 N N . HIS A 1 338 ? -44.926 12.739 -35.847 1.00 66.42 332 HIS A N 1
ATOM 2775 C CA . HIS A 1 338 ? -46.060 12.069 -36.476 1.00 71.91 332 HIS A CA 1
ATOM 2776 C C . HIS A 1 338 ? -46.375 12.641 -37.849 1.00 75.62 332 HIS A C 1
ATOM 2777 O O . HIS A 1 338 ? -46.903 11.925 -38.707 1.00 77.10 332 HIS A O 1
ATOM 2784 N N . HIS A 1 339 ? -46.078 13.921 -38.075 1.00 77.09 333 HIS A N 1
ATOM 2785 C CA . HIS A 1 339 ? -46.557 14.609 -39.265 1.00 80.24 333 HIS A CA 1
ATOM 2786 C C . HIS A 1 339 ? -45.470 15.333 -40.046 1.00 79.90 333 HIS A C 1
ATOM 2787 O O . HIS A 1 339 ? -45.790 16.015 -41.027 1.00 73.85 333 HIS A O 1
ATOM 2794 N N . GLY A 1 340 ? -44.205 15.204 -39.657 1.00 83.01 334 GLY A N 1
ATOM 2795 C CA . GLY A 1 340 ? -43.139 15.909 -40.325 1.00 95.08 334 GLY A CA 1
ATOM 2796 C C . GLY A 1 340 ? -43.032 17.341 -39.840 1.00 101.24 334 GLY A C 1
ATOM 2797 O O . GLY A 1 340 ? -43.866 17.820 -39.065 1.00 106.98 334 GLY A O 1
ATOM 2798 N N . PRO A 1 341 ? -41.994 18.049 -40.288 1.00 94.16 335 PRO A N 1
ATOM 2799 C CA . PRO A 1 341 ? -41.799 19.436 -39.844 1.00 83.64 335 PRO A CA 1
ATOM 2800 C C . PRO A 1 341 ? -43.009 20.301 -40.163 1.00 68.92 335 PRO A C 1
ATOM 2801 O O . PRO A 1 341 ? -43.592 20.208 -41.245 1.00 59.54 335 PRO A O 1
ATOM 2805 N N . ASP A 1 342 ? -43.388 21.137 -39.200 1.00 72.33 336 ASP A N 1
ATOM 2806 C CA . ASP A 1 342 ? -44.530 22.026 -39.358 1.00 80.87 336 ASP A CA 1
ATOM 2807 C C . ASP A 1 342 ? -44.363 22.881 -40.613 1.00 76.40 336 ASP A C 1
ATOM 2808 O O . ASP A 1 342 ? -43.391 23.645 -40.709 1.00 69.28 336 ASP A O 1
ATOM 2813 N N . PRO A 1 343 ? -45.264 22.775 -41.586 1.00 72.19 337 PRO A N 1
ATOM 2814 C CA . PRO A 1 343 ? -45.159 23.631 -42.773 1.00 68.27 337 PRO A CA 1
ATOM 2815 C C . PRO A 1 343 ? -45.262 25.103 -42.398 1.00 84.23 337 PRO A C 1
ATOM 2816 O O . PRO A 1 343 ? -45.992 25.480 -41.479 1.00 95.76 337 PRO A O 1
ATOM 2820 N N . THR A 1 344 ? -44.488 25.927 -43.098 1.00 83.74 338 THR A N 1
ATOM 2821 C CA . THR A 1 344 ? -44.641 27.375 -43.091 1.00 81.20 338 THR A CA 1
ATOM 2822 C C . THR A 1 344 ? -44.726 27.836 -44.539 1.00 79.30 338 THR A C 1
ATOM 2823 O O . THR A 1 344 ? -44.435 27.081 -45.468 1.00 85.38 338 THR A O 1
ATOM 2827 N N . ASP A 1 345 ? -45.138 29.088 -44.738 1.00 86.94 339 ASP A N 1
ATOM 2828 C CA . ASP A 1 345 ? -45.358 29.569 -46.100 1.00 100.90 339 ASP A CA 1
ATOM 2829 C C . ASP A 1 345 ? -44.055 29.677 -46.887 1.00 107.64 339 ASP A C 1
ATOM 2830 O O . ASP A 1 345 ? -44.069 29.559 -48.118 1.00 107.28 339 ASP A O 1
ATOM 2835 N N . THR A 1 346 ? -42.928 29.895 -46.210 1.00 115.74 340 THR A N 1
ATOM 2836 C CA . THR A 1 346 ? -41.635 29.987 -46.875 1.00 121.10 340 THR A CA 1
ATOM 2837 C C . THR A 1 346 ? -40.850 28.683 -46.819 1.00 119.06 340 THR A C 1
ATOM 2838 O O . THR A 1 346 ? -39.684 28.660 -47.224 1.00 114.44 340 THR A O 1
ATOM 2842 N N . ALA A 1 347 ? -41.463 27.598 -46.335 1.00 120.74 341 ALA A N 1
ATOM 2843 C CA . ALA A 1 347 ? -40.778 26.313 -46.276 1.00 118.33 341 ALA A CA 1
ATOM 2844 C C . ALA A 1 347 ? -41.733 25.148 -46.032 1.00 129.35 341 ALA A C 1
ATOM 2845 O O . ALA A 1 347 ? -41.895 24.722 -44.882 1.00 137.81 341 ALA A O 1
ATOM 2847 N N . PRO A 1 348 ? -42.421 24.631 -47.065 1.00 126.23 342 PRO A N 1
ATOM 2848 C CA . PRO A 1 348 ? -42.919 23.259 -46.959 1.00 125.53 342 PRO A CA 1
ATOM 2849 C C . PRO A 1 348 ? -42.283 22.349 -48.008 1.00 133.06 342 PRO A C 1
ATOM 2850 O O . PRO A 1 348 ? -41.195 21.815 -47.784 1.00 134.27 342 PRO A O 1
ATOM 2854 N N . GLU A 1 350 ? -42.078 19.089 -50.563 1.00 113.67 344 GLU A N 1
ATOM 2855 C CA . GLU A 1 350 ? -43.309 18.308 -50.591 1.00 112.91 344 GLU A CA 1
ATOM 2856 C C . GLU A 1 350 ? -43.799 17.996 -49.178 1.00 108.48 344 GLU A C 1
ATOM 2857 O O . GLU A 1 350 ? -43.220 18.450 -48.189 1.00 91.75 344 GLU A O 1
ATOM 2859 N N . GLN A 1 351 ? -44.870 17.212 -49.098 1.00 117.15 345 GLN A N 1
ATOM 2860 C CA . GLN A 1 351 ? -45.523 16.880 -47.839 1.00 121.14 345 GLN A CA 1
ATOM 2861 C C . GLN A 1 351 ? -45.057 15.509 -47.361 1.00 123.34 345 GLN A C 1
ATOM 2862 O O . GLN A 1 351 ? -45.081 14.538 -48.125 1.00 121.55 345 GLN A O 1
ATOM 2868 N N . ALA A 1 352 ? -44.633 15.436 -46.099 1.00 122.01 346 ALA A N 1
ATOM 2869 C CA . ALA A 1 352 ? -44.081 14.208 -45.543 1.00 112.73 346 ALA A CA 1
ATOM 2870 C C . ALA A 1 352 ? -45.183 13.194 -45.242 1.00 114.21 346 ALA A C 1
ATOM 2871 O O . ALA A 1 352 ? -46.354 13.537 -45.057 1.00 115.24 346 ALA A O 1
ATOM 2873 N N . GLN A 1 353 ? -44.788 11.924 -45.198 1.00 113.06 347 GLN A N 1
ATOM 2874 C CA . GLN A 1 353 ? -45.707 10.863 -44.812 1.00 110.05 347 GLN A CA 1
ATOM 2875 C C . GLN A 1 353 ? -46.116 11.016 -43.351 1.00 102.48 347 GLN A C 1
ATOM 2876 O O . GLN A 1 353 ? -45.341 11.476 -42.508 1.00 93.97 347 GLN A O 1
ATOM 2882 N N . ASP A 1 354 ? -47.351 10.624 -43.055 1.00 95.74 348 ASP A N 1
ATOM 2883 C CA . ASP A 1 354 ? -47.804 10.543 -41.675 1.00 92.35 348 ASP A CA 1
ATOM 2884 C C . ASP A 1 354 ? -47.274 9.269 -41.028 1.00 90.06 348 ASP A C 1
ATOM 2885 O O . ASP A 1 354 ? -47.204 8.213 -41.664 1.00 104.15 348 ASP A O 1
ATOM 2890 N N . VAL A 1 355 ? -46.884 9.375 -39.761 1.00 80.89 349 VAL A N 1
ATOM 2891 C CA . VAL A 1 355 ? -46.424 8.234 -38.975 1.00 73.02 349 VAL A CA 1
ATOM 2892 C C . VAL A 1 355 ? -47.359 8.116 -37.779 1.00 71.41 349 VAL A C 1
ATOM 2893 O O . VAL A 1 355 ? -47.315 8.945 -36.861 1.00 59.29 349 VAL A O 1
ATOM 2897 N N . ALA A 1 356 ? -48.218 7.093 -37.794 1.00 77.97 350 ALA A N 1
ATOM 2898 C CA . ALA A 1 356 ? -49.206 6.933 -36.733 1.00 68.98 350 ALA A CA 1
ATOM 2899 C C . ALA A 1 356 ? -48.580 6.396 -35.451 1.00 76.48 350 ALA A C 1
ATOM 2900 O O . ALA A 1 356 ? -48.990 6.783 -34.352 1.00 68.57 350 ALA A O 1
ATOM 2902 N N . SER A 1 357 ? -47.593 5.510 -35.567 1.00 87.02 351 SER A N 1
ATOM 2903 C CA . SER A 1 357 ? -46.937 4.978 -34.383 1.00 90.06 351 SER A CA 1
ATOM 2904 C C . SER A 1 357 ? -46.108 6.064 -33.695 1.00 85.12 351 SER A C 1
ATOM 2905 O O . SER A 1 357 ? -45.752 7.088 -34.286 1.00 86.99 351 SER A O 1
ATOM 2908 N N . SER A 1 358 ? -45.793 5.818 -32.429 1.00 79.79 352 SER A N 1
ATOM 2909 C CA . SER A 1 358 ? -45.278 6.843 -31.536 1.00 81.94 352 SER A CA 1
ATOM 2910 C C . SER A 1 358 ? -43.789 7.113 -31.757 1.00 73.28 352 SER A C 1
ATOM 2911 O O . SER A 1 358 ? -43.074 6.298 -32.348 1.00 71.09 352 SER A O 1
ATOM 2914 N N . PRO A 1 359 ? -43.298 8.260 -31.286 1.00 65.53 353 PRO A N 1
ATOM 2915 C CA . PRO A 1 359 ? -41.851 8.526 -31.299 1.00 55.28 353 PRO A CA 1
ATOM 2916 C C . PRO A 1 359 ? -41.107 7.494 -30.473 1.00 53.92 353 PRO A C 1
ATOM 2917 O O . PRO A 1 359 ? -41.731 6.739 -29.711 1.00 52.85 353 PRO A O 1
ATOM 2921 N N . PRO A 1 360 ? -39.778 7.432 -30.592 1.00 54.78 354 PRO A N 1
ATOM 2922 C CA . PRO A 1 360 ? -39.014 6.440 -29.825 1.00 50.36 354 PRO A CA 1
ATOM 2923 C C . PRO A 1 360 ? -39.300 6.556 -28.337 1.00 50.88 354 PRO A C 1
ATOM 2924 O O . PRO A 1 360 ? -39.512 7.649 -27.813 1.00 44.58 354 PRO A O 1
ATOM 2928 N N . GLU A 1 361 ? -39.312 5.408 -27.663 1.00 42.05 355 GLU A N 1
ATOM 2929 C CA . GLU A 1 361 ? -39.490 5.364 -26.218 1.00 49.32 355 GLU A CA 1
ATOM 2930 C C . GLU A 1 361 ? -38.283 5.969 -25.508 1.00 50.68 355 GLU A C 1
ATOM 2931 O O . GLU A 1 361 ? -37.185 6.043 -26.056 1.00 44.87 355 GLU A O 1
ATOM 2937 N N . SER A 1 362 ? -38.503 6.399 -24.265 1.00 46.53 356 SER A N 1
ATOM 2938 C CA . SER A 1 362 ? -37.408 6.883 -23.437 1.00 48.68 356 SER A CA 1
ATOM 2939 C C . SER A 1 362 ? -36.406 5.769 -23.165 1.00 49.34 356 SER A C 1
ATOM 2940 O O . SER A 1 362 ? -36.776 4.637 -22.850 1.00 49.81 356 SER A O 1
ATOM 2943 N N . SER A 1 363 ? -35.126 6.102 -23.265 1.00 49.13 357 SER A N 1
ATOM 2944 C CA . SER A 1 363 ? -34.088 5.168 -22.861 1.00 54.16 357 SER A CA 1
ATOM 2945 C C . SER A 1 363 ? -33.560 5.447 -21.465 1.00 57.49 357 SER A C 1
ATOM 2946 O O . SER A 1 363 ? -33.227 4.504 -20.740 1.00 51.07 357 SER A O 1
ATOM 2949 N N . PHE A 1 364 ? -33.505 6.712 -21.057 1.00 50.75 358 PHE A N 1
ATOM 2950 C CA . PHE A 1 364 ? -32.975 7.033 -19.742 1.00 54.61 358 PHE A CA 1
ATOM 2951 C C . PHE A 1 364 ? -33.970 6.772 -18.625 1.00 46.54 358 PHE A C 1
ATOM 2952 O O . PHE A 1 364 ? -33.563 6.721 -17.462 1.00 55.01 358 PHE A O 1
ATOM 2960 N N . GLN A 1 365 ? -35.248 6.555 -18.946 1.00 45.43 359 GLN A N 1
ATOM 2961 C CA . GLN A 1 365 ? -36.171 6.025 -17.949 1.00 56.18 359 GLN A CA 1
ATOM 2962 C C . GLN A 1 365 ? -35.674 4.696 -17.388 1.00 62.22 359 GLN A C 1
ATOM 2963 O O . GLN A 1 365 ? -35.977 4.351 -16.240 1.00 54.94 359 GLN A O 1
ATOM 2969 N N . LYS A 1 366 ? -34.906 3.944 -18.180 1.00 55.59 360 LYS A N 1
ATOM 2970 C CA . LYS A 1 366 ? -34.354 2.671 -17.728 1.00 65.72 360 LYS A CA 1
ATOM 2971 C C . LYS A 1 366 ? -33.268 2.849 -16.676 1.00 61.94 360 LYS A C 1
ATOM 2972 O O . LYS A 1 366 ? -32.964 1.898 -15.947 1.00 61.02 360 LYS A O 1
ATOM 2978 N N . LEU A 1 367 ? -32.659 4.026 -16.598 1.00 47.05 361 LEU A N 1
ATOM 2979 C CA . LEU A 1 367 ? -31.658 4.305 -15.582 1.00 53.76 361 LEU A CA 1
ATOM 2980 C C . LEU A 1 367 ? -32.256 4.906 -14.314 1.00 53.46 361 LEU A C 1
ATOM 2981 O O . LEU A 1 367 ? -31.516 5.148 -13.355 1.00 55.29 361 LEU A O 1
ATOM 2986 N N . ALA A 1 368 ? -33.563 5.142 -14.279 1.00 54.89 362 ALA A N 1
ATOM 2987 C CA . ALA A 1 368 ? -34.210 5.704 -13.103 1.00 57.50 362 ALA A CA 1
ATOM 2988 C C . ALA A 1 368 ? -34.410 4.623 -12.045 1.00 55.02 362 ALA A C 1
ATOM 2989 O O . ALA A 1 368 ? -34.423 3.432 -12.367 1.00 48.99 362 ALA A O 1
ATOM 2991 N N . PRO A 1 369 ? -34.557 5.011 -10.773 1.00 46.76 363 PRO A N 1
ATOM 2992 C CA . PRO A 1 369 ? -34.808 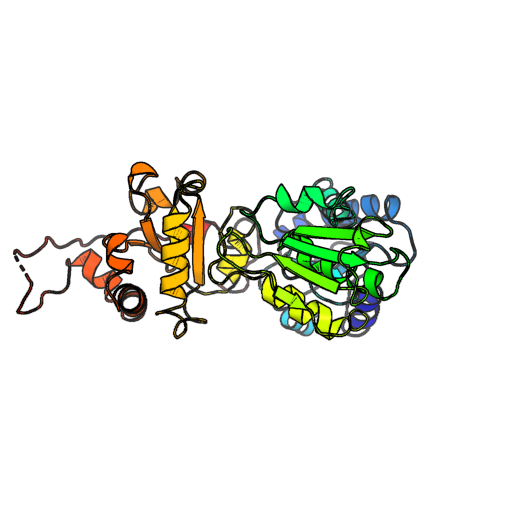4.015 -9.719 1.00 46.73 363 PRO A CA 1
ATOM 2993 C C . PRO A 1 369 ? -35.929 3.064 -10.116 1.00 48.97 363 PRO A C 1
ATOM 2994 O O . PRO A 1 369 ? -37.013 3.486 -10.516 1.00 48.85 363 PRO A O 1
ATOM 2998 N N . SER A 1 370 ? -35.647 1.771 -10.027 1.00 48.48 364 SER A N 1
ATOM 2999 C CA . SER A 1 370 ? -36.464 0.744 -10.655 1.00 52.96 364 SER A CA 1
ATOM 3000 C C . SER A 1 370 ? -37.414 0.093 -9.659 1.00 55.68 364 SER A C 1
ATOM 3001 O O . SER A 1 370 ? -37.029 -0.221 -8.530 1.00 44.95 364 SER A O 1
ATOM 3004 N N . GLU A 1 371 ? -38.654 -0.132 -10.105 1.00 48.19 365 GLU A N 1
ATOM 3005 C CA . GLU A 1 371 ? -39.633 -0.901 -9.343 1.00 41.40 365 GLU A CA 1
ATOM 3006 C C . GLU A 1 371 ? -39.172 -2.330 -9.081 1.00 43.43 365 GLU A C 1
ATOM 3007 O O . GLU A 1 371 ? -39.780 -3.030 -8.261 1.00 45.02 365 GLU A O 1
ATOM 3013 N N . TYR A 1 372 ? -38.145 -2.792 -9.786 1.00 45.44 366 TYR A N 1
ATOM 3014 C CA . TYR A 1 372 ? -37.606 -4.124 -9.560 1.00 47.63 366 TYR A CA 1
ATOM 3015 C C . TYR A 1 372 ? -36.524 -4.154 -8.489 1.00 50.35 366 TYR A C 1
ATOM 3016 O O . TYR A 1 372 ? -36.010 -5.233 -8.193 1.00 50.26 366 TYR A O 1
ATOM 3025 N N . ARG A 1 373 ? -36.170 -3.014 -7.879 1.00 46.18 367 ARG A N 1
ATOM 3026 C CA . ARG A 1 373 ? -35.317 -3.112 -6.700 1.00 52.18 367 ARG A CA 1
ATOM 3027 C C . ARG A 1 373 ? -35.621 -2.071 -5.631 1.00 46.56 367 ARG A C 1
ATOM 3028 O O . ARG A 1 373 ? -34.900 -2.017 -4.624 1.00 39.04 367 ARG A O 1
ATOM 3036 N N . TYR A 1 374 ? -36.672 -1.269 -5.793 1.00 42.46 368 TYR A N 1
ATOM 3037 C CA . TYR A 1 374 ? -37.108 -0.347 -4.759 1.00 42.33 368 TYR A CA 1
ATOM 3038 C C . TYR A 1 374 ? -38.625 -0.395 -4.638 1.00 43.01 368 TYR A C 1
ATOM 3039 O O . TYR A 1 374 ? -39.329 -0.677 -5.607 1.00 45.37 368 TYR A O 1
ATOM 3048 N N . THR A 1 375 ? -39.120 -0.089 -3.444 1.00 40.02 369 THR A N 1
ATOM 3049 C CA . THR A 1 375 ? -40.481 0.411 -3.297 1.00 45.87 369 THR A CA 1
ATOM 3050 C C . THR A 1 375 ? -40.452 1.881 -3.702 1.00 46.20 369 THR A C 1
ATOM 3051 O O . THR A 1 375 ? -39.758 2.677 -3.068 1.00 43.17 369 THR A O 1
ATOM 3055 N N . LEU A 1 376 ? -41.164 2.245 -4.766 1.00 43.71 370 LEU A N 1
ATOM 3056 C CA . LEU A 1 376 ? -41.143 3.620 -5.267 1.00 46.78 370 LEU A CA 1
ATOM 3057 C C . LEU A 1 376 ? -42.293 4.434 -4.681 1.00 47.97 370 LEU A C 1
ATOM 3058 O O . LEU A 1 376 ? -43.442 3.984 -4.683 1.00 56.49 370 LEU A O 1
ATOM 3063 N N . LEU A 1 377 ? -41.989 5.640 -4.198 1.00 48.06 371 LEU A N 1
ATOM 3064 C CA . LEU A 1 377 ? -43.007 6.488 -3.593 1.00 48.96 371 LEU A CA 1
ATOM 3065 C C . LEU A 1 377 ? -43.577 7.547 -4.533 1.00 54.61 371 LEU A C 1
ATOM 3066 O O . LEU A 1 377 ? -44.595 8.159 -4.192 1.00 50.81 371 LEU A O 1
ATOM 3071 N N . ARG A 1 378 ? -42.961 7.789 -5.691 1.00 58.51 372 ARG A N 1
ATOM 3072 C CA . ARG A 1 378 ? -43.337 8.945 -6.504 1.00 65.18 372 ARG A CA 1
ATOM 3073 C C . ARG A 1 378 ? -44.258 8.607 -7.670 1.00 64.36 372 ARG A C 1
ATOM 3074 O O . ARG A 1 378 ? -45.013 9.475 -8.123 1.00 67.01 372 ARG A O 1
ATOM 3082 N N . ASP A 1 379 ? -44.218 7.378 -8.166 1.00 55.63 373 ASP A N 1
ATOM 3083 C CA . ASP A 1 379 ? -45.073 6.978 -9.276 1.00 86.10 373 ASP A CA 1
ATOM 3084 C C . ASP A 1 379 ? -45.248 5.460 -9.293 1.00 98.38 373 ASP A C 1
ATOM 3085 O O . ASP A 1 379 ? -44.952 4.780 -8.307 1.00 95.64 373 ASP A O 1
#

CATH classification: 3.40.30.10 (+1 more: 3.40.30.10)

Nearest PDB structures (foldseek):
  5gu6-assembly1_A  TM=1.003E+00  e=1.086E-82  Homo sapiens
  5gu7-assembly1_C  TM=9.844E-01  e=3.361E-73  Homo sapiens
  5xwm-assembly1_A  TM=6.375E-01  e=4.475E-64  Homo sapiens
  5xwm-assembly2_D  TM=6.060E-01  e=1.760E-66  Homo sapiens
  5xwm-assembly2_B  TM=6.152E-01  e=2.980E-65  Homo sapiens

Foldseek 3Di:
DDDDAPAAEDDPPCPQVLQLQAQKEKEWEAEPPWVLLVVLVVLLRVLVVVVCVVPVDDHHYGYYYYHCVVHVVVCVVVPPFWPTWIWMGGSNHTALDTPPDDSHSVSSNVVVVVLPDQQEAEDDAPVVVVVDQLQFKEKEKEAADCPDLLNVLVSSLCSRCVVQGRYYYYYHPRRVVVAPVHIWMWIRHHDDVDDIDTDDDDSNDNVRVNVVVVVRRDAQAEADDLRCLQVVVVLVAKEWEFEAAPPPCVLVVLQSVLCVVQVPVVSSHHHHYYYHQVRVVPQVVLVPDHNVQPRWIWIFRQFAIATQDHSVCSVVPPSVVVVVVCVVVVVRFVCVQFNHDDDPVDDPGDDGDPDGHGGGDSNVSHDDPVNIGGRPD

Sequence (377 aa):
SHMASEITSLDTENIDEILNNADVALVNFYADWCRFSQMLHHPIFEEASDVIKEEFPNENQVVFARVDCDQHSDIAQRYRISKYPTLKLFRNGMMMKREYRGQRSVKKALADYIRQQKKSDPIQEIRDLAEITTLDRSKRNIIGYFEQKDSDNYRVFEERVANILHDDCAFLSAFGDVSKPERYSGDNIIYKPPGHSAPDMVYLGAMTNFDVTYNWIQDKCVPLVREITFENGEELTEEGLPFLILFHMKEDTESLEIFQNEVARRQLISEKGTINFLHADCDKFRHHPLLHIQKTPADCPVIAIDSFRHMYVFGDFKDVLIPGKLKQFVFDLHSGKLHREFHHGPDPTDTAPEQAQDVASSPPESSFQKLAPSEYRYTLLRD

GO terms:
  GO:0009986 cell surface (C, IDA)
  GO:0035580 specific granule lumen (C, TAS)
  GO:0005576 extracellular region (C, TAS)
  GO:0005515 protein binding (F, IPI)
  GO:0034976 response to endoplasmic reticulum stress (P, IDA)
  GO:0005788 endoplasmic reticulum lumen (C, IDA)
  GO:0005789 endoplasmic reticulum membrane (C, IDA)
  GO:0005793 endoplasmic reticulum-Golgi intermediate compartment (C, IDA)
  GO:0003756 protein disulfide isomerase activity (F, IDA)
  GO:0006457 protein folding (P, IDA)
  GO:0006986 response to unfolded protein (P, IDA)
  GO:0009100 glycoprotein metabolic process (P, IDA)
  GO:0005788 endoplasmic reticulum lumen (C, EXP)
  GO:0045454 cell redox homeostasis (P, TAS)
  GO:0070062 extracellular exosome (C, HDA)

Secondary structure (DSSP, 8-state):
-----SSEEP-TTTHHHHHHH-SSEEEEEE-TT-HHHHHHHHHHHHHHHHHHHHS-STTS-EEEEEETTT-HHHHHHTT--EESEEEEEETTEEPS----S--SHHHHHHHHHHHHS--PEEPSSTHHHHT--TTS-EEEEE-S-SSSHHHHHHHHHHHHHTTTSEEEEE-HHHHGGG-TTSSEEEEE-SSSSSPPEE--S-TT-HHHHHHHHHHHHS-SSEEP-TTTHHHHHHT---EEEEEE-SS-HHHHHHHHHHHHHH-GGGTTTSEEEEEETTT-HHHHHHTT--GGG-SEEEEE-SSBEEE-S-GGGGGSTTHHHHHHHHHHTTHHHHHHHH-SPPBTTB--PPPP--SPPPBPSGGGGSPPTTTSEES--

B-factor: mean 69.52, std 19.43, range [37.41, 150.54]

Radius of gyration: 24.09 Å; Cα contacts (8 Å, |Δi|>4): 612; chains: 1; bounding box: 59×44×70 Å